Protein AF-0000000066690095 (afdb_homodimer)

Sequence (384 aa):
MIEQLFPEVTCYALRYLDYSSLCQLSMTSSSMRKTANDDVLWRALYFQEFTEETNGGTPVNGWKAFFAVTKQVMTVNDKFFSILDSRSLPRMTSLWLNSDYVKCFNGSGELFTGFDAVMQRWDFCFDNWEIGFPTYVIESRTRILSSVAWVSTIALHHIGQFNITNVFELHNGRWLMVHHHSSIIPTNGVENMIEQLFPEVTCYALRYLDYSSLCQLSMTSSSMRKTANDDVLWRALYFQEFTEETNGGTPVNGWKAFFAVTKQVMTVNDKFFSILDSRSLPRMTSLWLNSDYVKCFNGSGELFTGFDAVMQRWDFCFDNWEIGFPTYVIESRTRILSSVAWVSTIALHHIGQFNITNVFELHNGRWLMVHHHSSIIPTNGVEN

Organism: Arabidopsis thaliana (NCBI:txid3702)

Solvent-accessible surface area (backbone atoms only — not comparable to full-atom values): 20959 Å² total; per-residue (Å²): 114,73,71,66,55,42,58,55,50,48,47,53,52,53,70,70,42,49,66,68,50,51,59,49,47,45,65,70,39,73,67,48,26,50,58,71,60,30,49,68,56,28,42,53,53,35,62,73,75,44,70,86,45,57,92,68,81,79,52,94,76,33,32,57,53,49,41,47,52,49,50,53,54,51,49,53,55,50,46,52,54,52,34,64,59,68,49,41,60,71,62,50,57,69,42,38,46,90,35,67,52,21,36,32,33,39,64,72,48,51,79,29,64,13,38,68,49,39,50,51,50,51,50,51,46,56,72,63,54,79,80,92,62,60,70,43,76,74,46,74,44,52,36,76,54,98,53,34,35,39,34,46,31,37,30,37,40,88,91,42,44,33,45,34,41,39,32,32,35,56,53,94,91,36,77,21,40,40,34,37,40,36,30,62,39,65,71,73,76,72,70,125,117,72,72,67,54,42,57,56,52,48,49,52,53,53,68,70,40,52,66,67,49,52,59,51,49,42,65,71,40,73,67,47,26,49,58,70,62,30,50,68,56,29,43,52,53,35,59,72,75,44,68,84,44,58,91,68,79,79,52,93,76,33,32,55,51,49,41,47,52,50,51,52,53,52,49,53,54,50,46,52,55,53,34,64,59,68,50,42,60,71,60,48,56,70,41,38,48,90,35,68,54,23,36,33,33,40,63,72,48,50,79,30,64,13,37,68,49,40,50,52,50,52,50,50,46,54,72,63,52,79,81,93,61,58,70,43,76,76,46,75,44,52,36,76,54,96,53,36,33,40,35,46,33,36,33,39,41,87,93,43,43,31,44,34,42,39,32,30,35,56,54,95,90,37,78,23,39,39,33,37,39,35,30,62,40,64,72,74,76,72,72,124

Nearest PDB structures (foldseek):
  5iep-assembly1_A  TM=7.380E-01  e=6.665E-06  synthetic construct
  3fka-assembly1_D  TM=7.416E-01  e=8.452E-06  Ruegeria pomeroyi DSS-3
  4q53-assembly1_A  TM=7.599E-01  e=3.956E-05  Bacteroides uniformis ATCC 8492
  4orl-assembly1_A  TM=7.192E-01  e=2.611E-05  Bacteroides ovatus ATCC 8483
  5ts4-assembly3_C  TM=7.969E-01  e=1.550E-04  synthetic construct

InterPro domains:
  IPR001810 F-box domain [PF12937] (7-48)
  IPR001810 F-box domain [PS50181] (1-45)
  IPR032710 NTF2-like domain superfamily [SSF54427] (69-186)
  IPR036047 F-box-like domain superfamily [SSF81383] (1-72)
  IPR037401 SnoaL-like domain [PF13474] (73-184)
  IPR044260 F-box protein SKIP8-like [PTHR47124] (1-186)

Secondary structure (DSSP, 8-state):
-HHHHHHHHHHHHHHH--HHHHHHHTTT-HHHHHHHT-HHHHHHHHHHH----SSSS--TTHHHHHHHHHHHHHHHHHHHHHHHHHT-HHHHHHHB--STT-EEE-TTS-EEESHHHHHHHHHHHHHHSPSS---EEEEEEEEEETTEEEEEEEEEETTEEEEEEEEEEEETTEEEEEEEEEEE--------/-HHHHHHHHHHHHHHH--HHHHHHHTTT-HHHHHHHT-HHHHHHHHHHH----SSSS--TTHHHHHHHHHHHHHHHHHHHHHHHHHT-HHHHHHHB--STT-EEE-TTS-EEESHHHHHHHHHHHHHHSPSS---EEEEEEEEEETTEEEEEEEEEETTEEEEEEEEEEEETTEEEEEEEEEEEPP------

Foldseek 3Di:
DVVVVCLVVLLVVLLPDAPVVLVVQCPPDVVSVCSSQPLVSLVVSCVVVADDPDPDDAPPVGSNVVSNVVVQVVVLVVQVQVCVQVLDLVSVLVQADQFQAFWAQDQVGDIAGGSVRVSVVSNVCSVPPDHDKGKAWPDKHKDDDDFKMKIWTWIATPVAIKTKIWMWGHDPNHTHTRYIHIYGDPPPPPPD/DVVVVCLVVLLVVLLPDQPVVLVVQCPPDVVSVCSSQDLVSLVVSCVVVADDPDPDDAPPVGSNVVSNVVVQVVVLVVVVQVCVQVLDLVSVLVQADQFQAFWAQDQVGDIAGGSVRVSVVSNVCSVPPDHDKGKAWPDKHKDDDDFKMKIWTWIATPVAIKTKIWMWGHDPNHTHTRYIHIYGDPPPPPPD

Structure (mmCIF, N/CA/C/O backbone):
data_AF-0000000066690095-model_v1
#
loop_
_entity.id
_entity.type
_entity.pdbx_description
1 polymer 'F-box famil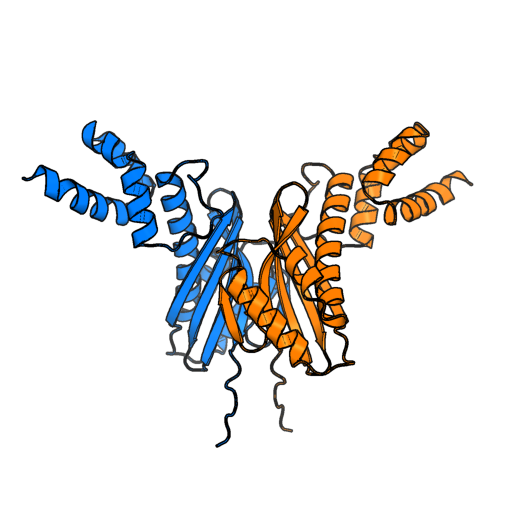y protein'
#
loop_
_atom_site.group_PDB
_atom_site.id
_atom_site.type_symbol
_atom_site.label_atom_id
_atom_site.label_alt_id
_atom_site.label_comp_id
_atom_site.label_asym_id
_atom_site.label_entity_id
_atom_site.label_seq_id
_atom_site.pdbx_PDB_ins_code
_atom_site.Cartn_x
_atom_site.Cartn_y
_atom_site.Cartn_z
_atom_site.occupancy
_atom_site.B_iso_or_equiv
_atom_site.auth_seq_id
_atom_site.auth_comp_id
_atom_site.auth_asym_id
_atom_site.auth_atom_id
_atom_site.pdbx_PDB_model_num
ATOM 1 N N . MET A 1 1 ? -36.812 -6.293 30.969 1 28.03 1 MET A N 1
ATOM 2 C CA . MET A 1 1 ? -36.531 -7.422 30.094 1 28.03 1 MET A CA 1
ATOM 3 C C . MET A 1 1 ? -36.438 -6.965 28.641 1 28.03 1 MET A C 1
ATOM 5 O O . MET A 1 1 ? -35.594 -7.473 27.891 1 28.03 1 MET A O 1
ATOM 9 N N . ILE A 1 2 ? -37.344 -6.164 28.172 1 34.03 2 ILE A N 1
ATOM 10 C CA . ILE A 1 2 ? -37.344 -5.594 26.828 1 34.03 2 ILE A CA 1
ATOM 11 C C . ILE A 1 2 ? -36.094 -4.73 26.641 1 34.03 2 ILE A C 1
ATOM 13 O O . ILE A 1 2 ? -35.656 -4.504 25.516 1 34.03 2 ILE A O 1
ATOM 17 N N . GLU A 1 3 ? -35.594 -4.172 27.656 1 40.62 3 GLU A N 1
ATOM 18 C CA . GLU A 1 3 ? -34.469 -3.275 27.641 1 40.62 3 GLU A CA 1
ATOM 19 C C . GLU A 1 3 ? -33.188 -4.004 27.188 1 40.62 3 GLU A C 1
ATOM 21 O O . GLU A 1 3 ? -32.219 -3.373 26.797 1 40.62 3 GLU A O 1
ATOM 26 N N . GLN A 1 4 ? -33.125 -5.285 27.562 1 43.12 4 GLN A N 1
ATOM 27 C CA . GLN A 1 4 ? -31.922 -6.047 27.219 1 43.12 4 GLN A CA 1
ATOM 28 C C . GLN A 1 4 ? -31.875 -6.355 25.734 1 43.12 4 GLN A C 1
ATOM 30 O O . GLN A 1 4 ? -30.797 -6.621 25.188 1 43.12 4 GLN A O 1
ATOM 35 N N . LEU A 1 5 ? -33.062 -6.633 25.172 1 39.5 5 LEU A N 1
ATOM 36 C CA . LEU A 1 5 ? -33.125 -7.02 23.766 1 39.5 5 LEU A CA 1
ATOM 37 C C . LEU A 1 5 ? -32.781 -5.84 22.859 1 39.5 5 LEU A C 1
ATOM 39 O O . LEU A 1 5 ? -32.406 -6.031 21.703 1 39.5 5 LEU A O 1
ATOM 43 N N . PHE A 1 6 ? -32.812 -4.668 23.375 1 42.16 6 PHE A N 1
ATOM 44 C CA . PHE A 1 6 ? -32.688 -3.447 22.594 1 42.16 6 PHE A CA 1
ATOM 45 C C . PHE A 1 6 ? -31.25 -3.201 22.203 1 42.16 6 PHE A C 1
ATOM 47 O O . PHE A 1 6 ? -30.969 -2.787 21.062 1 42.16 6 PHE A O 1
ATOM 54 N N . PRO A 1 7 ? -30.391 -3.57 23.156 1 47.62 7 PRO A N 1
ATOM 55 C CA . PRO A 1 7 ? -29.016 -3.271 22.75 1 47.62 7 PRO A CA 1
ATOM 56 C C . PRO A 1 7 ? -28.562 -4.117 21.562 1 47.62 7 PRO A C 1
ATOM 58 O O . PRO A 1 7 ? -27.859 -3.619 20.672 1 47.62 7 PRO A O 1
ATOM 61 N N . GLU A 1 8 ? -29 -5.332 21.562 1 49.38 8 GLU A N 1
ATOM 62 C CA . GLU A 1 8 ? -28.562 -6.195 20.469 1 49.38 8 GLU A CA 1
ATOM 63 C C . GLU A 1 8 ? -29.219 -5.797 19.141 1 49.38 8 GLU A C 1
ATOM 65 O O . GLU A 1 8 ? -28.578 -5.777 18.094 1 49.38 8 GLU A O 1
ATOM 70 N N . VAL A 1 9 ? -30.578 -5.598 19.266 1 47.53 9 VAL A N 1
ATOM 71 C CA . VAL A 1 9 ? -31.312 -5.203 18.062 1 47.53 9 VAL A CA 1
ATOM 72 C C . VAL A 1 9 ? -30.797 -3.857 17.562 1 47.53 9 VAL A C 1
ATOM 74 O O . VAL A 1 9 ? -30.656 -3.658 16.359 1 47.53 9 VAL A O 1
ATOM 77 N N . THR A 1 10 ? -30.578 -3.012 18.453 1 45.94 10 THR A N 1
ATOM 78 C CA . THR A 1 10 ? -30.016 -1.716 18.094 1 45.94 10 THR A CA 1
ATOM 79 C C . THR A 1 10 ? -28.641 -1.88 17.453 1 45.94 10 THR A C 1
ATOM 81 O O . THR A 1 10 ? -28.328 -1.224 16.453 1 45.94 10 THR A O 1
ATOM 84 N N . CYS A 1 11 ? -27.969 -2.83 18.062 1 51.69 11 CYS A N 1
ATOM 85 C CA . CYS A 1 11 ? -26.656 -3.088 17.5 1 51.69 11 CYS A CA 1
ATOM 86 C C . CYS A 1 11 ? -26.766 -3.646 16.078 1 51.69 11 CYS A C 1
ATOM 88 O O . CYS A 1 11 ? -26 -3.266 15.195 1 51.69 11 CYS A O 1
ATOM 90 N N . TYR A 1 12 ? -27.75 -4.523 15.961 1 50.72 12 TYR A N 1
ATOM 91 C CA . TYR A 1 12 ? -27.969 -5.102 14.641 1 50.72 12 TYR A CA 1
ATOM 92 C C . TYR A 1 12 ? -28.406 -4.035 13.648 1 50.72 12 TYR A C 1
ATOM 94 O O . TYR A 1 12 ? -27.969 -4.027 12.5 1 50.72 12 TYR A O 1
ATOM 102 N N . ALA A 1 13 ? -29.297 -3.25 14.023 1 51.5 13 ALA A N 1
ATOM 103 C CA . ALA A 1 13 ? -29.797 -2.195 13.148 1 51.5 13 ALA A CA 1
ATOM 104 C C . ALA A 1 13 ? -28.688 -1.197 12.805 1 51.5 13 ALA A C 1
ATOM 106 O O . ALA A 1 13 ? -28.625 -0.708 11.68 1 51.5 13 ALA A O 1
ATOM 107 N N . LEU A 1 14 ? -27.891 -1.047 13.758 1 54.28 14 LEU A N 1
ATOM 108 C CA . LEU A 1 14 ? -26.812 -0.073 13.562 1 54.28 14 LEU A CA 1
ATOM 109 C C . LEU A 1 14 ? -25.797 -0.591 12.562 1 54.28 14 LEU A C 1
ATOM 111 O O . LEU A 1 14 ? -25.156 0.195 11.852 1 54.28 14 LEU A O 1
ATOM 115 N N . ARG A 1 15 ? -25.688 -1.867 12.578 1 52.72 15 ARG A N 1
ATOM 116 C CA . ARG A 1 15 ? -24.75 -2.549 11.695 1 52.72 15 ARG A CA 1
ATOM 117 C C . ARG A 1 15 ? -25.062 -2.258 10.234 1 52.72 15 ARG A C 1
ATOM 119 O O . ARG A 1 15 ? -24.156 -2.221 9.391 1 52.72 15 ARG A O 1
ATOM 126 N N . TYR A 1 16 ? -26.359 -2.254 9.969 1 48.12 16 TYR A N 1
ATOM 127 C CA . TYR A 1 16 ? -26.766 -2.125 8.578 1 48.12 16 TYR A CA 1
ATOM 128 C C . TYR A 1 16 ? -26.984 -0.664 8.203 1 48.12 16 TYR A C 1
ATOM 130 O O . TYR A 1 16 ? -27.281 -0.35 7.047 1 48.12 16 TYR A O 1
ATOM 138 N N . LEU A 1 17 ? -27.031 0.154 9.094 1 47 17 LEU A N 1
ATOM 139 C CA . LEU A 1 17 ? -27.375 1.53 8.758 1 47 17 LEU A CA 1
ATOM 140 C C . LEU A 1 17 ? -26.172 2.268 8.188 1 47 17 LEU A C 1
ATOM 142 O O . LEU A 1 17 ? -25.047 2.096 8.672 1 47 17 LEU A O 1
ATOM 146 N N . ASP A 1 18 ? -26.375 2.721 6.98 1 47.66 18 ASP A N 1
ATOM 147 C CA . ASP A 1 18 ? -25.406 3.652 6.41 1 47.66 18 ASP A CA 1
ATOM 148 C C . ASP A 1 18 ? -25.25 4.895 7.285 1 47.66 18 ASP A C 1
ATOM 150 O O . ASP A 1 18 ? -26.078 5.133 8.18 1 47.66 18 ASP A O 1
ATOM 154 N N . TYR A 1 19 ? -24.094 5.516 7.262 1 44.06 19 TYR A N 1
ATOM 155 C CA . TYR A 1 19 ? -23.797 6.703 8.062 1 44.06 19 TYR A CA 1
ATOM 156 C C . TYR A 1 19 ? -25 7.648 8.086 1 44.06 19 TYR A C 1
ATOM 158 O O . TYR A 1 19 ? -25.344 8.195 9.133 1 44.06 19 TYR A O 1
ATOM 166 N N . SER A 1 20 ? -25.531 7.762 6.969 1 43.25 20 SER A N 1
ATOM 167 C CA . SER A 1 20 ? -26.656 8.703 6.887 1 43.25 20 SER A CA 1
ATOM 168 C C . SER A 1 20 ? -27.812 8.273 7.781 1 43.25 20 SER A C 1
ATOM 170 O O . SER A 1 20 ? -28.422 9.102 8.453 1 43.25 20 SER A O 1
ATOM 172 N N . SER A 1 21 ? -27.984 7.062 7.711 1 49.44 21 SER A N 1
ATOM 173 C CA . SER A 1 21 ? -29.125 6.582 8.477 1 49.44 21 SER A CA 1
ATOM 174 C C . SER A 1 21 ? -28.859 6.641 9.977 1 49.44 21 SER A C 1
ATOM 176 O O . SER A 1 21 ? -29.781 6.855 10.773 1 49.44 21 SER A O 1
ATOM 178 N N . LEU A 1 22 ? -27.672 6.43 10.328 1 50 22 LEU A N 1
ATOM 179 C CA . LEU A 1 22 ? -27.297 6.551 11.727 1 50 22 LEU A CA 1
ATOM 180 C C . LEU A 1 22 ? -27.516 7.969 12.234 1 50 22 LEU A C 1
ATOM 182 O O . LEU A 1 22 ? -27.984 8.164 13.359 1 50 22 LEU A O 1
ATOM 186 N N . CYS A 1 23 ? -27.188 8.852 11.297 1 46.22 23 CYS A N 1
ATOM 187 C CA . CYS A 1 23 ? -27.438 10.25 11.648 1 46.22 23 CYS A CA 1
ATOM 188 C C . CYS A 1 23 ? -28.922 10.5 11.859 1 46.22 23 CYS A C 1
ATOM 190 O O . CYS A 1 23 ? -29.297 11.266 12.742 1 46.22 23 CYS A O 1
ATOM 192 N N . GLN A 1 24 ? -29.672 9.797 11.164 1 46.28 24 GLN A N 1
ATOM 193 C CA . GLN A 1 24 ? -31.109 10.016 11.242 1 46.28 24 GLN A CA 1
ATOM 194 C C . GLN A 1 24 ? -31.688 9.438 12.523 1 46.28 24 GLN A C 1
ATOM 196 O O . GLN A 1 24 ? -32.625 10 13.102 1 46.28 24 GLN A O 1
ATOM 201 N N . LEU A 1 25 ? -31.188 8.32 12.82 1 48.19 25 LEU A N 1
ATOM 202 C CA . LEU A 1 25 ? -31.734 7.699 14.023 1 48.19 25 LEU A CA 1
ATOM 203 C C . LEU A 1 25 ? -31.5 8.586 15.242 1 48.19 25 LEU A C 1
ATOM 205 O O . LEU A 1 25 ? -32.219 8.492 16.234 1 48.19 25 LEU A O 1
ATOM 209 N N . SER A 1 26 ? -30.391 9.312 15.102 1 45.84 26 SER A N 1
ATOM 210 C CA . SER A 1 26 ? -30.172 10.203 16.234 1 45.84 26 SER A CA 1
ATOM 211 C C . SER A 1 26 ? -31.359 11.156 16.422 1 45.84 26 SER A C 1
ATOM 213 O O . SER A 1 26 ? -31.531 11.727 17.5 1 45.84 26 SER A O 1
ATOM 215 N N . MET A 1 27 ? -32.062 11.242 15.375 1 46.16 27 MET A N 1
ATOM 216 C CA . MET A 1 27 ? -33.125 12.258 15.438 1 46.16 27 MET A CA 1
ATOM 217 C C . MET A 1 27 ? -34.344 11.727 16.188 1 46.16 27 MET A C 1
ATOM 219 O O . MET A 1 27 ? -35.25 12.492 16.5 1 46.16 27 MET A O 1
ATOM 223 N N . THR A 1 28 ? -34.5 10.531 16.297 1 47.97 28 THR A N 1
ATOM 224 C CA . THR A 1 28 ? -35.812 10.18 16.766 1 47.97 28 THR A CA 1
ATOM 225 C C . THR A 1 28 ? -35.938 10.344 18.281 1 47.97 28 THR A C 1
ATOM 227 O O . THR A 1 28 ? -36.938 10.812 18.781 1 47.97 28 THR A O 1
ATOM 230 N N . SER A 1 29 ? -35.344 9.43 19.078 1 54.28 29 SER A N 1
ATOM 231 C CA . SER A 1 29 ? -35.469 9.547 20.516 1 54.28 29 SER A CA 1
ATOM 232 C C . SER A 1 29 ? -34.125 9.773 21.188 1 54.28 29 SER A C 1
ATOM 234 O O . SER A 1 29 ? -33.094 9.508 20.594 1 54.28 29 SER A O 1
ATOM 236 N N . SER A 1 30 ? -34.219 10.609 22.328 1 54.53 30 SER A N 1
ATOM 237 C CA . SER A 1 30 ? -33.031 10.898 23.141 1 54.53 30 SER A CA 1
ATOM 238 C C . SER A 1 30 ? -32.281 9.625 23.469 1 54.53 30 SER A C 1
ATOM 240 O O . SER A 1 30 ? -31.031 9.602 23.406 1 54.53 30 SER A O 1
ATOM 242 N N . SER A 1 31 ? -33 8.609 23.875 1 54 31 SER A N 1
ATOM 243 C CA . SER A 1 31 ? -32.375 7.352 24.234 1 54 31 SER A CA 1
ATOM 244 C C . SER A 1 31 ? -31.656 6.715 23.047 1 54 31 SER A C 1
ATOM 246 O O . SER A 1 31 ? -30.562 6.176 23.188 1 54 31 SER A O 1
ATOM 248 N N . MET A 1 32 ? -32.375 6.879 21.984 1 52.12 32 MET A N 1
ATOM 249 C CA . MET A 1 32 ? -31.797 6.301 20.766 1 52.12 32 MET A CA 1
ATOM 250 C C . MET A 1 32 ? -30.531 7.051 20.344 1 52.12 32 MET A C 1
ATOM 252 O O . MET A 1 32 ? -29.578 6.445 19.875 1 52.12 32 MET A O 1
ATOM 256 N N . ARG A 1 33 ? -30.578 8.297 20.688 1 53.09 33 ARG A N 1
ATOM 257 C CA . ARG A 1 33 ? -29.422 9.117 20.375 1 53.09 33 ARG A CA 1
ATOM 258 C C . ARG A 1 33 ? -28.234 8.758 21.281 1 53.09 33 ARG A C 1
ATOM 260 O O . ARG A 1 33 ? -27.094 8.695 20.812 1 53.09 33 ARG A O 1
ATOM 267 N N . LYS A 1 34 ? -28.609 8.578 22.5 1 61.88 34 LYS A N 1
ATOM 268 C CA . LYS A 1 34 ? -27.562 8.219 23.453 1 61.88 34 LYS A CA 1
ATOM 269 C C . LYS A 1 34 ? -26.906 6.895 23.078 1 61.88 34 LYS A C 1
ATOM 271 O O . LYS A 1 34 ? -25.688 6.766 23.141 1 61.88 34 LYS A O 1
ATOM 276 N N . THR A 1 35 ? -27.734 5.977 22.797 1 59 35 THR A N 1
ATOM 277 C CA . THR A 1 35 ? -27.219 4.668 22.422 1 59 35 THR A CA 1
ATOM 278 C C . THR A 1 35 ? -26.438 4.754 21.109 1 59 35 THR A C 1
ATOM 280 O O . THR A 1 35 ? -25.375 4.133 20.969 1 59 35 THR A O 1
ATOM 283 N N . ALA A 1 36 ? -27.016 5.609 20.266 1 61.69 36 ALA A N 1
ATOM 284 C CA . ALA A 1 36 ? -26.375 5.77 18.953 1 61.69 36 ALA A CA 1
ATOM 285 C C . ALA A 1 36 ? -25.016 6.426 19.078 1 61.69 36 ALA A C 1
ATOM 287 O O . ALA A 1 36 ? -24.156 6.262 18.219 1 61.69 36 ALA A O 1
ATOM 288 N N . ASN A 1 37 ? -24.938 7.027 20.188 1 65.88 37 ASN A N 1
ATOM 289 C CA . ASN A 1 37 ? -23.688 7.746 20.375 1 65.88 37 ASN A CA 1
ATOM 290 C C . ASN A 1 37 ? -22.812 7.094 21.438 1 65.88 37 ASN A C 1
ATOM 292 O O . ASN A 1 37 ? -21.797 7.652 21.844 1 65.88 37 ASN A O 1
ATOM 296 N N . ASP A 1 38 ? -23.25 5.938 21.844 1 72.88 38 ASP A N 1
ATOM 297 C CA . ASP A 1 38 ? -22.5 5.207 22.859 1 72.88 38 ASP A CA 1
ATOM 298 C C . ASP A 1 38 ? -21.188 4.648 22.297 1 72.88 38 ASP A C 1
ATOM 300 O O . ASP A 1 38 ? -21.219 3.762 21.438 1 72.88 38 ASP A O 1
ATOM 304 N N . ASP A 1 39 ? -20.109 5.145 22.766 1 77.62 39 ASP A N 1
ATOM 305 C CA . ASP A 1 39 ? -18.797 4.785 22.25 1 77.62 39 ASP A CA 1
ATOM 306 C C . ASP A 1 39 ? -18.469 3.316 22.531 1 77.62 39 ASP A C 1
ATOM 308 O O . ASP A 1 39 ? -17.812 2.658 21.734 1 77.62 39 ASP A O 1
ATOM 312 N N . VAL A 1 40 ? -19 2.857 23.625 1 75.75 40 VAL A N 1
ATOM 313 C CA . VAL A 1 40 ? -18.75 1.468 23.984 1 75.75 40 VAL A CA 1
ATOM 314 C C . VAL A 1 40 ? -19.453 0.541 23 1 75.75 40 VAL A C 1
ATOM 316 O O . VAL A 1 40 ? -18.891 -0.471 22.578 1 75.75 40 VAL A O 1
ATOM 319 N N . LEU A 1 41 ? -20.562 0.858 22.672 1 74.19 41 LEU A N 1
ATOM 320 C CA . LEU A 1 41 ? -21.328 0.059 21.703 1 74.19 41 LEU A CA 1
ATOM 321 C C . LEU A 1 41 ? -20.641 0.044 20.344 1 74.19 41 LEU A C 1
ATOM 323 O O . LEU A 1 41 ? -20.516 -1.013 19.719 1 74.19 41 LEU A O 1
ATOM 327 N N . TRP A 1 42 ? -20.25 1.155 19.969 1 82.62 42 TRP A N 1
ATOM 328 C CA . TRP A 1 42 ? -19.641 1.244 18.656 1 82.62 42 TRP A CA 1
ATOM 329 C C . TRP A 1 42 ? -18.297 0.506 18.625 1 82.62 42 TRP A C 1
ATOM 331 O O . TRP A 1 42 ? -17.922 -0.081 17.609 1 82.62 42 TRP A O 1
ATOM 341 N N . ARG A 1 43 ? -17.672 0.631 19.672 1 83.12 43 ARG A N 1
ATOM 342 C CA . ARG A 1 43 ? -16.453 -0.158 19.781 1 83.12 43 ARG A CA 1
ATOM 343 C C . ARG A 1 43 ? -16.75 -1.648 19.656 1 83.12 43 ARG A C 1
ATOM 345 O O . ARG A 1 43 ? -16.062 -2.365 18.922 1 83.12 43 ARG A O 1
ATOM 352 N N . ALA A 1 44 ? -17.703 -2.117 20.266 1 79.81 44 ALA A N 1
ATOM 353 C CA . ALA A 1 44 ? -18.094 -3.521 20.203 1 79.81 44 ALA A CA 1
ATOM 354 C C . ALA A 1 44 ? -18.5 -3.91 18.781 1 79.81 44 ALA A C 1
ATOM 356 O O . ALA A 1 44 ? -18.141 -4.98 18.297 1 79.81 44 ALA A O 1
ATOM 357 N N . LEU A 1 45 ? -19.25 -3.064 18.188 1 79 45 LEU A N 1
ATOM 358 C CA . LEU A 1 45 ? -19.688 -3.318 16.828 1 79 45 LEU A CA 1
ATOM 359 C C . LEU A 1 45 ? -18.484 -3.393 15.883 1 79 45 LEU A C 1
ATOM 361 O O . LEU A 1 45 ? -18.438 -4.242 14.992 1 79 45 LEU A O 1
ATOM 365 N N . TYR A 1 46 ? -17.609 -2.469 16.078 1 85.5 46 TYR A N 1
ATOM 366 C CA . TYR A 1 46 ? -16.391 -2.457 15.266 1 85.5 46 TYR A CA 1
ATOM 367 C C . TYR A 1 46 ? -15.672 -3.797 15.336 1 85.5 46 TYR A C 1
ATOM 369 O O . TYR A 1 46 ? -15.352 -4.395 14.305 1 85.5 46 TYR A O 1
ATOM 377 N N . PHE A 1 47 ? -15.492 -4.316 16.469 1 84.69 47 PHE A N 1
ATOM 378 C CA . PHE A 1 47 ? -14.68 -5.512 16.656 1 84.69 47 PHE A CA 1
ATOM 379 C C . PHE A 1 47 ? -15.469 -6.762 16.281 1 84.69 47 PHE A C 1
ATOM 381 O O . PHE A 1 47 ? -14.883 -7.832 16.109 1 84.69 47 PHE A O 1
ATOM 388 N N . GLN A 1 48 ? -16.688 -6.672 16.125 1 80.19 48 GLN A N 1
ATOM 389 C CA . GLN A 1 48 ? -17.5 -7.773 15.594 1 80.19 48 GLN A CA 1
ATOM 390 C C . GLN A 1 48 ? -17.297 -7.926 14.094 1 80.19 48 GLN A C 1
ATOM 392 O O . GLN A 1 48 ? -17.359 -9.039 13.562 1 80.19 48 GLN A O 1
ATOM 397 N N . GLU A 1 49 ? -16.984 -6.816 13.492 1 81.88 49 GLU A N 1
ATOM 398 C CA . GLU A 1 49 ? -17 -6.832 12.031 1 81.88 49 GLU A CA 1
ATOM 399 C C . GLU A 1 49 ? -15.578 -6.738 11.469 1 81.88 49 GLU A C 1
ATOM 401 O O . GLU A 1 49 ? -15.305 -7.234 10.375 1 81.88 49 GLU A O 1
ATOM 406 N N . PHE A 1 50 ? -14.781 -6.012 12.266 1 85.81 50 PHE A N 1
ATOM 407 C CA . PHE A 1 50 ? -13.477 -5.703 11.688 1 85.81 50 PHE A CA 1
ATOM 408 C C . PHE A 1 50 ? -12.359 -6.066 12.648 1 85.81 50 PHE A C 1
ATOM 410 O O . PHE A 1 50 ? -12.594 -6.238 13.844 1 85.81 50 PHE A O 1
ATOM 417 N N . THR A 1 51 ? -11.203 -6.254 12.039 1 81.88 51 THR A N 1
ATOM 418 C CA . THR A 1 51 ? -9.984 -6.332 12.836 1 81.88 51 THR A CA 1
ATOM 419 C C . THR A 1 51 ? -9.32 -4.965 12.938 1 81.88 51 THR A C 1
ATOM 421 O O . THR A 1 51 ? -9.102 -4.297 11.93 1 81.88 51 THR A O 1
ATOM 424 N N . GLU A 1 52 ? -9.078 -4.598 14.125 1 77.94 52 GLU A N 1
ATOM 425 C CA . GLU A 1 52 ? -8.477 -3.283 14.352 1 77.94 52 GLU A CA 1
ATOM 426 C C . GLU A 1 52 ? -7.027 -3.25 13.883 1 77.94 52 GLU A C 1
ATOM 428 O O . GLU A 1 52 ? -6.238 -4.133 14.219 1 77.94 52 GLU A O 1
ATOM 433 N N . GLU A 1 53 ? -6.699 -2.256 13.023 1 81.81 53 GLU A N 1
ATOM 434 C CA . GLU A 1 53 ? -5.34 -2.029 12.539 1 81.81 53 GLU A CA 1
ATOM 435 C C . GLU A 1 53 ? -4.793 -0.697 13.047 1 81.81 53 GLU A C 1
ATOM 437 O O . GLU A 1 53 ? -4.398 0.159 12.25 1 81.81 53 GLU A O 1
ATOM 442 N N . THR A 1 54 ? -4.844 -0.53 14.383 1 81.25 54 THR A N 1
ATOM 443 C CA . THR A 1 54 ? -4.355 0.707 14.984 1 81.25 54 THR A CA 1
ATOM 444 C C . THR A 1 54 ? -3.338 0.41 16.078 1 81.25 54 THR A C 1
ATOM 446 O O . THR A 1 54 ? -3.059 -0.753 16.375 1 81.25 54 THR A O 1
ATOM 449 N N . ASN A 1 55 ? -2.684 1.479 16.484 1 75 55 ASN A N 1
ATOM 450 C CA . ASN A 1 55 ? -1.743 1.353 17.594 1 75 55 ASN A CA 1
ATOM 451 C C . ASN A 1 55 ? -2.457 1.396 18.938 1 75 55 ASN A C 1
ATOM 453 O O . ASN A 1 55 ? -1.843 1.711 19.953 1 75 55 ASN A O 1
ATOM 457 N N . GLY A 1 56 ? -3.732 0.988 18.906 1 73 56 GLY A N 1
ATOM 458 C CA . GLY A 1 56 ? -4.508 1.002 20.141 1 73 56 GLY A CA 1
ATOM 459 C C . GLY A 1 56 ? -5.031 2.379 20.5 1 73 56 GLY A C 1
ATOM 460 O O . GLY A 1 56 ? -4.805 3.346 19.766 1 73 56 GLY A O 1
ATOM 461 N N . GLY A 1 57 ? -5.93 2.359 21.438 1 75.38 57 GLY A N 1
ATOM 462 C CA . GLY A 1 57 ? -6.523 3.604 21.906 1 75.38 57 GLY A CA 1
ATOM 463 C C . GLY A 1 57 ? -7.84 3.926 21.219 1 75.38 57 GLY A C 1
ATOM 464 O O . GLY A 1 57 ? -8.305 3.166 20.375 1 75.38 57 GLY A O 1
ATOM 465 N N . THR A 1 58 ? -8.406 5.035 21.703 1 77.06 58 THR A N 1
ATOM 466 C CA . THR A 1 58 ? -9.648 5.5 21.094 1 77.06 58 THR A CA 1
ATOM 467 C C . THR A 1 58 ? -9.367 6.301 19.828 1 77.06 58 THR A C 1
ATOM 469 O O . THR A 1 58 ? -8.5 7.176 19.828 1 77.06 58 THR A O 1
ATOM 472 N N . PRO A 1 59 ? -10.07 5.938 18.781 1 83.25 59 PRO A N 1
ATOM 473 C CA . PRO A 1 59 ? -9.906 6.738 17.562 1 83.25 59 PRO A CA 1
ATOM 474 C C . PRO A 1 59 ? -10.18 8.227 17.797 1 83.25 59 PRO A C 1
ATOM 476 O O . PRO A 1 59 ? -11.016 8.578 18.641 1 83.25 59 PRO A O 1
ATOM 479 N N . VAL A 1 60 ? -9.469 8.992 17.062 1 78.69 60 VAL A N 1
ATOM 480 C CA . VAL A 1 60 ? -9.461 10.438 17.25 1 78.69 60 VAL A CA 1
ATOM 481 C C . VAL A 1 60 ? -10.891 10.977 17.172 1 78.69 60 VAL A C 1
ATOM 483 O O . VAL A 1 60 ? -11.273 11.844 17.953 1 78.69 60 VAL A O 1
ATOM 486 N N . ASN A 1 61 ? -11.797 10.477 16.328 1 81.06 61 ASN A N 1
ATOM 487 C CA . ASN A 1 61 ? -13.156 10.977 16.156 1 81.06 61 ASN A CA 1
ATOM 488 C C . ASN A 1 61 ? -14.18 10.023 16.766 1 81.06 61 ASN A C 1
ATOM 490 O O . ASN A 1 61 ? -15.375 10.109 16.453 1 81.06 61 ASN A O 1
ATOM 494 N N . GLY A 1 62 ? -13.68 9.102 17.547 1 84.75 62 GLY A N 1
ATOM 495 C CA . GLY A 1 62 ? -14.578 8.164 18.203 1 84.75 62 GLY A CA 1
ATOM 496 C C . GLY A 1 62 ? -14.805 6.898 17.391 1 84.75 62 GLY A C 1
ATOM 497 O O . GLY A 1 62 ? -14.5 6.852 16.203 1 84.75 62 GLY A O 1
ATOM 498 N N . TRP A 1 63 ? -15.43 6.004 18.062 1 84.88 63 TRP A N 1
ATOM 499 C CA . TRP A 1 63 ? -15.57 4.68 17.469 1 84.88 63 TRP A CA 1
ATOM 500 C C . TRP A 1 63 ? -16.656 4.68 16.391 1 84.88 63 TRP A C 1
ATOM 502 O O . TRP A 1 63 ? -16.578 3.918 15.422 1 84.88 63 TRP A O 1
ATOM 512 N N . LYS A 1 64 ? -17.703 5.473 16.625 1 82.56 64 LYS A N 1
ATOM 513 C CA . LYS A 1 64 ? -18.75 5.539 15.625 1 82.56 64 LYS A CA 1
ATOM 514 C C . LYS A 1 64 ? -18.203 6.008 14.281 1 82.56 64 LYS A C 1
ATOM 516 O O . LYS A 1 64 ? -18.469 5.387 13.25 1 82.56 64 LYS A O 1
ATOM 521 N N . ALA A 1 65 ? -17.453 7.07 14.312 1 85.19 65 ALA A N 1
ATOM 522 C CA . ALA A 1 65 ? -16.844 7.605 13.094 1 85.19 65 ALA A CA 1
ATOM 523 C C . ALA A 1 65 ? -15.852 6.613 12.492 1 85.19 65 ALA A C 1
ATOM 525 O O . ALA A 1 65 ? -15.797 6.445 11.273 1 85.19 65 ALA A O 1
ATOM 526 N N . PHE A 1 66 ? -15.172 5.988 13.328 1 89.5 66 PHE A N 1
ATOM 527 C CA . PHE A 1 66 ? -14.172 5.031 12.852 1 89.5 66 PHE A CA 1
ATOM 528 C C . PHE A 1 66 ? -14.852 3.83 12.203 1 89.5 66 PHE A C 1
ATOM 530 O O . PHE A 1 66 ? -14.375 3.322 11.188 1 89.5 66 PHE A O 1
ATOM 537 N N . PHE A 1 67 ? -15.914 3.4 12.781 1 87.94 67 PHE A N 1
ATOM 538 C CA . PHE A 1 67 ? -16.703 2.322 12.195 1 87.94 67 PHE A CA 1
ATOM 539 C C . PHE A 1 67 ? -17.219 2.711 10.812 1 87.94 67 PHE A C 1
ATOM 541 O O . PHE A 1 67 ? -17.109 1.931 9.867 1 87.94 67 PHE A O 1
ATOM 548 N N . ALA A 1 68 ? -17.688 3.836 10.734 1 88.81 68 ALA A N 1
ATOM 549 C CA . ALA A 1 68 ? -18.281 4.309 9.484 1 88.81 68 ALA A CA 1
ATOM 550 C C . ALA A 1 68 ? -17.234 4.375 8.375 1 88.81 68 ALA A C 1
ATOM 552 O O . ALA A 1 68 ? -17.484 3.916 7.254 1 88.81 68 ALA A O 1
ATOM 553 N N . VAL A 1 69 ? -16.109 4.934 8.68 1 92.69 69 VAL A N 1
ATOM 554 C CA . VAL A 1 69 ? -15.078 5.09 7.66 1 92.69 69 VAL A CA 1
ATOM 555 C C . VAL A 1 69 ? -14.523 3.721 7.27 1 92.69 69 VAL A C 1
ATOM 557 O O . VAL A 1 69 ? -14.25 3.467 6.094 1 92.69 69 VAL A O 1
ATOM 560 N N . THR A 1 70 ? -14.383 2.863 8.219 1 93.31 70 THR A N 1
ATOM 561 C CA . THR A 1 70 ? -13.922 1.513 7.922 1 93.31 70 THR A CA 1
ATOM 562 C C . THR A 1 70 ? -14.906 0.796 7 1 93.31 70 THR A C 1
ATOM 564 O O . THR A 1 70 ? -14.492 0.142 6.039 1 93.31 70 THR A O 1
ATOM 567 N N . LYS A 1 71 ? -16.156 0.931 7.277 1 93.06 71 LYS A N 1
ATOM 568 C CA . LYS A 1 71 ? -17.188 0.335 6.43 1 93.06 71 LYS A CA 1
ATOM 569 C C . LYS A 1 71 ? -17.109 0.886 5.012 1 93.06 71 LYS A C 1
ATOM 571 O O . LYS A 1 71 ? -17.25 0.139 4.039 1 93.06 71 LYS A O 1
ATOM 576 N N . GLN A 1 72 ? -16.875 2.18 4.883 1 95 72 GLN A N 1
ATOM 577 C CA . GLN A 1 72 ? -16.766 2.801 3.566 1 95 72 GLN A CA 1
ATOM 578 C C . GLN A 1 72 ? -15.602 2.209 2.777 1 95 72 GLN A C 1
ATOM 580 O O . GLN A 1 72 ? -15.766 1.828 1.616 1 95 72 GLN A O 1
ATOM 585 N N . VAL A 1 73 ? -14.461 2.068 3.4 1 97.12 73 VAL A N 1
ATOM 586 C CA . VAL A 1 73 ? -13.258 1.565 2.74 1 97.12 73 VAL A CA 1
ATOM 587 C C . VAL A 1 73 ? -13.453 0.1 2.359 1 97.12 73 VAL A C 1
ATOM 589 O O . VAL A 1 73 ? -13.148 -0.3 1.232 1 97.12 73 VAL A O 1
ATOM 592 N N . MET A 1 74 ? -14.008 -0.649 3.266 1 96.12 74 MET A N 1
ATOM 593 C CA . MET A 1 74 ? -14.203 -2.07 2.998 1 96.12 74 MET A CA 1
ATOM 594 C C . MET A 1 74 ? -15.227 -2.279 1.891 1 96.12 74 MET A C 1
ATOM 596 O O . MET A 1 74 ? -15.102 -3.207 1.09 1 96.12 74 MET A O 1
ATOM 600 N N . THR A 1 75 ? -16.188 -1.418 1.851 1 96.12 75 THR A N 1
ATOM 601 C CA . THR A 1 75 ? -17.188 -1.492 0.793 1 96.12 75 THR A CA 1
ATOM 602 C C . THR A 1 75 ? -16.562 -1.229 -0.57 1 96.12 75 THR A C 1
ATOM 604 O O . THR A 1 75 ? -16.844 -1.939 -1.538 1 96.12 75 THR A O 1
ATOM 607 N N . VAL A 1 76 ? -15.727 -0.245 -0.625 1 98.12 76 VAL A N 1
ATOM 608 C CA . VAL A 1 76 ? -15.07 0.056 -1.893 1 98.12 76 VAL A CA 1
ATOM 609 C C . VAL A 1 76 ? -14.133 -1.091 -2.277 1 98.12 76 VAL A C 1
ATOM 611 O O . VAL A 1 76 ? -14.047 -1.46 -3.449 1 98.12 76 VAL A O 1
ATOM 614 N N . ASN A 1 77 ? -13.484 -1.633 -1.326 1 98.31 77 ASN A N 1
ATOM 615 C CA . ASN A 1 77 ? -12.641 -2.793 -1.594 1 98.31 77 ASN A CA 1
ATOM 616 C C . ASN A 1 77 ? -13.453 -3.971 -2.121 1 98.31 77 ASN A C 1
ATOM 618 O O . ASN A 1 77 ? -13.047 -4.633 -3.076 1 98.31 77 ASN A O 1
ATOM 622 N N . ASP A 1 78 ? -14.555 -4.211 -1.54 1 97.06 78 ASP A N 1
ATOM 623 C CA . ASP A 1 78 ? -15.438 -5.277 -1.986 1 97.06 78 ASP A CA 1
ATOM 624 C C . ASP A 1 78 ? -15.938 -5.02 -3.406 1 97.06 78 ASP A C 1
ATOM 626 O O . ASP A 1 78 ? -16.078 -5.953 -4.203 1 97.06 78 ASP A O 1
ATOM 630 N N . LYS A 1 79 ? -16.25 -3.828 -3.643 1 98 79 LYS A N 1
ATOM 631 C CA . LYS A 1 79 ? -16.688 -3.443 -4.98 1 98 79 LYS A CA 1
ATOM 632 C C . LYS A 1 79 ? -15.641 -3.805 -6.031 1 98 79 LYS A C 1
ATOM 634 O O . LYS A 1 79 ? -15.984 -4.246 -7.129 1 98 79 LYS A O 1
ATOM 639 N N . PHE A 1 80 ? -14.383 -3.6 -5.703 1 98.62 80 PHE A N 1
ATOM 640 C CA . PHE A 1 80 ? -13.312 -3.977 -6.625 1 98.62 80 PHE A CA 1
ATOM 641 C C . PHE A 1 80 ? -13.461 -5.43 -7.055 1 98.62 80 PHE A C 1
ATOM 643 O O . PHE A 1 80 ? -13.43 -5.734 -8.25 1 98.62 80 PHE A O 1
ATOM 650 N N . PHE A 1 81 ? -13.68 -6.289 -6.16 1 97.25 81 PHE A N 1
ATOM 651 C CA . PHE A 1 81 ? -13.75 -7.715 -6.465 1 97.25 81 PHE A CA 1
ATOM 652 C C . PHE A 1 81 ? -15.039 -8.047 -7.199 1 97.25 81 PHE A C 1
ATOM 654 O O . PHE A 1 81 ? -15.055 -8.914 -8.078 1 97.25 81 PHE A O 1
ATOM 661 N N . SER A 1 82 ? -16.109 -7.336 -6.805 1 96.19 82 SER A N 1
ATOM 662 C CA . SER A 1 82 ? -17.359 -7.5 -7.547 1 96.19 82 SER A CA 1
ATOM 663 C C . SER A 1 82 ? -17.188 -7.09 -9.008 1 96.19 82 SER A C 1
ATOM 665 O O . SER A 1 82 ? -17.766 -7.715 -9.898 1 96.19 82 SER A O 1
ATOM 667 N N . ILE A 1 83 ? -16.453 -6.062 -9.219 1 97.56 83 ILE A N 1
ATOM 668 C CA . ILE A 1 83 ? -16.203 -5.57 -10.562 1 97.56 83 ILE A CA 1
ATOM 669 C C . ILE A 1 83 ? -15.359 -6.586 -11.336 1 97.56 83 ILE A C 1
ATOM 671 O O . ILE A 1 83 ? -15.602 -6.82 -12.523 1 97.56 83 ILE A O 1
ATOM 675 N N . LEU A 1 84 ? -14.359 -7.207 -10.68 1 95.06 84 LEU A N 1
ATOM 676 C CA . LEU A 1 84 ? -13.586 -8.258 -11.336 1 95.06 84 LEU A CA 1
ATOM 677 C C . LEU A 1 84 ? -14.508 -9.359 -11.859 1 95.06 84 LEU A C 1
ATOM 679 O O . LEU A 1 84 ? -14.312 -9.852 -12.977 1 95.06 84 LEU A O 1
ATOM 683 N N . ASP A 1 85 ? -15.461 -9.688 -11.094 1 93.44 85 ASP A N 1
ATOM 684 C CA . ASP A 1 85 ? -16.375 -10.766 -11.438 1 93.44 85 ASP A CA 1
ATOM 685 C C . ASP A 1 85 ? -17.312 -10.352 -12.578 1 93.44 85 ASP A C 1
ATOM 687 O O . ASP A 1 85 ? -17.578 -11.148 -13.484 1 93.44 85 ASP A O 1
ATOM 691 N N . SER A 1 86 ? -17.781 -9.172 -12.547 1 94.5 86 SER A N 1
ATOM 692 C CA . SER A 1 86 ? -18.734 -8.695 -13.555 1 94.5 86 SER A CA 1
ATOM 693 C C . SER A 1 86 ? -18 -8.203 -14.805 1 94.5 86 SER A C 1
ATOM 695 O O . SER A 1 86 ? -18.625 -7.996 -15.852 1 94.5 86 SER A O 1
ATOM 697 N N . ARG A 1 87 ? -16.75 -7.855 -14.656 1 95.5 87 ARG A N 1
ATOM 698 C CA . ARG A 1 87 ? -15.883 -7.395 -15.742 1 95.5 87 ARG A CA 1
ATOM 699 C C . ARG A 1 87 ? -16.406 -6.098 -16.344 1 95.5 87 ARG A C 1
ATOM 701 O O . ARG A 1 87 ? -16.469 -5.953 -17.578 1 95.5 87 ARG A O 1
ATOM 708 N N . SER A 1 88 ? -16.875 -5.25 -15.547 1 96.88 88 SER A N 1
ATOM 709 C CA . SER A 1 88 ? -17.406 -3.971 -16 1 96.88 88 SER A CA 1
ATOM 710 C C . SER A 1 88 ? -16.328 -2.896 -16.031 1 96.88 88 SER A C 1
ATOM 712 O O . SER A 1 88 ? -15.898 -2.402 -14.984 1 96.88 88 SER A O 1
ATOM 714 N N . LEU A 1 89 ? -15.961 -2.443 -17.219 1 97.88 89 LEU A N 1
ATOM 715 C CA . LEU A 1 89 ? -14.93 -1.416 -17.344 1 97.88 89 LEU A CA 1
ATOM 716 C C . LEU A 1 89 ? -15.445 -0.071 -16.844 1 97.88 89 LEU A C 1
ATOM 718 O O . LEU A 1 89 ? -14.719 0.657 -16.156 1 97.88 89 LEU A O 1
ATOM 722 N N . PRO A 1 90 ? -16.734 0.328 -17.094 1 98.38 90 PRO A N 1
ATOM 723 C CA . PRO A 1 90 ? -17.219 1.598 -16.547 1 98.38 90 PRO A CA 1
ATOM 724 C C . PRO A 1 90 ? -17.156 1.645 -15.031 1 98.38 90 PRO A C 1
ATOM 726 O O . PRO A 1 90 ? -16.781 2.67 -14.453 1 98.38 90 PRO A O 1
ATOM 729 N N . ARG A 1 91 ? -17.438 0.576 -14.383 1 98.38 91 ARG A N 1
ATOM 730 C CA . ARG A 1 91 ? -17.391 0.539 -12.922 1 98.38 91 ARG A CA 1
ATOM 731 C C . ARG A 1 91 ? -15.945 0.579 -12.43 1 98.38 91 ARG A C 1
ATOM 733 O O . ARG A 1 91 ? -15.648 1.222 -11.422 1 98.38 91 ARG A O 1
ATOM 740 N N . MET A 1 92 ? -15.094 -0.105 -13.188 1 98.5 92 MET A N 1
ATOM 741 C CA . MET A 1 92 ? -13.68 -0.063 -12.828 1 98.5 92 MET A CA 1
ATOM 742 C C . MET A 1 92 ? -13.125 1.352 -12.961 1 98.5 92 MET A C 1
ATOM 744 O O . MET A 1 92 ? -12.406 1.828 -12.078 1 98.5 92 MET A O 1
ATOM 748 N N . THR A 1 93 ? -13.523 1.989 -13.992 1 98.5 93 THR A N 1
ATOM 749 C CA . THR A 1 93 ? -13.102 3.361 -14.258 1 98.5 93 THR A CA 1
ATOM 750 C C . THR A 1 93 ? -13.531 4.285 -13.125 1 98.5 93 THR A C 1
ATOM 752 O O . THR A 1 93 ? -12.773 5.16 -12.703 1 98.5 93 THR A O 1
ATOM 755 N N . SER A 1 94 ? -14.68 4.039 -12.609 1 98.38 94 SER A N 1
ATOM 756 C CA . SER A 1 94 ? -15.227 4.895 -11.555 1 98.38 94 SER A CA 1
ATOM 757 C C . SER A 1 94 ? -14.562 4.609 -10.211 1 98.38 94 SER A C 1
ATOM 759 O O . SER A 1 94 ? -14.633 5.426 -9.289 1 98.38 94 SER A O 1
ATOM 761 N N . LEU A 1 95 ? -13.945 3.469 -10.125 1 98.75 95 LEU A N 1
ATOM 762 C CA . LEU A 1 95 ? -13.336 3.043 -8.867 1 98.75 95 LEU A CA 1
ATOM 763 C C . LEU A 1 95 ? -11.961 3.678 -8.68 1 98.75 95 LEU A C 1
ATOM 765 O O . LEU A 1 95 ? -11.539 3.932 -7.551 1 98.75 95 LEU A O 1
ATOM 769 N N . TRP A 1 96 ? -11.305 3.988 -9.805 1 98.69 96 TRP A N 1
ATOM 770 C CA . TRP A 1 96 ? -9.93 4.477 -9.773 1 98.69 96 TRP A CA 1
ATOM 771 C C . TRP A 1 96 ? -9.891 6 -9.797 1 98.69 96 TRP A C 1
ATOM 773 O O . TRP A 1 96 ? -10.719 6.641 -10.445 1 98.69 96 TRP A O 1
ATOM 783 N N . LEU A 1 97 ? -8.953 6.566 -9.07 1 98.19 97 LEU A N 1
ATOM 784 C CA . LEU A 1 97 ? -8.688 7.992 -9.227 1 98.19 97 LEU A CA 1
ATOM 785 C C . LEU A 1 97 ? -8.109 8.289 -10.602 1 98.19 97 LEU A C 1
ATOM 787 O O . LEU A 1 97 ? -7.164 7.633 -11.047 1 98.19 97 LEU A O 1
ATOM 791 N N . ASN A 1 98 ? -8.703 9.25 -11.289 1 97.31 98 ASN A N 1
ATOM 792 C CA . ASN A 1 98 ? -8.164 9.695 -12.57 1 97.31 98 ASN A CA 1
ATOM 793 C C . ASN A 1 98 ? -6.945 10.594 -12.375 1 97.31 98 ASN A C 1
ATOM 795 O O . ASN A 1 98 ? -7.082 11.82 -12.281 1 97.31 98 ASN A O 1
ATOM 799 N N . SER A 1 99 ? -5.777 9.922 -12.289 1 96.5 99 SER A N 1
ATOM 800 C CA . SER A 1 99 ? -4.531 10.633 -12.055 1 96.5 99 SER A CA 1
ATOM 801 C C . SER A 1 99 ? -3.346 9.914 -12.688 1 96.5 99 SER A C 1
ATOM 803 O O . SER A 1 99 ? -3.41 8.711 -12.945 1 96.5 99 SER A O 1
ATOM 805 N N . ASP A 1 100 ? -2.275 10.641 -12.828 1 93.44 100 ASP A N 1
ATOM 806 C CA . ASP A 1 100 ? -1.093 10.102 -13.492 1 93.44 100 ASP A CA 1
ATOM 807 C C . ASP A 1 100 ? -0.261 9.258 -12.531 1 93.44 100 ASP A C 1
ATOM 809 O O . ASP A 1 100 ? 0.61 8.492 -12.961 1 93.44 100 ASP A O 1
ATOM 813 N N . TYR A 1 101 ? -0.566 9.281 -11.258 1 94.44 101 TYR A N 1
ATOM 814 C CA . TYR A 1 101 ? 0.343 8.609 -10.336 1 94.44 101 TYR A CA 1
ATOM 815 C C . TYR A 1 101 ? -0.228 7.273 -9.883 1 94.44 101 TYR A C 1
ATOM 817 O O . TYR A 1 101 ? 0.406 6.551 -9.109 1 94.44 101 TYR A O 1
ATOM 825 N N . VAL A 1 102 ? -1.411 6.93 -10.305 1 97.69 102 VAL A N 1
ATOM 826 C CA . VAL A 1 102 ? -1.968 5.656 -9.867 1 97.69 102 VAL A CA 1
ATOM 827 C C . VAL A 1 102 ? -1.154 4.504 -10.461 1 97.69 102 VAL A C 1
ATOM 829 O O . VAL A 1 102 ? -0.553 4.645 -11.523 1 97.69 102 VAL A O 1
ATOM 832 N N . LYS A 1 103 ? -1.113 3.369 -9.719 1 97.56 103 LYS A N 1
ATOM 833 C CA . LYS A 1 103 ? -0.265 2.256 -10.133 1 97.56 103 LYS A CA 1
ATOM 834 C C . LYS A 1 103 ? -0.985 0.921 -9.961 1 97.56 103 LYS A C 1
ATOM 836 O O . LYS A 1 103 ? -1.746 0.741 -9.008 1 97.56 103 LYS A O 1
ATOM 841 N N . CYS A 1 104 ? -0.616 0.048 -10.836 1 97.94 104 CYS A N 1
ATOM 842 C CA . CYS A 1 104 ? -1.155 -1.307 -10.789 1 97.94 104 CYS A CA 1
ATOM 843 C C . CYS A 1 104 ? -0.076 -2.336 -11.102 1 97.94 104 CYS A C 1
ATOM 845 O O . CYS A 1 104 ? 0.435 -2.381 -12.227 1 97.94 104 CYS A O 1
ATOM 847 N N . PHE A 1 105 ? 0.339 -3.041 -10.047 1 96.44 105 PHE A N 1
ATOM 848 C CA . PHE A 1 105 ? 1.06 -4.289 -10.273 1 96.44 105 PHE A CA 1
ATOM 849 C C . PHE A 1 105 ? 0.088 -5.441 -10.508 1 96.44 105 PHE A C 1
ATOM 851 O O . PHE A 1 105 ? -0.557 -5.918 -9.578 1 96.44 105 PHE A O 1
ATOM 858 N N . ASN A 1 106 ? 0.031 -5.879 -11.727 1 90.62 106 ASN A N 1
ATOM 859 C CA . ASN A 1 106 ? -0.91 -6.949 -12.039 1 90.62 106 ASN A CA 1
ATOM 860 C C . ASN A 1 106 ? -0.35 -8.32 -11.656 1 90.62 106 ASN A C 1
ATOM 862 O O . ASN A 1 106 ? 0.844 -8.453 -11.383 1 90.62 106 ASN A O 1
ATOM 866 N N . GLY A 1 107 ? -1.185 -9.258 -11.625 1 83.25 107 GLY A N 1
ATOM 867 C CA . GLY A 1 107 ? -0.816 -10.609 -11.234 1 83.25 107 GLY A CA 1
ATOM 868 C C . GLY A 1 107 ? 0.225 -11.227 -12.148 1 83.25 107 GLY A C 1
ATOM 869 O O . GLY A 1 107 ? 0.994 -12.094 -11.727 1 83.25 107 GLY A O 1
ATOM 870 N N . SER A 1 108 ? 0.253 -10.695 -13.312 1 78.12 108 SER A N 1
ATOM 871 C CA . SER A 1 108 ? 1.203 -11.219 -14.289 1 78.12 108 SER A CA 1
ATOM 872 C C . SER A 1 108 ? 2.59 -10.609 -14.086 1 78.12 108 SER A C 1
ATOM 874 O O . SER A 1 108 ? 3.562 -11.062 -14.695 1 78.12 108 SER A O 1
ATOM 876 N N . GLY A 1 109 ? 2.629 -9.594 -13.281 1 82.44 109 GLY A N 1
ATOM 877 C CA . GLY A 1 109 ? 3.939 -9.078 -12.914 1 82.44 109 GLY A CA 1
ATOM 878 C C . GLY A 1 109 ? 4.25 -7.734 -13.547 1 82.44 109 GLY A C 1
ATOM 879 O O . GLY A 1 109 ? 5.262 -7.113 -13.227 1 82.44 109 GLY A O 1
ATOM 880 N N . GLU A 1 110 ? 3.443 -7.234 -14.391 1 89.44 110 GLU A N 1
ATOM 881 C CA . GLU A 1 110 ? 3.705 -5.957 -15.047 1 89.44 110 GLU A CA 1
ATOM 882 C C . GLU A 1 110 ? 3.258 -4.785 -14.18 1 89.44 110 GLU A C 1
ATOM 884 O O . GLU A 1 110 ? 2.295 -4.898 -13.422 1 89.44 110 GLU A O 1
ATOM 889 N N . LEU A 1 111 ? 4.023 -3.752 -14.32 1 94.88 111 LEU A N 1
ATOM 890 C CA . LEU A 1 111 ? 3.65 -2.492 -13.68 1 94.88 111 LEU A CA 1
ATOM 891 C C . LEU A 1 111 ? 3.016 -1.541 -14.688 1 94.88 111 LEU A C 1
ATOM 893 O O . LEU A 1 111 ? 3.586 -1.283 -15.75 1 94.88 111 LEU A O 1
ATOM 897 N N . PHE A 1 112 ? 1.828 -1.001 -14.391 1 96.94 112 PHE A N 1
ATOM 898 C CA . PHE A 1 112 ? 1.158 0.035 -15.164 1 96.94 112 PHE A CA 1
ATOM 899 C C . PHE A 1 112 ? 1.029 1.32 -14.359 1 96.94 112 PHE A C 1
ATOM 901 O O . PHE A 1 112 ? 0.531 1.304 -13.227 1 96.94 112 PHE A O 1
ATOM 908 N N . THR A 1 113 ? 1.438 2.371 -14.938 1 96 113 THR A N 1
ATOM 909 C CA . THR A 1 113 ? 1.42 3.674 -14.281 1 96 113 THR A CA 1
ATOM 910 C C . THR A 1 113 ? 0.523 4.648 -15.039 1 96 113 THR A C 1
ATOM 912 O O . THR A 1 113 ? 0.62 4.77 -16.266 1 96 113 THR A O 1
ATOM 915 N N . GLY A 1 114 ? -0.318 5.355 -14.25 1 96.88 114 GLY A N 1
ATOM 916 C CA . GLY A 1 114 ? -1.236 6.312 -14.852 1 96.88 114 GLY A CA 1
ATOM 917 C C . GLY A 1 114 ? -2.604 5.723 -15.141 1 96.88 114 GLY A C 1
ATOM 918 O O . GLY A 1 114 ? -2.717 4.547 -15.492 1 96.88 114 GLY A O 1
ATOM 919 N N . PHE A 1 115 ? -3.508 6.633 -15.109 1 98 115 PHE A N 1
ATOM 920 C CA . PHE A 1 115 ? -4.902 6.211 -15.211 1 98 115 PHE A CA 1
ATOM 921 C C . PHE A 1 115 ? -5.164 5.527 -16.547 1 98 115 PHE A C 1
ATOM 923 O O . PHE A 1 115 ? -5.734 4.434 -16.594 1 98 115 PHE A O 1
ATOM 930 N N . ASP A 1 116 ? -4.723 6.062 -17.609 1 98 116 ASP A N 1
ATOM 931 C CA . ASP A 1 116 ? -5 5.523 -18.938 1 98 116 ASP A CA 1
ATOM 932 C C . ASP A 1 116 ? -4.391 4.133 -19.109 1 98 116 ASP A C 1
ATOM 934 O O . ASP A 1 116 ? -5.047 3.215 -19.594 1 98 116 ASP A O 1
ATOM 938 N N . ALA A 1 117 ? -3.146 3.977 -18.672 1 97.88 117 ALA A N 1
ATOM 939 C CA . ALA A 1 117 ? -2.469 2.689 -18.797 1 97.88 117 ALA A CA 1
ATOM 940 C C . ALA A 1 117 ? -3.15 1.628 -17.938 1 97.88 117 ALA A C 1
ATOM 942 O O . ALA A 1 117 ? -3.32 0.486 -18.375 1 97.88 117 ALA A O 1
ATOM 943 N N . VAL A 1 118 ? -3.547 2 -16.75 1 98.25 118 VAL A N 1
ATOM 944 C CA . VAL A 1 118 ? -4.211 1.079 -15.836 1 98.25 118 VAL A CA 1
ATOM 945 C C . VAL A 1 118 ? -5.551 0.642 -16.422 1 98.25 118 VAL A C 1
ATOM 947 O O . VAL A 1 118 ? -5.875 -0.548 -16.438 1 98.25 118 VAL A O 1
ATOM 950 N N . MET A 1 119 ? -6.289 1.568 -16.984 1 98.38 119 MET A N 1
ATOM 951 C CA . MET A 1 119 ? -7.598 1.232 -17.531 1 98.38 119 MET A CA 1
ATOM 952 C C . MET A 1 119 ? -7.453 0.364 -18.781 1 98.38 119 MET A C 1
ATOM 954 O O . MET A 1 119 ? -8.25 -0.545 -19 1 98.38 119 MET A O 1
ATOM 958 N N . GLN A 1 120 ? -6.48 0.681 -19.516 1 97.88 120 GLN A N 1
ATOM 959 C CA . GLN A 1 120 ? -6.234 -0.141 -20.703 1 97.88 120 GLN A CA 1
ATOM 960 C C . GLN A 1 120 ? -5.918 -1.583 -20.312 1 97.88 120 GLN A C 1
ATOM 962 O O . GLN A 1 120 ? -6.359 -2.521 -20.969 1 97.88 120 GLN A O 1
ATOM 967 N N . ARG A 1 121 ? -5.18 -1.727 -19.312 1 96.81 121 ARG A N 1
ATOM 968 C CA . ARG A 1 121 ? -4.848 -3.068 -18.844 1 96.81 121 ARG A CA 1
ATOM 969 C C . ARG A 1 121 ? -6.09 -3.801 -18.359 1 96.81 121 ARG A C 1
ATOM 971 O O . ARG A 1 121 ? -6.297 -4.973 -18.672 1 96.81 121 ARG A O 1
ATOM 978 N N . TRP A 1 122 ? -6.91 -3.133 -17.547 1 97.25 122 TRP A N 1
ATOM 979 C CA . TRP A 1 122 ? -8.148 -3.758 -17.094 1 97.25 122 TRP A CA 1
ATOM 980 C C . TRP A 1 122 ? -9.039 -4.133 -18.266 1 97.25 122 TRP A C 1
ATOM 982 O O . TRP A 1 122 ? -9.656 -5.199 -18.281 1 97.25 122 TRP A O 1
ATOM 992 N N . ASP A 1 123 ? -9.109 -3.24 -19.234 1 97.62 123 ASP A N 1
ATOM 993 C CA . ASP A 1 123 ? -9.875 -3.535 -20.438 1 97.62 123 ASP A CA 1
ATOM 994 C C . ASP A 1 123 ? -9.383 -4.82 -21.094 1 97.62 123 ASP A C 1
ATOM 996 O O . ASP A 1 123 ? -10.18 -5.691 -21.453 1 97.62 123 ASP A O 1
ATOM 1000 N N . PHE A 1 124 ? -8.133 -4.906 -21.234 1 96.25 124 PHE A N 1
ATOM 1001 C CA . PHE A 1 124 ? -7.508 -6.094 -21.812 1 96.25 124 PHE A CA 1
ATOM 1002 C C . PHE A 1 124 ? -7.855 -7.332 -21 1 96.25 124 PHE A C 1
ATOM 1004 O O . PHE A 1 124 ? -8.234 -8.367 -21.562 1 96.25 124 PHE A O 1
ATOM 1011 N N . CYS A 1 125 ? -7.707 -7.316 -19.672 1 93.81 125 CYS A N 1
ATOM 1012 C CA . CYS A 1 125 ? -8 -8.438 -18.781 1 93.81 125 CYS A CA 1
ATOM 1013 C C . CYS A 1 125 ? -9.461 -8.875 -18.922 1 93.81 125 CYS A C 1
ATOM 1015 O O . CYS A 1 125 ? -9.75 -10.07 -19.031 1 93.81 125 CYS A O 1
ATOM 1017 N N . PHE A 1 126 ? -10.328 -7.941 -18.969 1 95.06 126 PHE A N 1
ATOM 1018 C CA . PHE A 1 126 ? -11.758 -8.242 -19.016 1 95.06 126 PHE A CA 1
ATOM 1019 C C . PHE A 1 126 ? -12.133 -8.883 -20.344 1 95.06 126 PHE A C 1
ATOM 1021 O O . PHE A 1 126 ? -13.047 -9.711 -20.391 1 95.06 126 PHE A O 1
ATOM 1028 N N . ASP A 1 127 ? -11.398 -8.617 -21.297 1 94.88 127 ASP A N 1
ATOM 1029 C CA . ASP A 1 127 ? -11.656 -9.188 -22.625 1 94.88 127 ASP A CA 1
ATOM 1030 C C . ASP A 1 127 ? -11.062 -10.586 -22.75 1 94.88 127 ASP A C 1
ATOM 1032 O O . ASP A 1 127 ? -11.508 -11.391 -23.562 1 94.88 127 ASP 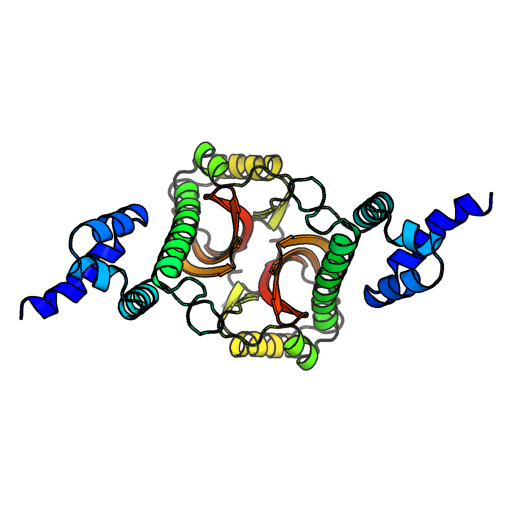A O 1
ATOM 1036 N N . ASN A 1 128 ? -10.07 -10.875 -21.891 1 92 128 ASN A N 1
ATOM 1037 C CA . ASN A 1 128 ? -9.289 -12.07 -22.188 1 92 128 ASN A CA 1
ATOM 1038 C C . ASN A 1 128 ? -9.398 -13.094 -21.062 1 92 128 ASN A C 1
ATOM 1040 O O . ASN A 1 128 ? -9.047 -14.266 -21.25 1 92 128 ASN A O 1
ATOM 1044 N N . TRP A 1 129 ? -9.781 -12.664 -19.953 1 89.31 129 TRP A N 1
ATOM 1045 C CA . TRP A 1 129 ? -9.914 -13.602 -18.844 1 89.31 129 TRP A CA 1
ATOM 1046 C C . TRP A 1 129 ? -11.008 -14.633 -19.125 1 89.31 129 TRP A C 1
ATOM 1048 O O . TRP A 1 129 ? -11.992 -14.328 -19.797 1 89.31 129 TRP A O 1
ATOM 1058 N N . GLU A 1 130 ? -10.727 -15.797 -18.578 1 85.38 130 GLU A N 1
ATOM 1059 C CA . GLU A 1 130 ? -11.758 -16.828 -18.641 1 85.38 130 GLU A CA 1
ATOM 1060 C C . GLU A 1 130 ? -12.992 -16.422 -17.828 1 85.38 130 GLU A C 1
ATOM 1062 O O . GLU A 1 130 ? -12.867 -15.797 -16.781 1 85.38 130 GLU A O 1
ATOM 1067 N N . ILE A 1 131 ? -14.117 -16.828 -18.406 1 81.12 131 ILE A N 1
ATOM 1068 C CA . ILE A 1 131 ? -15.383 -16.469 -17.781 1 81.12 131 ILE A CA 1
ATOM 1069 C C . ILE A 1 131 ? -15.844 -17.578 -16.844 1 81.12 131 ILE A C 1
ATOM 1071 O O . ILE A 1 131 ? -15.578 -18.75 -17.078 1 81.12 131 ILE A O 1
ATOM 1075 N N . GLY A 1 132 ? -16.547 -17.156 -15.805 1 81.62 132 GLY A N 1
ATOM 1076 C CA . GLY A 1 132 ? -17.219 -18.141 -14.961 1 81.62 132 GLY A CA 1
ATOM 1077 C C . GLY A 1 132 ? -16.406 -18.531 -13.742 1 81.62 132 GLY A C 1
ATOM 1078 O O . GLY A 1 132 ? -16.672 -19.562 -13.125 1 81.62 132 GLY A O 1
ATOM 1079 N N . PHE A 1 133 ? -15.352 -17.828 -13.5 1 87.5 133 PHE A N 1
ATOM 1080 C CA . PHE A 1 133 ? -14.539 -18.109 -12.32 1 87.5 133 PHE A CA 1
ATOM 1081 C C . PHE A 1 133 ? -14.5 -16.906 -11.391 1 87.5 133 PHE A C 1
ATOM 1083 O O . PHE A 1 133 ? -13.695 -15.984 -11.586 1 87.5 133 PHE A O 1
ATOM 1090 N N . PRO A 1 134 ? -15.297 -16.984 -10.43 1 91 134 PRO A N 1
ATOM 1091 C CA . PRO A 1 134 ? -15.352 -15.852 -9.508 1 91 134 PRO A CA 1
ATOM 1092 C C . PRO A 1 134 ? -14.133 -15.789 -8.586 1 91 134 PRO A C 1
ATOM 1094 O O . PRO A 1 134 ? -13.453 -16.797 -8.391 1 91 134 PRO A O 1
ATOM 1097 N N . THR A 1 135 ? -13.844 -14.641 -8.148 1 93.62 135 THR A N 1
ATOM 1098 C CA . THR A 1 135 ? -12.828 -14.438 -7.121 1 93.62 135 THR A CA 1
ATOM 1099 C C . THR A 1 135 ? -13.461 -14.477 -5.73 1 93.62 135 THR A C 1
ATOM 1101 O O . THR A 1 135 ? -14.469 -13.82 -5.48 1 93.62 135 THR A O 1
ATOM 1104 N N . TYR A 1 136 ? -12.883 -15.258 -4.844 1 94.94 136 TYR A N 1
ATOM 1105 C CA . TYR A 1 136 ? -13.367 -15.352 -3.473 1 94.94 136 TYR A CA 1
ATOM 1106 C C . TYR A 1 136 ? -12.398 -14.688 -2.502 1 94.94 136 TYR A C 1
ATOM 1108 O O . TYR A 1 136 ? -11.234 -15.102 -2.404 1 94.94 136 TYR A O 1
ATOM 1116 N N . VAL A 1 137 ? -12.891 -13.719 -1.845 1 96.38 137 VAL A N 1
ATOM 1117 C CA . VAL A 1 137 ? -12.07 -13.047 -0.842 1 96.38 137 VAL A CA 1
ATOM 1118 C C . VAL A 1 137 ? -12.055 -13.867 0.446 1 96.38 137 VAL A C 1
ATOM 1120 O O . VAL A 1 137 ? -13.109 -14.156 1.02 1 96.38 137 VAL A O 1
ATOM 1123 N N . ILE A 1 138 ? -10.906 -14.25 0.891 1 94.94 138 ILE A N 1
ATOM 1124 C CA . ILE A 1 138 ? -10.742 -15.047 2.102 1 94.94 138 ILE A CA 1
ATOM 1125 C C . ILE A 1 138 ? -10.695 -14.133 3.322 1 94.94 138 ILE A C 1
ATOM 1127 O O . ILE A 1 138 ? -11.422 -14.352 4.297 1 94.94 138 ILE A O 1
ATOM 1131 N N . GLU A 1 139 ? -9.859 -13.102 3.219 1 93.69 139 GLU A N 1
ATOM 1132 C CA . GLU A 1 139 ? -9.727 -12.148 4.316 1 93.69 139 GLU A CA 1
ATOM 1133 C C . GLU A 1 139 ? -9.234 -10.797 3.814 1 93.69 139 GLU A C 1
ATOM 1135 O O . GLU A 1 139 ? -8.445 -10.727 2.873 1 93.69 139 GLU A O 1
ATOM 1140 N N . SER A 1 140 ? -9.781 -9.781 4.457 1 95.88 140 SER A N 1
ATOM 1141 C CA . SER A 1 140 ? -9.32 -8.422 4.203 1 95.88 140 SER A CA 1
ATOM 1142 C C . SER A 1 140 ? -9.141 -7.652 5.508 1 95.88 140 SER A C 1
ATOM 1144 O O . SER A 1 140 ? -9.977 -7.734 6.406 1 95.88 140 SER A O 1
ATOM 1146 N N . ARG A 1 141 ? -8.062 -6.977 5.602 1 95.19 141 ARG A N 1
ATOM 1147 C CA . ARG A 1 141 ? -7.789 -6.082 6.719 1 95.19 141 ARG A CA 1
ATOM 1148 C C . ARG A 1 141 ? -7.398 -4.691 6.23 1 95.19 141 ARG A C 1
ATOM 1150 O O . ARG A 1 141 ? -6.668 -4.559 5.242 1 95.19 141 ARG A O 1
ATOM 1157 N N . THR A 1 142 ? -7.867 -3.709 6.977 1 96.56 142 THR A N 1
ATOM 1158 C CA . THR A 1 142 ? -7.621 -2.357 6.484 1 96.56 142 THR A CA 1
ATOM 1159 C C . THR A 1 142 ? -7.004 -1.487 7.578 1 96.56 142 THR A C 1
ATOM 1161 O O . THR A 1 142 ? -7.367 -1.608 8.75 1 96.56 142 THR A O 1
ATOM 1164 N N . ARG A 1 143 ? -6.07 -0.703 7.164 1 95.94 143 ARG A N 1
ATOM 1165 C CA . ARG A 1 143 ? -5.562 0.411 7.957 1 95.94 143 ARG A CA 1
ATOM 1166 C C . ARG A 1 143 ? -5.953 1.749 7.34 1 95.94 143 ARG A C 1
ATOM 1168 O O . ARG A 1 143 ? -5.801 1.948 6.133 1 95.94 143 ARG A O 1
ATOM 1175 N N . ILE A 1 144 ? -6.484 2.6 8.273 1 94.06 144 ILE A N 1
ATOM 1176 C CA . ILE A 1 144 ? -6.973 3.889 7.793 1 94.06 144 ILE A CA 1
ATOM 1177 C C . ILE A 1 144 ? -6.281 5.016 8.555 1 94.06 144 ILE A C 1
ATOM 1179 O O . ILE A 1 144 ? -6.238 5.012 9.789 1 94.06 144 ILE A O 1
ATOM 1183 N N . LEU A 1 145 ? -5.711 5.895 7.77 1 91 145 LEU A N 1
ATOM 1184 C CA . LEU A 1 145 ? -5.164 7.133 8.32 1 91 145 LEU A CA 1
ATOM 1185 C C . LEU A 1 145 ? -5.73 8.344 7.59 1 91 145 LEU A C 1
ATOM 1187 O O . LEU A 1 145 ? -5.305 8.664 6.477 1 91 145 LEU A O 1
ATOM 1191 N N . SER A 1 146 ? -6.645 9.062 8.258 1 86.25 146 SER A N 1
ATOM 1192 C CA . SER A 1 146 ? -7.234 10.297 7.762 1 86.25 146 SER A CA 1
ATOM 1193 C C . SER A 1 146 ? -7.77 10.133 6.344 1 86.25 146 SER A C 1
ATOM 1195 O O . SER A 1 146 ? -8.844 9.555 6.145 1 86.25 146 SER A O 1
ATOM 1197 N N . SER A 1 147 ? -6.914 10.438 5.297 1 92.19 147 SER A N 1
ATOM 1198 C CA . SER A 1 147 ? -7.434 10.484 3.934 1 92.19 147 SER A CA 1
ATOM 1199 C C . SER A 1 147 ? -6.82 9.383 3.072 1 92.19 147 SER A C 1
ATOM 1201 O O . SER A 1 147 ? -6.867 9.453 1.843 1 92.19 147 SER A O 1
ATOM 1203 N N . VAL A 1 148 ? -6.215 8.422 3.748 1 96.62 148 VAL A N 1
ATOM 1204 C CA . VAL A 1 148 ? -5.645 7.297 3.018 1 96.62 148 VAL A CA 1
ATOM 1205 C C . VAL A 1 148 ? -5.945 5.996 3.758 1 96.62 148 VAL A C 1
ATOM 1207 O O . VAL A 1 148 ? -6.031 5.98 4.988 1 96.62 148 VAL A O 1
ATOM 1210 N N . ALA A 1 149 ? -6.152 4.965 3.004 1 97.44 149 ALA A N 1
ATOM 1211 C CA . ALA A 1 149 ? -6.344 3.625 3.553 1 97.44 149 ALA A CA 1
ATOM 1212 C C . ALA A 1 149 ? -5.684 2.57 2.666 1 97.44 149 ALA A C 1
ATOM 1214 O O . ALA A 1 149 ? -5.633 2.723 1.443 1 97.44 149 ALA A O 1
ATOM 1215 N N . TRP A 1 150 ? -5.137 1.571 3.236 1 98.25 150 TRP A N 1
ATOM 1216 C CA . TRP A 1 150 ? -4.699 0.422 2.451 1 98.25 150 TRP A CA 1
ATOM 1217 C C . TRP A 1 150 ? -5.254 -0.875 3.027 1 98.25 150 TRP A C 1
ATOM 1219 O O . TRP A 1 150 ? -5.391 -1.013 4.246 1 98.25 150 TRP A O 1
ATOM 1229 N N . VAL A 1 151 ? -5.574 -1.72 2.148 1 98.38 151 VAL A N 1
ATOM 1230 C CA . VAL A 1 151 ? -6.242 -2.975 2.473 1 98.38 151 VAL A CA 1
ATOM 1231 C C . VAL A 1 151 ? -5.375 -4.152 2.035 1 98.38 151 VAL A C 1
ATOM 1233 O O . VAL A 1 151 ? -4.883 -4.184 0.905 1 98.38 151 VAL A O 1
ATOM 1236 N N . SER A 1 152 ? -5.125 -5.07 2.914 1 97.62 152 SER A N 1
ATOM 1237 C CA . SER A 1 152 ? -4.48 -6.348 2.623 1 97.62 152 SER A CA 1
ATOM 1238 C C . SER A 1 152 ? -5.508 -7.465 2.477 1 97.62 152 SER A C 1
ATOM 1240 O O . SER A 1 152 ? -6.281 -7.73 3.398 1 97.62 152 SER A O 1
ATOM 1242 N N . THR A 1 153 ? -5.508 -8.07 1.338 1 97.44 153 THR A N 1
ATOM 1243 C CA . THR A 1 153 ? -6.527 -9.078 1.059 1 97.44 153 THR A CA 1
ATOM 1244 C C . THR A 1 153 ? -5.891 -10.367 0.553 1 97.44 153 THR A C 1
ATOM 1246 O O . THR A 1 153 ? -4.949 -10.336 -0.245 1 97.44 153 THR A O 1
ATOM 1249 N N . ILE A 1 154 ? -6.383 -11.445 1.025 1 96.12 154 ILE A N 1
ATOM 1250 C CA . ILE A 1 154 ? -6.129 -12.758 0.447 1 96.12 154 ILE A CA 1
ATOM 1251 C C . ILE A 1 154 ? -7.363 -13.242 -0.306 1 96.12 154 ILE A C 1
ATOM 1253 O O . ILE A 1 154 ? -8.469 -13.234 0.238 1 96.12 154 ILE A O 1
ATOM 1257 N N . ALA A 1 155 ? -7.148 -13.594 -1.492 1 96 155 ALA A N 1
ATOM 1258 C CA . ALA A 1 155 ? -8.281 -14.023 -2.311 1 96 155 ALA A CA 1
ATOM 1259 C C . ALA A 1 155 ? -7.945 -15.305 -3.068 1 96 155 ALA A C 1
ATOM 1261 O O . ALA A 1 155 ? -6.777 -15.586 -3.348 1 96 155 ALA A O 1
ATOM 1262 N N . LEU A 1 156 ? -8.961 -16.031 -3.32 1 94.38 156 LEU A N 1
ATOM 1263 C CA . LEU A 1 156 ? -8.836 -17.266 -4.086 1 94.38 156 LEU A CA 1
ATOM 1264 C C . LEU A 1 156 ? -9.469 -17.125 -5.465 1 94.38 156 LEU A C 1
ATOM 1266 O O . LEU A 1 156 ? -10.539 -16.531 -5.598 1 94.38 156 LEU A O 1
ATOM 1270 N N . HIS A 1 157 ? -8.773 -17.547 -6.402 1 91.69 157 HIS A N 1
ATOM 1271 C CA . HIS A 1 157 ? -9.211 -17.656 -7.789 1 91.69 157 HIS A CA 1
ATOM 1272 C C . HIS A 1 157 ? -8.961 -19.062 -8.328 1 91.69 157 HIS A C 1
ATOM 1274 O O . HIS A 1 157 ? -8.242 -19.844 -7.715 1 91.69 157 HIS A O 1
ATOM 1280 N N . HIS A 1 158 ? -9.57 -19.406 -9.438 1 89.38 158 HIS A N 1
ATOM 1281 C CA . HIS A 1 158 ? -9.445 -20.766 -9.969 1 89.38 158 HIS A CA 1
ATOM 1282 C C . HIS A 1 158 ? -8 -21.078 -10.336 1 89.38 158 HIS A C 1
ATOM 1284 O O . HIS A 1 158 ? -7.586 -22.234 -10.305 1 89.38 158 HIS A O 1
ATOM 1290 N N . ILE A 1 159 ? -7.242 -20.078 -10.609 1 87.88 159 ILE A N 1
ATOM 1291 C CA . ILE A 1 159 ? -5.867 -20.312 -11.023 1 87.88 159 ILE A CA 1
ATOM 1292 C C . ILE A 1 159 ? -4.945 -20.297 -9.805 1 87.88 159 ILE A C 1
ATOM 1294 O O . ILE A 1 159 ? -3.736 -20.5 -9.93 1 87.88 159 ILE A O 1
ATOM 1298 N N . GLY A 1 160 ? -5.477 -19.969 -8.594 1 89.75 160 GLY A N 1
ATOM 1299 C CA . GLY A 1 160 ? -4.648 -19.984 -7.395 1 89.75 160 GLY A CA 1
ATOM 1300 C C . GLY A 1 160 ? -5.055 -18.938 -6.375 1 89.75 160 GLY A C 1
ATOM 1301 O O . GLY A 1 160 ? -6.125 -18.344 -6.488 1 89.75 160 GLY A O 1
ATOM 1302 N N . GLN A 1 161 ? -4.199 -18.812 -5.367 1 93.19 161 GLN A N 1
ATOM 1303 C CA . GLN A 1 161 ? -4.406 -17.828 -4.309 1 93.19 161 GLN A CA 1
ATOM 1304 C C . GLN A 1 161 ? -3.621 -16.547 -4.582 1 93.19 161 GLN A C 1
ATOM 1306 O O . GLN A 1 161 ? -2.486 -16.594 -5.062 1 93.19 161 GLN A O 1
ATOM 1311 N N . PHE A 1 162 ? -4.262 -15.438 -4.281 1 93.94 162 PHE A N 1
ATOM 1312 C CA . PHE A 1 162 ? -3.635 -14.148 -4.539 1 93.94 162 PHE A CA 1
ATOM 1313 C C . PHE A 1 162 ? -3.488 -13.352 -3.25 1 93.94 162 PHE A C 1
ATOM 1315 O O . PHE A 1 162 ? -4.383 -13.367 -2.4 1 93.94 162 PHE A O 1
ATOM 1322 N N . ASN A 1 163 ? -2.344 -12.719 -3.123 1 96.06 163 ASN A N 1
ATOM 1323 C CA . ASN A 1 163 ? -2.17 -11.617 -2.182 1 96.06 163 ASN A CA 1
ATOM 1324 C C . ASN A 1 163 ? -2.422 -10.266 -2.846 1 96.06 163 ASN A C 1
ATOM 1326 O O . ASN A 1 163 ? -1.932 -10.008 -3.947 1 96.06 163 ASN A O 1
ATOM 1330 N N . ILE A 1 164 ? -3.174 -9.453 -2.164 1 97.5 164 ILE A N 1
ATOM 1331 C CA . ILE A 1 164 ? -3.562 -8.203 -2.811 1 97.5 164 ILE A CA 1
ATOM 1332 C C . ILE A 1 164 ? -3.402 -7.043 -1.829 1 97.5 164 ILE A C 1
ATOM 1334 O O . ILE A 1 164 ? -3.855 -7.121 -0.685 1 97.5 164 ILE A O 1
ATOM 1338 N N . THR A 1 165 ? -2.752 -6.012 -2.236 1 98.5 165 THR A N 1
ATOM 1339 C CA . THR A 1 165 ? -2.672 -4.73 -1.546 1 98.5 165 THR A CA 1
ATOM 1340 C C . THR A 1 165 ? -3.361 -3.635 -2.355 1 98.5 165 THR A C 1
ATOM 1342 O O . THR A 1 165 ? -2.945 -3.33 -3.477 1 98.5 165 THR A O 1
ATOM 1345 N N . ASN A 1 166 ? -4.375 -3.082 -1.821 1 98.81 166 ASN A N 1
ATOM 1346 C CA . ASN A 1 166 ? -5.047 -1.923 -2.4 1 98.81 166 ASN A CA 1
ATOM 1347 C C . ASN A 1 166 ? -4.859 -0.678 -1.537 1 98.81 166 ASN A C 1
ATOM 1349 O O . ASN A 1 166 ? -5.035 -0.73 -0.318 1 98.81 166 ASN A O 1
ATOM 1353 N N . VAL A 1 167 ? -4.504 0.421 -2.162 1 98.75 167 VAL A N 1
ATOM 1354 C CA . VAL A 1 167 ? -4.43 1.703 -1.47 1 98.75 167 VAL A CA 1
ATOM 1355 C C . VAL A 1 167 ? -5.5 2.646 -2.016 1 98.75 167 VAL A C 1
ATOM 1357 O O . VAL A 1 167 ? -5.652 2.785 -3.23 1 98.75 167 VAL A O 1
ATOM 1360 N N . PHE A 1 168 ? -6.199 3.27 -1.102 1 98.62 168 PHE A N 1
ATOM 1361 C CA . PHE A 1 168 ? -7.254 4.215 -1.44 1 98.62 168 PHE A CA 1
ATOM 1362 C C . PHE A 1 168 ? -6.953 5.594 -0.86 1 98.62 168 PHE A C 1
ATOM 1364 O O . PHE A 1 168 ? -6.414 5.703 0.243 1 98.62 168 PHE A O 1
ATOM 1371 N N . GLU A 1 169 ? -7.305 6.605 -1.598 1 97.69 169 GLU A N 1
ATOM 1372 C CA . GLU A 1 169 ? -7.297 7.98 -1.111 1 97.69 169 GLU A CA 1
ATOM 1373 C C . GLU A 1 169 ? -8.711 8.562 -1.067 1 97.69 169 GLU A C 1
ATOM 1375 O O . GLU A 1 169 ? -9.547 8.227 -1.906 1 97.69 169 GLU A O 1
ATOM 1380 N N . LEU A 1 170 ? -8.906 9.422 -0.107 1 96.38 170 LEU A N 1
ATOM 1381 C CA . LEU A 1 170 ? -10.18 10.133 0.015 1 96.38 170 LEU A CA 1
ATOM 1382 C C . LEU A 1 170 ? -10.148 11.438 -0.765 1 96.38 170 LEU A C 1
ATOM 1384 O O . LEU A 1 170 ? -9.359 12.336 -0.449 1 96.38 170 LEU A O 1
ATOM 1388 N N . HIS A 1 171 ? -10.914 11.469 -1.835 1 94.31 171 HIS A N 1
ATOM 1389 C CA . HIS A 1 171 ? -11.07 12.672 -2.646 1 94.31 171 HIS A CA 1
ATOM 1390 C C . HIS A 1 171 ? -12.523 13.109 -2.713 1 94.31 171 HIS A C 1
ATOM 1392 O O . HIS A 1 171 ? -13.383 12.367 -3.199 1 94.31 171 HIS A O 1
ATOM 1398 N N . ASN A 1 172 ? -12.781 14.297 -2.195 1 92.81 172 ASN A N 1
ATOM 1399 C CA . ASN A 1 172 ? -14.133 14.852 -2.24 1 92.81 172 ASN A CA 1
ATOM 1400 C C . ASN A 1 172 ? -15.164 13.875 -1.677 1 92.81 172 ASN A C 1
ATOM 1402 O O . ASN A 1 172 ? -16.188 13.625 -2.305 1 92.81 172 ASN A O 1
ATOM 1406 N N . GLY A 1 173 ? -14.781 13.281 -0.628 1 93.5 173 GLY A N 1
ATOM 1407 C CA . GLY A 1 173 ? -15.703 12.438 0.11 1 93.5 173 GLY A CA 1
ATOM 1408 C C . GLY A 1 173 ? -15.82 11.039 -0.464 1 93.5 173 GLY A C 1
ATOM 1409 O O . GLY A 1 173 ? -16.641 10.242 -0.007 1 93.5 173 GLY A O 1
ATOM 1410 N N . ARG A 1 174 ? -15.008 10.727 -1.434 1 96.5 174 ARG A N 1
ATOM 1411 C CA . ARG A 1 174 ? -15.047 9.406 -2.053 1 96.5 174 ARG A CA 1
ATOM 1412 C C . ARG A 1 174 ? -13.688 8.711 -1.939 1 96.5 174 ARG A C 1
ATOM 1414 O O . ARG A 1 174 ? -12.648 9.328 -2.178 1 96.5 174 ARG A O 1
ATOM 1421 N N . TRP A 1 175 ? -13.781 7.488 -1.522 1 98 175 TRP A N 1
ATOM 1422 C CA . TRP A 1 175 ? -12.57 6.668 -1.528 1 98 175 TRP A CA 1
ATOM 1423 C C . TRP A 1 175 ? -12.289 6.125 -2.924 1 98 175 TRP A C 1
ATOM 1425 O O . TRP A 1 175 ? -13.133 5.438 -3.512 1 98 175 TRP A O 1
ATOM 1435 N N . LEU A 1 176 ? -11.102 6.43 -3.432 1 98.69 176 LEU A N 1
ATOM 1436 C CA . LEU A 1 176 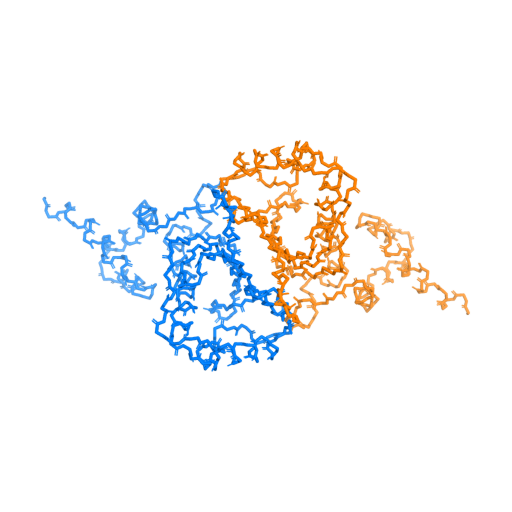? -10.727 6.023 -4.785 1 98.69 176 LEU A CA 1
ATOM 1437 C C . LEU A 1 176 ? -9.422 5.234 -4.773 1 98.69 176 LEU A C 1
ATOM 1439 O O . LEU A 1 176 ? -8.492 5.582 -4.047 1 98.69 176 LEU A O 1
ATOM 1443 N N . MET A 1 177 ? -9.375 4.223 -5.582 1 98.75 177 MET A N 1
ATOM 1444 C CA . MET A 1 177 ? -8.18 3.385 -5.707 1 98.75 177 MET A CA 1
ATOM 1445 C C . MET A 1 177 ? -7.035 4.164 -6.344 1 98.75 177 MET A C 1
ATOM 1447 O O . MET A 1 177 ? -7.223 4.84 -7.355 1 98.75 177 MET A O 1
ATOM 1451 N N . VAL A 1 178 ? -5.812 4.039 -5.691 1 98.44 178 VAL A N 1
ATOM 1452 C CA . VAL A 1 178 ? -4.68 4.746 -6.277 1 98.44 178 VAL A CA 1
ATOM 1453 C C . VAL A 1 178 ? -3.512 3.781 -6.477 1 98.44 178 VAL A C 1
ATOM 1455 O O . VAL A 1 178 ? -2.551 4.094 -7.18 1 98.44 178 VAL A O 1
ATOM 1458 N N . HIS A 1 179 ? -3.58 2.67 -5.914 1 98.69 179 HIS A N 1
ATOM 1459 C CA . HIS A 1 179 ? -2.514 1.679 -6.004 1 98.69 179 HIS A CA 1
ATOM 1460 C C . HIS A 1 179 ? -3.059 0.265 -5.828 1 98.69 179 HIS A C 1
ATOM 1462 O O . HIS A 1 179 ? -3.838 0.005 -4.91 1 98.69 179 HIS A O 1
ATOM 1468 N N . HIS A 1 180 ? -2.723 -0.625 -6.707 1 98.75 180 HIS A N 1
ATOM 1469 C CA . HIS A 1 180 ? -3.084 -2.037 -6.66 1 98.75 180 HIS A CA 1
ATOM 1470 C C . HIS A 1 180 ? -1.862 -2.926 -6.871 1 98.75 180 HIS A C 1
ATOM 1472 O O . HIS A 1 180 ? -1.104 -2.73 -7.824 1 98.75 180 HIS A O 1
ATOM 1478 N N . HIS A 1 181 ? -1.631 -3.818 -5.98 1 98.25 181 HIS A N 1
ATOM 1479 C CA . HIS A 1 181 ? -0.584 -4.832 -6.082 1 98.25 181 HIS A CA 1
ATOM 1480 C C . HIS A 1 181 ? -1.146 -6.23 -5.855 1 98.25 181 HIS A C 1
ATOM 1482 O O . HIS A 1 181 ? -1.571 -6.562 -4.746 1 98.25 181 HIS A O 1
ATOM 1488 N N . SER A 1 182 ? -1.162 -6.949 -6.879 1 95.94 182 SER A N 1
ATOM 1489 C CA . SER A 1 182 ? -1.639 -8.328 -6.793 1 95.94 182 SER A CA 1
ATOM 1490 C C . SER A 1 182 ? -0.535 -9.312 -7.148 1 95.94 182 SER A C 1
ATOM 1492 O O . SER A 1 182 ? 0.243 -9.078 -8.078 1 95.94 182 SER A O 1
ATOM 1494 N N . SER A 1 183 ? -0.43 -10.398 -6.391 1 92.94 183 SER A N 1
ATOM 1495 C CA . SER A 1 183 ? 0.558 -11.43 -6.684 1 92.94 183 SER A CA 1
ATOM 1496 C C . SER A 1 183 ? 0.013 -12.82 -6.375 1 92.94 183 SER A C 1
ATOM 1498 O O . SER A 1 183 ? -0.686 -13.016 -5.379 1 92.94 183 SER A O 1
ATOM 1500 N N . ILE A 1 184 ? 0.352 -13.703 -7.277 1 89.12 184 ILE A N 1
ATOM 1501 C CA . ILE A 1 184 ? -0.062 -15.094 -7.082 1 89.12 184 ILE A CA 1
ATOM 1502 C C . ILE A 1 184 ? 0.9 -15.789 -6.121 1 89.12 184 ILE A C 1
ATOM 1504 O O . ILE A 1 184 ? 2.104 -15.523 -6.137 1 89.12 184 ILE A O 1
ATOM 1508 N N . ILE A 1 185 ? 0.392 -16.656 -5.238 1 82.06 185 ILE A N 1
ATOM 1509 C CA . ILE A 1 185 ? 1.23 -17.469 -4.367 1 82.06 185 ILE A CA 1
ATOM 1510 C C . ILE A 1 185 ? 1.813 -18.641 -5.16 1 82.06 185 ILE A C 1
ATOM 1512 O O . ILE A 1 185 ? 1.072 -19.438 -5.73 1 82.06 185 ILE A O 1
ATOM 1516 N N . PRO A 1 186 ? 3.213 -18.578 -5.258 1 69.31 186 PRO A N 1
ATOM 1517 C CA . PRO A 1 186 ? 3.793 -19.688 -6.023 1 69.31 186 PRO A CA 1
ATOM 1518 C C . PRO A 1 186 ? 3.459 -21.047 -5.43 1 69.31 186 PRO A C 1
ATOM 1520 O O . PRO A 1 186 ? 3.383 -21.203 -4.207 1 69.31 186 PRO A O 1
ATOM 1523 N N . THR A 1 187 ? 2.773 -21.922 -6.16 1 59.53 187 THR A N 1
ATOM 1524 C CA . THR A 1 187 ? 2.529 -23.281 -5.711 1 59.53 187 THR A CA 1
ATOM 1525 C C . THR A 1 187 ? 3.844 -24.047 -5.535 1 59.53 187 THR A C 1
ATOM 1527 O O . THR A 1 187 ? 4.711 -24 -6.406 1 59.53 187 THR A O 1
ATOM 1530 N N . ASN A 1 188 ? 4.57 -23.891 -4.473 1 51.06 188 ASN A N 1
ATOM 1531 C CA . ASN A 1 188 ? 5.676 -24.844 -4.344 1 51.06 188 ASN A CA 1
ATOM 1532 C C . ASN A 1 188 ? 5.402 -26.125 -5.105 1 51.06 188 ASN A C 1
ATOM 1534 O O . ASN A 1 188 ? 4.328 -26.719 -4.977 1 51.06 188 ASN A O 1
ATOM 1538 N N . GLY A 1 189 ? 5.812 -26.375 -6.355 1 38.91 189 GLY A N 1
ATOM 1539 C CA . GLY A 1 189 ? 6.031 -27.75 -6.766 1 38.91 189 GLY A CA 1
ATOM 1540 C C . GLY A 1 189 ? 6.473 -28.641 -5.629 1 38.91 189 GLY A C 1
ATOM 1541 O O . GLY A 1 189 ? 7.641 -28.641 -5.238 1 38.91 189 GLY A O 1
ATOM 1542 N N . VAL A 1 190 ? 6.016 -28.859 -4.465 1 33.38 190 VAL A N 1
ATOM 1543 C CA . VAL A 1 190 ? 6.348 -30.172 -3.918 1 33.38 190 VAL A CA 1
ATOM 1544 C C . VAL A 1 190 ? 6.168 -31.234 -4.992 1 33.38 190 VAL A C 1
ATOM 1546 O O . VAL A 1 190 ? 5.043 -31.5 -5.422 1 33.38 190 VAL A O 1
ATOM 1549 N N . GLU A 1 191 ? 7.035 -31.344 -5.988 1 27 191 GLU A N 1
ATOM 1550 C CA . GLU A 1 191 ? 7.332 -32.719 -6.387 1 27 191 GLU A CA 1
ATOM 1551 C C . GLU A 1 191 ? 7.469 -33.625 -5.168 1 27 191 GLU A C 1
ATOM 1553 O O . GLU A 1 191 ? 8.25 -33.344 -4.258 1 27 191 GLU A O 1
ATOM 1558 N N . ASN A 1 192 ? 6.434 -34.312 -4.789 1 21.48 192 ASN A N 1
ATOM 1559 C CA . ASN A 1 192 ? 6.781 -35.688 -4.453 1 21.48 192 ASN A CA 1
ATOM 1560 C C . ASN A 1 192 ? 7.762 -36.281 -5.461 1 21.48 192 ASN A C 1
ATOM 1562 O O . ASN A 1 192 ? 7.613 -36.062 -6.668 1 21.48 192 ASN A O 1
ATOM 1566 N N . MET B 1 1 ? 29.031 36.875 -14.57 1 28.98 1 MET B N 1
ATOM 1567 C CA . MET B 1 1 ? 29.406 35.531 -15.062 1 28.98 1 MET B CA 1
ATOM 1568 C C . MET B 1 1 ? 29.453 34.531 -13.914 1 28.98 1 MET B C 1
ATOM 1570 O O . MET B 1 1 ? 29.062 33.375 -14.078 1 28.98 1 MET B O 1
ATOM 1574 N N . ILE B 1 2 ? 30.062 34.875 -12.797 1 35.97 2 ILE B N 1
ATOM 1575 C CA . ILE B 1 2 ? 30.141 34.062 -11.586 1 35.97 2 ILE B CA 1
ATOM 1576 C C . ILE B 1 2 ? 28.734 33.812 -11.047 1 35.97 2 ILE B C 1
ATOM 1578 O O . ILE B 1 2 ? 28.5 32.812 -10.352 1 3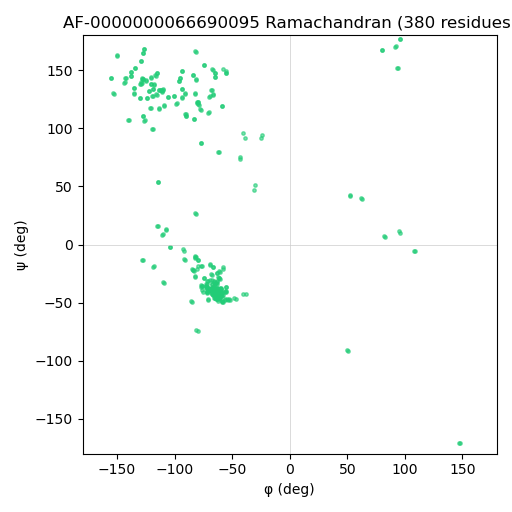5.97 2 ILE B O 1
ATOM 1582 N N . GLU B 1 3 ? 27.844 34.656 -11.258 1 41.62 3 GLU B N 1
ATOM 1583 C CA . GLU B 1 3 ? 26.469 34.594 -10.766 1 41.62 3 GLU B CA 1
ATOM 1584 C C . GLU B 1 3 ? 25.734 33.406 -11.367 1 41.62 3 GLU B C 1
ATOM 1586 O O . GLU B 1 3 ? 24.703 32.969 -10.844 1 41.62 3 GLU B O 1
ATOM 1591 N N . GLN B 1 4 ? 26.062 33.094 -12.594 1 43.25 4 GLN B N 1
ATOM 1592 C CA . GLN B 1 4 ? 25.375 32 -13.297 1 43.25 4 GLN B CA 1
ATOM 1593 C C . GLN B 1 4 ? 25.797 30.641 -12.734 1 43.25 4 GLN B C 1
ATOM 1595 O O . GLN B 1 4 ? 25.062 29.656 -12.891 1 43.25 4 GLN B O 1
ATOM 1600 N N . LEU B 1 5 ? 27.062 30.484 -12.359 1 40.75 5 LEU B N 1
ATOM 1601 C CA . LEU B 1 5 ? 27.578 29.219 -11.867 1 40.75 5 LEU B CA 1
ATOM 1602 C C . LEU B 1 5 ? 27 28.891 -10.5 1 40.75 5 LEU B C 1
ATOM 1604 O O . LEU B 1 5 ? 27 27.734 -10.07 1 40.75 5 LEU B O 1
ATOM 1608 N N . PHE B 1 6 ? 26.484 29.828 -9.859 1 43.09 6 PHE B N 1
ATOM 1609 C CA . PHE B 1 6 ? 26.062 29.703 -8.469 1 43.09 6 PHE B CA 1
ATOM 1610 C C . PHE B 1 6 ? 24.75 28.938 -8.367 1 43.09 6 PHE B C 1
ATOM 1612 O O . PHE B 1 6 ? 24.578 28.109 -7.473 1 43.09 6 PHE B O 1
ATOM 1619 N N . PRO B 1 7 ? 23.922 29.219 -9.406 1 48.19 7 PRO B N 1
ATOM 1620 C CA . PRO B 1 7 ? 22.672 28.469 -9.234 1 48.19 7 PRO B CA 1
ATOM 1621 C C . PRO B 1 7 ? 22.859 26.969 -9.336 1 48.19 7 PRO B C 1
ATOM 1623 O O . PRO B 1 7 ? 22.219 26.203 -8.594 1 48.19 7 PRO B O 1
ATOM 1626 N N . GLU B 1 8 ? 23.734 26.578 -10.203 1 49.91 8 GLU B N 1
ATOM 1627 C CA . GLU B 1 8 ? 23.938 25.141 -10.359 1 49.91 8 GLU B CA 1
ATOM 1628 C C . GLU B 1 8 ? 24.656 24.531 -9.148 1 49.91 8 GLU B C 1
ATOM 1630 O O . GLU B 1 8 ? 24.297 23.453 -8.688 1 49.91 8 GLU B O 1
ATOM 1635 N N . VAL B 1 9 ? 25.766 25.25 -8.758 1 47.69 9 VAL B N 1
ATOM 1636 C CA . VAL B 1 9 ? 26.531 24.781 -7.605 1 47.69 9 VAL B CA 1
ATOM 1637 C C . VAL B 1 9 ? 25.641 24.781 -6.363 1 47.69 9 VAL B C 1
ATOM 1639 O O . VAL B 1 9 ? 25.672 23.859 -5.555 1 47.69 9 VAL B O 1
ATOM 1642 N N . THR B 1 10 ? 24.875 25.812 -6.281 1 47.28 10 THR B N 1
ATOM 1643 C CA . THR B 1 10 ? 23.938 25.875 -5.168 1 47.28 10 THR B CA 1
ATOM 1644 C C . THR B 1 10 ? 22.906 24.75 -5.254 1 47.28 10 THR B C 1
ATOM 1646 O O . THR B 1 10 ? 22.594 24.125 -4.246 1 47.28 10 THR B O 1
ATOM 1649 N N . CYS B 1 11 ? 22.562 24.547 -6.48 1 51.97 11 CYS B N 1
ATOM 1650 C CA . CYS B 1 11 ? 21.625 23.438 -6.668 1 51.97 11 CYS B CA 1
ATOM 1651 C C . CYS B 1 11 ? 22.266 22.109 -6.285 1 51.97 11 CYS B C 1
ATOM 1653 O O . CYS B 1 11 ? 21.609 21.266 -5.66 1 51.97 11 CYS B O 1
ATOM 1655 N N . TYR B 1 12 ? 23.516 22.031 -6.68 1 50.62 12 TYR B N 1
ATOM 1656 C CA . TYR B 1 12 ? 24.234 20.797 -6.344 1 50.62 12 TYR B CA 1
ATOM 1657 C C . TYR B 1 12 ? 24.406 20.672 -4.836 1 50.62 12 TYR B C 1
ATOM 1659 O O . TYR B 1 12 ? 24.25 19.578 -4.281 1 50.62 12 TYR B O 1
ATOM 1667 N N . ALA B 1 13 ? 24.797 21.703 -4.23 1 50.97 13 ALA B N 1
ATOM 1668 C CA . ALA B 1 13 ? 25.016 21.672 -2.783 1 50.97 13 ALA B CA 1
ATOM 1669 C C . ALA B 1 13 ? 23.703 21.406 -2.049 1 50.97 13 ALA B C 1
ATOM 1671 O O . ALA B 1 13 ? 23.672 20.688 -1.042 1 50.97 13 ALA B O 1
ATOM 1672 N N . LEU B 1 14 ? 22.719 21.906 -2.648 1 54.66 14 LEU B N 1
ATOM 1673 C CA . LEU B 1 14 ? 21.422 21.75 -2 1 54.66 14 LEU B CA 1
ATOM 1674 C C . LEU B 1 14 ? 20.938 20.312 -2.08 1 54.66 1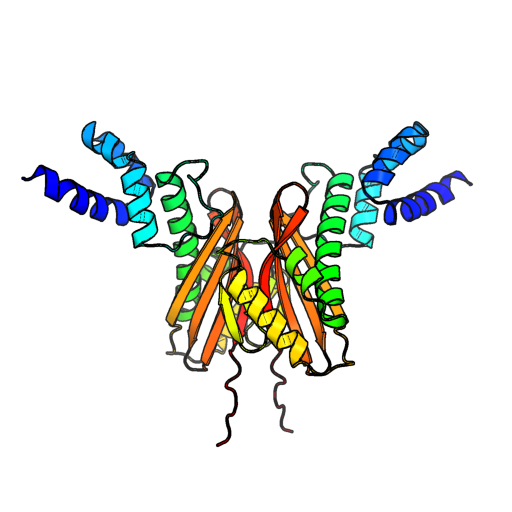4 LEU B C 1
ATOM 1676 O O . LEU B 1 14 ? 20.203 19.844 -1.198 1 54.66 14 LEU B O 1
ATOM 1680 N N . ARG B 1 15 ? 21.344 19.734 -3.123 1 52.84 15 ARG B N 1
ATOM 1681 C CA . ARG B 1 15 ? 20.969 18.344 -3.377 1 52.84 15 ARG B CA 1
ATOM 1682 C C . ARG B 1 15 ? 21.453 17.438 -2.254 1 52.84 15 ARG B C 1
ATOM 1684 O O . ARG B 1 15 ? 20.828 16.422 -1.95 1 52.84 15 ARG B O 1
ATOM 1691 N N . TYR B 1 16 ? 22.688 17.75 -1.808 1 48.5 16 TYR B N 1
ATOM 1692 C CA . TYR B 1 16 ? 23.297 16.844 -0.829 1 48.5 16 TYR B CA 1
ATOM 1693 C C . TYR B 1 16 ? 22.969 17.297 0.592 1 48.5 16 TYR B C 1
ATOM 1695 O O . TYR B 1 16 ? 23.359 16.641 1.561 1 48.5 16 TYR B O 1
ATOM 1703 N N . LEU B 1 17 ? 22.5 18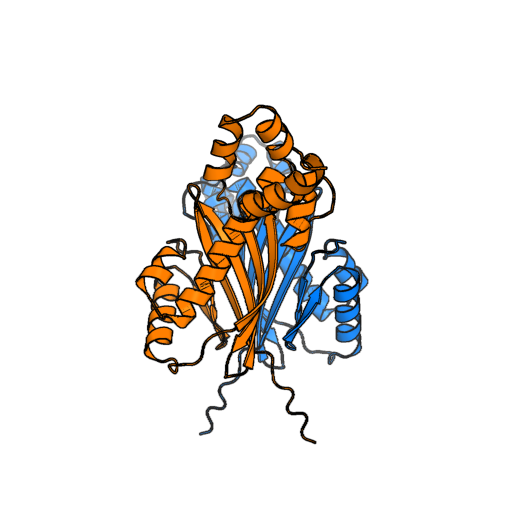.406 0.749 1 46.78 17 LEU B N 1
ATOM 1704 C CA . LEU B 1 17 ? 22.328 18.891 2.113 1 46.78 17 LEU B CA 1
ATOM 1705 C C . LEU B 1 17 ? 21.078 18.297 2.75 1 46.78 17 LEU B C 1
ATOM 1707 O O . LEU B 1 17 ? 20.062 18.141 2.084 1 46.78 17 LEU B O 1
ATOM 1711 N N . ASP B 1 18 ? 21.344 17.594 3.832 1 47.16 18 ASP B N 1
ATOM 1712 C CA . ASP B 1 18 ? 20.234 17.188 4.684 1 47.16 18 ASP B CA 1
ATOM 1713 C C . ASP B 1 18 ? 19.406 18.391 5.129 1 47.16 18 ASP B C 1
ATOM 1715 O O . ASP B 1 18 ? 19.844 19.531 5.004 1 47.16 18 ASP B O 1
ATOM 1719 N N . TYR B 1 19 ? 18.109 18.203 5.34 1 43.66 19 TYR B N 1
ATOM 1720 C CA . TYR B 1 19 ? 17.203 19.25 5.766 1 43.66 19 TYR B CA 1
ATOM 1721 C C . TYR B 1 19 ? 17.875 20.188 6.77 1 43.66 19 TYR B C 1
ATOM 1723 O O . TYR B 1 19 ? 17.734 21.406 6.68 1 43.66 19 TYR B O 1
ATOM 1731 N N . SER B 1 20 ? 18.547 19.578 7.621 1 42.53 20 SER B N 1
ATOM 1732 C CA . SER B 1 20 ? 19.172 20.391 8.664 1 42.53 20 SER B CA 1
ATOM 1733 C C . SER B 1 20 ? 20.188 21.359 8.078 1 42.53 20 SER B C 1
ATOM 1735 O O . SER B 1 20 ? 20.25 22.516 8.484 1 42.53 20 SER B O 1
ATOM 1737 N N . SER B 1 21 ? 20.844 20.828 7.199 1 48.78 21 SER B N 1
ATOM 1738 C CA . SER B 1 21 ? 21.906 21.672 6.648 1 48.78 21 SER B CA 1
ATOM 1739 C C . SER B 1 21 ? 21.312 22.781 5.777 1 48.78 21 SER B C 1
ATOM 1741 O O . SER B 1 21 ? 21.875 23.875 5.699 1 48.78 21 SER B O 1
ATOM 1743 N N . LEU B 1 22 ? 20.281 22.469 5.141 1 49.47 22 LEU B N 1
ATOM 1744 C CA . LEU B 1 22 ? 19.609 23.484 4.348 1 49.47 22 LEU B CA 1
ATOM 1745 C C . LEU B 1 22 ? 19.125 24.641 5.227 1 49.47 22 LEU B C 1
ATOM 1747 O O . LEU B 1 22 ? 19.219 25.797 4.84 1 49.47 22 LEU B O 1
ATOM 1751 N N . CYS B 1 23 ? 18.672 24.188 6.391 1 45.66 23 CYS B N 1
ATOM 1752 C CA . CYS B 1 23 ? 18.25 25.203 7.348 1 45.66 23 CYS B CA 1
ATOM 1753 C C . CYS B 1 23 ? 19.438 26.078 7.754 1 45.66 23 CYS B C 1
ATOM 1755 O O . CYS B 1 23 ? 19.281 27.281 7.953 1 45.66 23 CYS B O 1
ATOM 1757 N N . GLN B 1 24 ? 20.547 25.469 7.762 1 45.56 24 GLN B N 1
ATOM 1758 C CA . GLN B 1 24 ? 21.719 26.219 8.227 1 45.56 24 GLN B CA 1
ATOM 1759 C C . GLN B 1 24 ? 22.203 27.203 7.168 1 45.56 24 GLN B C 1
ATOM 1761 O O . GLN B 1 24 ? 22.688 28.281 7.5 1 45.56 24 GLN B O 1
ATOM 1766 N N . LEU B 1 25 ? 22.125 26.719 5.984 1 47.34 25 LEU B N 1
ATOM 1767 C CA . LEU B 1 25 ? 22.625 27.625 4.941 1 47.34 25 LEU B CA 1
ATOM 1768 C C . LEU B 1 25 ? 21.797 28.906 4.895 1 47.34 25 LEU B C 1
ATOM 1770 O O . LEU B 1 25 ? 22.266 29.938 4.398 1 47.34 25 LEU B O 1
ATOM 1774 N N . SER B 1 26 ? 20.547 28.703 5.312 1 45.22 26 SER B N 1
ATOM 1775 C CA . SER B 1 26 ? 19.766 29.938 5.316 1 45.22 26 SER B CA 1
ATOM 1776 C C . SER B 1 26 ? 20.422 31 6.203 1 45.22 26 SER B C 1
ATOM 1778 O O . SER B 1 26 ? 20.109 32.188 6.078 1 45.22 26 SER B O 1
ATOM 1780 N N . MET B 1 27 ? 21.219 30.484 7.047 1 45.94 27 MET B N 1
ATOM 1781 C CA . MET B 1 27 ? 21.719 31.438 8.031 1 45.94 27 MET B CA 1
ATOM 1782 C C . MET B 1 27 ? 22.844 32.281 7.453 1 45.94 27 MET B C 1
ATOM 1784 O O . MET B 1 27 ? 23.266 33.25 8.07 1 45.94 27 MET B O 1
ATOM 1788 N N . THR B 1 28 ? 23.438 31.891 6.453 1 47.88 28 THR B N 1
ATOM 1789 C CA . THR B 1 28 ? 24.641 32.656 6.207 1 47.88 28 THR B CA 1
ATOM 1790 C C . THR B 1 28 ? 24.328 33.969 5.484 1 47.88 28 THR B C 1
ATOM 1792 O O . THR B 1 28 ? 24.906 35 5.789 1 47.88 28 THR B O 1
ATOM 1795 N N . SER B 1 29 ? 24 33.906 4.18 1 53.59 29 SER B N 1
ATOM 1796 C CA . SER B 1 29 ? 23.766 35.156 3.467 1 53.59 29 SER B CA 1
ATOM 1797 C C . SER B 1 29 ? 22.328 35.25 2.984 1 53.59 29 SER B C 1
ATOM 1799 O O . SER B 1 29 ? 21.625 34.25 2.9 1 53.59 29 SER B O 1
ATOM 1801 N N . SER B 1 30 ? 21.797 36.562 3.021 1 54.28 30 SER B N 1
ATOM 1802 C CA . SER B 1 30 ? 20.453 36.875 2.547 1 54.28 30 SER B CA 1
ATOM 1803 C C . SER B 1 30 ? 20.188 36.219 1.183 1 54.28 30 SER B C 1
ATOM 1805 O O . SER B 1 30 ? 19.109 35.688 0.945 1 54.28 30 SER B O 1
ATOM 1807 N N . SER B 1 31 ? 21.141 36.375 0.302 1 53.5 31 SER B N 1
ATOM 1808 C CA . SER B 1 31 ? 20.984 35.844 -1.044 1 53.5 31 SER B CA 1
ATOM 1809 C C . SER B 1 31 ? 20.875 34.312 -1.02 1 53.5 31 SER B C 1
ATOM 1811 O O . SER B 1 31 ? 20.078 33.75 -1.759 1 53.5 31 SER B O 1
ATOM 1813 N N . MET B 1 32 ? 21.656 33.844 -0.129 1 52.41 32 MET B N 1
ATOM 1814 C CA . MET B 1 32 ? 21.641 32.375 -0.014 1 52.41 32 MET B CA 1
ATOM 1815 C C . MET B 1 32 ? 20.312 31.891 0.553 1 52.41 32 MET B C 1
ATOM 1817 O O . MET B 1 32 ? 19.797 30.859 0.135 1 52.41 32 MET B O 1
ATOM 1821 N N . ARG B 1 33 ? 19.797 32.781 1.374 1 54.41 33 ARG B N 1
ATOM 1822 C CA . ARG B 1 33 ? 18.5 32.438 1.944 1 54.41 33 ARG B CA 1
ATOM 1823 C C . ARG B 1 33 ? 17.406 32.531 0.884 1 54.41 33 ARG B C 1
ATOM 1825 O O . ARG B 1 33 ? 16.516 31.672 0.856 1 54.41 33 ARG B O 1
ATOM 1832 N N . LYS B 1 34 ? 17.547 33.531 0.125 1 62.19 34 LYS B N 1
ATOM 1833 C CA . LYS B 1 34 ? 16.547 33.719 -0.93 1 62.19 34 LYS B CA 1
ATOM 1834 C C . LYS B 1 34 ? 16.578 32.531 -1.903 1 62.19 34 LYS B C 1
ATOM 1836 O O . LYS B 1 34 ? 15.516 32.031 -2.305 1 62.19 34 LYS B O 1
ATOM 1841 N N . THR B 1 35 ? 17.719 32.219 -2.307 1 59.72 35 THR B N 1
ATOM 1842 C CA . THR B 1 35 ? 17.859 31.094 -3.238 1 59.72 35 THR B CA 1
ATOM 1843 C C . THR B 1 35 ? 17.406 29.781 -2.586 1 59.72 35 THR B C 1
ATOM 1845 O O . THR B 1 35 ? 16.75 28.969 -3.223 1 59.72 35 THR B O 1
ATOM 1848 N N . ALA B 1 36 ? 17.766 29.75 -1.287 1 62.56 36 ALA B N 1
ATOM 1849 C CA . ALA B 1 36 ? 17.422 28.547 -0.547 1 62.56 36 ALA B CA 1
ATOM 1850 C C . ALA B 1 36 ? 15.906 28.406 -0.403 1 62.56 36 ALA B C 1
ATOM 1852 O O . ALA B 1 36 ? 15.391 27.297 -0.221 1 62.56 36 ALA B O 1
ATOM 1853 N N . ASN B 1 37 ? 15.359 29.516 -0.593 1 66.75 3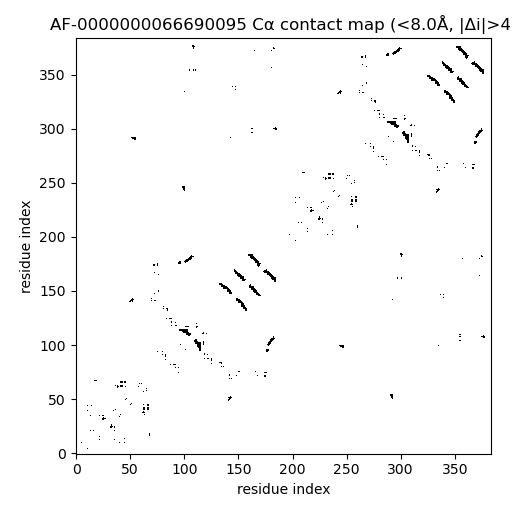7 ASN B N 1
ATOM 1854 C CA . ASN B 1 37 ? 13.906 29.484 -0.402 1 66.75 37 ASN B CA 1
ATOM 1855 C C . ASN B 1 37 ? 13.164 29.672 -1.721 1 66.75 37 ASN B C 1
ATOM 1857 O O . ASN B 1 37 ? 11.945 29.844 -1.73 1 66.75 37 ASN B O 1
ATOM 1861 N N . ASP B 1 38 ? 13.938 29.656 -2.756 1 73.06 38 ASP B N 1
ATOM 1862 C CA . ASP B 1 38 ? 13.344 29.812 -4.078 1 73.06 38 ASP B CA 1
ATOM 1863 C C . ASP B 1 38 ? 12.539 28.578 -4.477 1 73.06 38 ASP B C 1
ATOM 1865 O O . ASP B 1 38 ? 13.102 27.5 -4.684 1 73.06 38 ASP B O 1
ATOM 1869 N N . ASP B 1 39 ? 11.273 28.75 -4.59 1 77.62 39 ASP B N 1
ATOM 1870 C CA . ASP B 1 39 ? 10.359 27.641 -4.867 1 77.62 39 ASP B CA 1
ATOM 1871 C C . ASP B 1 39 ? 10.617 27.062 -6.254 1 77.62 39 ASP B C 1
ATOM 1873 O O . ASP B 1 39 ? 10.461 25.859 -6.465 1 77.62 39 ASP B O 1
ATOM 1877 N N . VAL B 1 40 ? 11.016 27.922 -7.125 1 75.56 40 VAL B N 1
ATOM 1878 C CA . VAL B 1 40 ? 11.273 27.469 -8.492 1 75.56 40 VAL B CA 1
ATOM 1879 C C . VAL B 1 40 ? 12.492 26.547 -8.508 1 75.56 40 VAL B C 1
ATOM 1881 O O . VAL B 1 40 ? 12.492 25.531 -9.188 1 75.56 40 VAL B O 1
ATOM 1884 N N . LEU B 1 41 ? 13.445 26.891 -7.824 1 74.25 41 LEU B N 1
ATOM 1885 C CA . LEU B 1 41 ? 14.648 26.078 -7.746 1 74.25 41 LEU B CA 1
ATOM 1886 C C . LEU B 1 41 ? 14.352 24.719 -7.133 1 74.25 41 LEU B C 1
ATOM 1888 O O . LEU B 1 41 ? 14.797 23.688 -7.641 1 74.25 41 LEU B O 1
ATOM 1892 N N . TRP B 1 42 ? 13.633 24.781 -6.125 1 82.81 42 TRP B N 1
ATOM 1893 C CA . TRP B 1 42 ? 13.336 23.516 -5.441 1 82.81 42 TRP B CA 1
ATOM 1894 C C . TRP B 1 42 ? 12.453 22.625 -6.305 1 82.81 42 TRP B C 1
ATOM 1896 O O . TRP B 1 42 ? 12.578 21.406 -6.27 1 82.81 42 TRP B O 1
ATOM 1906 N N . ARG B 1 43 ? 11.609 23.266 -6.945 1 83.12 43 ARG B N 1
ATOM 1907 C CA . ARG B 1 43 ? 10.828 22.484 -7.898 1 83.12 43 ARG B CA 1
ATOM 1908 C C . ARG B 1 43 ? 11.719 21.828 -8.938 1 83.12 43 ARG B C 1
ATOM 1910 O O . ARG B 1 43 ? 11.562 20.641 -9.242 1 83.12 43 ARG B O 1
ATOM 1917 N N . ALA B 1 44 ? 12.625 22.469 -9.445 1 79.94 44 ALA B N 1
ATOM 1918 C CA . ALA B 1 44 ? 13.555 21.938 -10.43 1 79.94 44 ALA B CA 1
ATOM 1919 C C . ALA B 1 44 ? 14.383 20.797 -9.836 1 79.94 44 ALA B C 1
ATOM 1921 O O . ALA B 1 44 ? 14.594 19.781 -10.492 1 79.94 44 ALA B O 1
ATOM 1922 N N . LEU B 1 45 ? 14.844 21.031 -8.68 1 79.06 45 LEU B N 1
ATOM 1923 C CA . LEU B 1 45 ? 15.625 20 -8 1 79.06 45 LEU B CA 1
ATOM 1924 C C . LEU B 1 45 ? 14.797 18.734 -7.789 1 79.06 45 LEU B C 1
ATOM 1926 O O . LEU B 1 45 ? 15.297 17.625 -7.961 1 79.06 45 LEU B O 1
ATOM 1930 N N . TYR B 1 46 ? 13.594 18.969 -7.363 1 85.5 46 TYR B N 1
ATOM 1931 C CA . TYR B 1 46 ? 12.688 17.844 -7.156 1 85.5 46 TYR B CA 1
ATOM 1932 C C . TYR B 1 46 ? 12.578 16.984 -8.422 1 85.5 46 TYR B C 1
ATOM 1934 O O . TYR B 1 46 ? 12.758 15.773 -8.375 1 85.5 46 TYR B O 1
ATOM 1942 N N . PHE B 1 47 ? 12.391 17.578 -9.508 1 84.81 47 PHE B N 1
ATOM 1943 C CA . PHE B 1 47 ? 12.109 16.844 -10.742 1 84.81 47 PHE B CA 1
ATOM 1944 C C . PHE B 1 47 ? 13.398 16.297 -11.344 1 84.81 47 PHE B C 1
ATOM 1946 O O . PHE B 1 47 ? 13.352 15.414 -12.219 1 84.81 47 PHE B O 1
ATOM 1953 N N . GLN B 1 48 ? 14.484 16.703 -10.922 1 80.25 48 GLN B N 1
ATOM 1954 C CA . GLN B 1 48 ? 15.758 16.109 -11.312 1 80.25 48 GLN B CA 1
ATOM 1955 C C . GLN B 1 48 ? 15.969 14.773 -10.617 1 80.25 48 GLN B C 1
ATOM 1957 O O . GLN B 1 48 ? 16.594 13.867 -11.172 1 80.25 48 GLN B O 1
ATOM 1962 N N . GLU B 1 49 ? 15.383 14.672 -9.469 1 81.94 49 GLU B N 1
ATOM 1963 C CA . GLU B 1 49 ? 15.719 13.516 -8.641 1 81.94 49 GLU B CA 1
ATOM 1964 C C . GLU B 1 49 ? 14.555 12.539 -8.562 1 81.94 49 GLU B C 1
ATOM 1966 O O . GLU B 1 49 ? 14.758 11.336 -8.391 1 81.94 49 GLU B O 1
ATOM 1971 N N . PHE B 1 50 ? 13.367 13.18 -8.609 1 86 50 PHE B N 1
ATOM 1972 C CA . PHE B 1 50 ? 12.219 12.336 -8.328 1 86 50 PHE B CA 1
ATOM 1973 C C . PHE B 1 50 ? 11.156 12.477 -9.414 1 86 50 PHE B C 1
ATOM 1975 O O . PHE B 1 50 ? 11.172 13.438 -10.18 1 86 50 PHE B O 1
ATOM 1982 N N . THR B 1 51 ? 10.336 11.438 -9.469 1 81.69 51 THR B N 1
ATOM 1983 C CA . THR B 1 51 ? 9.109 11.547 -10.25 1 81.69 51 THR B CA 1
ATOM 1984 C C . THR B 1 51 ? 7.941 11.977 -9.375 1 81.69 51 THR B C 1
ATOM 1986 O O . THR B 1 51 ? 7.695 11.383 -8.32 1 81.69 51 THR B O 1
ATOM 1989 N N . GLU B 1 52 ? 7.324 12.992 -9.797 1 77.81 52 GLU B N 1
ATOM 1990 C CA . GLU B 1 52 ? 6.211 13.523 -9.016 1 77.81 52 GLU B CA 1
ATOM 1991 C C . GLU B 1 52 ? 5.016 12.578 -9.047 1 77.81 52 GLU B C 1
ATOM 1993 O O . GLU B 1 52 ? 4.602 12.125 -10.117 1 77.81 52 GLU B O 1
ATOM 1998 N N . GLU B 1 53 ? 4.504 12.227 -7.859 1 81.94 53 GLU B N 1
ATOM 1999 C CA . GLU B 1 53 ? 3.314 11.391 -7.707 1 81.94 53 GLU B CA 1
ATOM 2000 C C . GLU B 1 53 ? 2.172 12.18 -7.066 1 81.94 53 GLU B C 1
ATOM 2002 O O . GLU B 1 53 ? 1.646 11.773 -6.023 1 81.94 53 GLU B O 1
ATOM 2007 N N . THR B 1 54 ? 1.866 13.344 -7.684 1 81.56 54 THR B N 1
ATOM 2008 C CA . THR B 1 54 ? 0.798 14.18 -7.156 1 81.56 54 THR B CA 1
ATOM 2009 C C . THR B 1 54 ? -0.22 14.508 -8.242 1 81.56 54 THR B C 1
ATOM 2011 O O . THR B 1 54 ? -0.055 14.102 -9.398 1 81.56 54 THR B O 1
ATOM 2014 N N . ASN B 1 55 ? -1.318 15.047 -7.777 1 75 55 ASN B N 1
ATOM 2015 C CA . ASN B 1 55 ? -2.342 15.492 -8.719 1 75 55 ASN B CA 1
ATOM 2016 C C . ASN B 1 55 ? -2.023 16.875 -9.281 1 75 55 ASN B C 1
ATOM 2018 O O . ASN B 1 55 ? -2.918 17.578 -9.75 1 75 55 ASN B O 1
ATOM 2022 N N . GLY B 1 56 ? -0.719 17.188 -9.305 1 73.25 56 GLY B N 1
ATOM 2023 C CA . GLY B 1 56 ? -0.307 18.484 -9.82 1 73.25 56 GLY B CA 1
ATOM 2024 C C . GLY B 1 56 ? -0.479 19.609 -8.82 1 73.25 56 GLY B C 1
ATOM 2025 O O . GLY B 1 56 ? -0.921 19.375 -7.691 1 73.25 56 GLY B O 1
ATOM 2026 N N . GLY B 1 57 ? 0.125 20.703 -9.164 1 75.38 57 GLY B N 1
ATOM 2027 C CA . GLY B 1 57 ? 0.047 21.875 -8.32 1 75.38 57 GLY B CA 1
ATOM 2028 C C . GLY B 1 57 ? 1.236 22.016 -7.387 1 75.38 57 GLY B C 1
ATOM 2029 O O . GLY B 1 57 ? 2.148 21.188 -7.402 1 75.38 57 GLY B O 1
ATOM 2030 N N . THR B 1 58 ? 1.182 23.125 -6.66 1 77.25 58 THR B N 1
ATOM 2031 C CA . THR B 1 58 ? 2.229 23.375 -5.672 1 77.25 58 THR B CA 1
ATOM 2032 C C . THR B 1 58 ? 1.933 22.625 -4.375 1 77.25 58 THR B C 1
ATOM 2034 O O . THR B 1 58 ? 0.808 22.656 -3.871 1 77.25 58 THR B O 1
ATOM 2037 N N . PRO B 1 59 ? 2.926 21.906 -3.908 1 83.31 59 PRO B N 1
ATOM 2038 C CA . PRO B 1 59 ? 2.723 21.234 -2.617 1 83.31 59 PRO B CA 1
ATOM 2039 C C . PRO B 1 59 ? 2.309 22.219 -1.516 1 83.31 59 PRO B C 1
ATOM 2041 O O . PRO B 1 59 ? 2.721 23.375 -1.527 1 83.31 59 PRO B O 1
ATOM 2044 N N . VAL B 1 60 ? 1.524 21.688 -0.643 1 78.75 60 VAL B N 1
ATOM 2045 C CA . VAL B 1 60 ? 0.894 22.5 0.399 1 78.75 60 VAL B CA 1
ATOM 2046 C C . VAL B 1 60 ? 1.962 23.25 1.184 1 78.75 60 VAL B C 1
ATOM 2048 O O . VAL B 1 60 ? 1.778 24.422 1.518 1 78.75 60 VAL B O 1
ATOM 2051 N N . ASN B 1 61 ? 3.145 22.719 1.463 1 80.75 61 ASN B N 1
ATOM 2052 C CA . ASN B 1 61 ? 4.188 23.359 2.26 1 80.75 61 ASN B CA 1
ATOM 2053 C C . ASN B 1 61 ? 5.352 23.828 1.389 1 80.75 61 ASN B C 1
ATOM 2055 O O . ASN B 1 61 ? 6.441 24.109 1.896 1 80.75 61 ASN B O 1
ATOM 2059 N N . GLY B 1 62 ? 5.113 23.812 0.099 1 84.81 62 GLY B N 1
ATOM 2060 C CA . GLY B 1 62 ? 6.141 24.281 -0.821 1 84.81 62 GLY B CA 1
ATOM 2061 C C . GLY B 1 62 ? 7.039 23.156 -1.314 1 84.81 62 GLY B C 1
ATOM 2062 O O . GLY B 1 62 ? 7.051 22.062 -0.74 1 84.81 62 GLY B O 1
ATOM 2063 N N . TRP B 1 63 ? 7.805 23.531 -2.26 1 85.12 63 TRP B N 1
ATOM 2064 C CA . TRP B 1 63 ? 8.602 22.516 -2.939 1 85.12 63 TRP B CA 1
ATOM 2065 C C . TRP B 1 63 ? 9.797 22.094 -2.086 1 85.12 63 TRP B C 1
ATOM 2067 O O . TRP B 1 63 ? 10.25 20.953 -2.158 1 85.12 63 TRP B O 1
ATOM 2077 N N . LYS B 1 64 ? 10.344 23.062 -1.379 1 82.62 64 LYS B N 1
ATOM 2078 C CA . LYS B 1 64 ? 11.477 22.734 -0.521 1 82.62 64 LYS B CA 1
ATOM 2079 C C . LYS B 1 64 ? 11.094 21.656 0.495 1 82.62 64 LYS B C 1
ATOM 2081 O O . LYS B 1 64 ? 11.805 20.656 0.646 1 82.62 64 LYS B O 1
ATOM 2086 N N . ALA B 1 65 ? 9.992 21.859 1.155 1 85.12 65 ALA B N 1
ATOM 2087 C CA . ALA B 1 65 ? 9.5 20.891 2.137 1 85.12 65 ALA B CA 1
ATOM 2088 C C . ALA B 1 65 ? 9.164 19.562 1.476 1 85.12 65 ALA B C 1
ATOM 2090 O O . ALA B 1 65 ? 9.453 18.5 2.027 1 85.12 65 ALA B O 1
ATOM 2091 N N . PHE B 1 66 ? 8.617 19.656 0.36 1 89.44 66 PHE B N 1
ATOM 2092 C CA . PHE B 1 66 ? 8.234 18.453 -0.35 1 89.44 66 PHE B CA 1
ATOM 2093 C C . PHE B 1 66 ? 9.461 17.656 -0.778 1 89.44 66 PHE B C 1
ATOM 2095 O O . PHE B 1 66 ? 9.461 16.422 -0.711 1 89.44 66 PHE B O 1
ATOM 2102 N N . PHE B 1 67 ? 10.445 18.359 -1.211 1 87.94 67 PHE B N 1
ATOM 2103 C CA . PHE B 1 67 ? 11.711 17.719 -1.559 1 87.94 67 PHE B CA 1
ATOM 2104 C C . PHE B 1 67 ? 12.305 17.016 -0.35 1 87.94 67 PHE B C 1
ATOM 2106 O O . PHE B 1 67 ? 12.734 15.859 -0.451 1 87.94 67 PHE B O 1
ATOM 2113 N N . ALA B 1 68 ? 12.297 17.656 0.692 1 88.81 68 ALA B N 1
ATOM 2114 C CA . ALA B 1 68 ? 12.906 17.125 1.907 1 88.81 68 ALA B CA 1
ATOM 2115 C C . ALA B 1 68 ? 12.195 15.844 2.365 1 88.81 68 ALA B C 1
ATOM 2117 O O . ALA B 1 68 ? 12.844 14.852 2.691 1 88.81 68 ALA B O 1
ATOM 2118 N N . VAL B 1 69 ? 10.906 15.883 2.385 1 92.56 69 VAL B N 1
ATOM 2119 C CA . VAL B 1 69 ? 10.148 14.734 2.859 1 92.56 69 VAL B CA 1
ATOM 2120 C C . VAL B 1 69 ? 10.297 13.578 1.877 1 92.56 69 VAL B C 1
ATOM 2122 O O . VAL B 1 69 ? 10.414 12.414 2.285 1 92.56 69 VAL B O 1
ATOM 2125 N N . THR B 1 70 ? 10.305 13.875 0.625 1 93.38 70 THR B N 1
ATOM 2126 C CA . THR B 1 70 ? 10.508 12.836 -0.378 1 93.38 70 THR B CA 1
ATOM 2127 C C . THR B 1 70 ? 11.875 12.172 -0.204 1 93.38 70 THR B C 1
ATOM 2129 O O . THR B 1 70 ? 11.992 10.945 -0.266 1 93.38 70 THR B O 1
ATOM 2132 N N . LYS B 1 71 ? 12.867 12.977 0.02 1 93.06 71 LYS B N 1
ATOM 2133 C CA . LYS B 1 71 ? 14.203 12.445 0.257 1 93.06 71 LYS B CA 1
ATOM 2134 C C . LYS B 1 71 ? 14.234 11.539 1.485 1 93.06 71 LYS B C 1
ATOM 2136 O O . LYS B 1 71 ? 14.883 10.492 1.476 1 93.06 71 LYS B O 1
ATOM 2141 N N . GLN B 1 72 ? 13.531 11.93 2.535 1 94.88 72 GLN B N 1
ATOM 2142 C CA . GLN B 1 72 ? 13.469 11.125 3.75 1 94.88 72 GLN B CA 1
ATOM 2143 C C . GLN B 1 72 ? 12.844 9.758 3.471 1 94.88 72 GLN B C 1
ATOM 2145 O O . GLN B 1 72 ? 13.398 8.727 3.863 1 94.88 72 GLN B O 1
ATOM 2150 N N . VAL B 1 73 ? 11.75 9.727 2.756 1 97.06 73 VAL B N 1
ATOM 2151 C CA . VAL B 1 73 ? 11.031 8.492 2.467 1 97.06 73 VAL B CA 1
ATOM 2152 C C . VAL B 1 73 ? 11.883 7.598 1.565 1 97.06 73 VAL B C 1
ATOM 2154 O O . VAL B 1 73 ? 12.023 6.402 1.822 1 97.06 73 VAL B O 1
ATOM 2157 N N . MET B 1 74 ? 12.477 8.203 0.579 1 96.19 74 MET B N 1
ATOM 2158 C CA . MET B 1 74 ? 13.289 7.422 -0.354 1 96.19 74 MET B CA 1
ATOM 2159 C C . MET B 1 74 ? 14.531 6.867 0.337 1 96.19 74 MET B C 1
ATOM 2161 O O . MET B 1 74 ? 14.977 5.758 0.026 1 96.19 74 MET B O 1
ATOM 2165 N N . THR B 1 75 ? 15.047 7.617 1.246 1 96.19 75 THR B N 1
ATOM 2166 C CA . THR B 1 75 ? 16.203 7.152 2.008 1 96.19 75 THR B CA 1
ATOM 2167 C C . THR B 1 75 ? 15.836 5.934 2.854 1 96.19 75 THR B C 1
ATOM 2169 O O . THR B 1 75 ? 16.578 4.957 2.898 1 96.19 75 THR B O 1
ATOM 2172 N N . VAL B 1 76 ? 14.703 6 3.482 1 98.19 76 VAL B N 1
ATOM 2173 C CA . VAL B 1 76 ? 14.281 4.867 4.293 1 98.19 76 VAL B CA 1
ATOM 2174 C C . VAL B 1 76 ? 14 3.662 3.396 1 98.19 76 VAL B C 1
ATOM 2176 O O . VAL B 1 76 ? 14.336 2.529 3.748 1 98.19 76 VAL B O 1
ATOM 2179 N N . ASN B 1 77 ? 13.43 3.902 2.289 1 98.31 77 ASN B N 1
ATOM 2180 C CA . ASN B 1 77 ? 13.211 2.822 1.333 1 98.31 77 ASN B CA 1
ATOM 2181 C C . ASN B 1 77 ? 14.531 2.197 0.88 1 98.31 77 ASN B C 1
ATOM 2183 O O . ASN B 1 77 ? 14.648 0.974 0.806 1 98.31 77 ASN B O 1
ATOM 2187 N N . ASP B 1 78 ? 15.469 2.99 0.602 1 97.12 78 ASP B N 1
ATOM 2188 C CA . ASP B 1 78 ? 16.781 2.51 0.202 1 97.12 78 ASP B CA 1
ATOM 2189 C C . ASP B 1 78 ? 17.438 1.705 1.322 1 97.12 78 ASP B C 1
ATOM 2191 O O . ASP B 1 78 ? 18.109 0.705 1.063 1 97.12 78 ASP B O 1
ATOM 2195 N N . LYS B 1 79 ? 17.281 2.191 2.469 1 98 79 LYS B N 1
ATOM 2196 C CA . LYS B 1 79 ? 17.812 1.484 3.631 1 98 79 LYS B CA 1
ATOM 2197 C C . LYS B 1 79 ? 17.266 0.064 3.711 1 98 79 LYS B C 1
ATOM 2199 O O . LYS B 1 79 ? 18 -0.871 4.059 1 98 79 LYS B O 1
ATOM 2204 N N . PHE B 1 80 ? 15.992 -0.099 3.418 1 98.62 80 PHE B N 1
ATOM 2205 C CA . PHE B 1 80 ? 15.398 -1.432 3.406 1 98.62 80 PHE B CA 1
ATOM 2206 C C . PHE B 1 80 ? 16.219 -2.377 2.531 1 98.62 80 PHE B C 1
ATOM 2208 O O . PHE B 1 80 ? 16.578 -3.475 2.963 1 98.62 80 PHE B O 1
ATOM 2215 N N . PHE B 1 81 ? 16.562 -1.976 1.388 1 97.25 81 PHE B N 1
ATOM 2216 C CA . PHE B 1 81 ? 17.266 -2.838 0.448 1 97.25 81 PHE B CA 1
ATOM 2217 C C . PHE B 1 81 ? 18.719 -3.045 0.885 1 97.25 81 PHE B C 1
ATOM 2219 O O . PHE B 1 81 ? 19.281 -4.129 0.702 1 97.25 81 PHE B O 1
ATOM 2226 N N . SER B 1 82 ? 19.297 -1.965 1.454 1 96.19 82 SER B N 1
ATOM 2227 C CA . SER B 1 82 ? 20.625 -2.119 2.02 1 96.19 82 SER B CA 1
ATOM 2228 C C . SER B 1 82 ? 20.641 -3.156 3.139 1 96.19 82 SER B C 1
ATOM 2230 O O . SER B 1 82 ? 21.594 -3.918 3.277 1 96.19 82 SER B O 1
ATOM 2232 N N . ILE B 1 83 ? 19.609 -3.158 3.91 1 97.5 83 ILE B N 1
ATOM 2233 C CA . ILE B 1 83 ? 19.484 -4.105 5.012 1 97.5 83 ILE B CA 1
ATOM 2234 C C . ILE B 1 83 ? 19.328 -5.52 4.461 1 97.5 83 ILE B C 1
ATOM 2236 O O . ILE B 1 83 ? 19.891 -6.473 5 1 97.5 83 ILE B O 1
ATOM 2240 N N . LEU B 1 84 ? 18.531 -5.688 3.365 1 95.06 84 LEU B N 1
ATOM 2241 C CA . LEU B 1 84 ? 18.422 -7 2.736 1 95.06 84 LEU B CA 1
ATOM 2242 C C . LEU B 1 84 ? 19.797 -7.539 2.361 1 95.06 84 LEU B C 1
ATOM 2244 O O . LEU B 1 84 ? 20.078 -8.727 2.555 1 95.06 84 LEU B O 1
ATOM 2248 N N . ASP B 1 85 ? 20.609 -6.688 1.885 1 93.31 85 ASP B N 1
ATOM 2249 C CA . ASP B 1 85 ? 21.938 -7.082 1.425 1 93.31 85 ASP B CA 1
ATOM 2250 C C . ASP B 1 85 ? 22.859 -7.426 2.604 1 93.31 85 ASP B C 1
ATOM 2252 O O . ASP B 1 85 ? 23.609 -8.398 2.549 1 93.31 85 ASP B O 1
ATOM 2256 N N . SER B 1 86 ? 22.781 -6.676 3.637 1 94.44 86 SER B N 1
ATOM 2257 C CA . SER B 1 86 ? 23.656 -6.875 4.793 1 94.44 86 SER B CA 1
ATOM 2258 C C . SER B 1 86 ? 23.094 -7.934 5.73 1 94.44 86 SER B C 1
ATOM 2260 O O . SER B 1 86 ? 23.781 -8.422 6.625 1 94.44 86 SER B O 1
ATOM 2262 N N . ARG B 1 87 ? 21.797 -8.18 5.645 1 95.5 87 ARG B N 1
ATOM 2263 C CA . ARG B 1 87 ? 21.078 -9.18 6.43 1 95.5 87 ARG B CA 1
ATOM 2264 C C . ARG B 1 87 ? 21.156 -8.859 7.922 1 95.5 87 ARG B C 1
ATOM 2266 O O . ARG B 1 87 ? 21.422 -9.742 8.742 1 95.5 87 ARG B O 1
ATOM 2273 N N . SER B 1 88 ? 21.047 -7.648 8.242 1 96.88 88 SER B N 1
ATOM 2274 C CA . SER B 1 88 ? 21.109 -7.211 9.633 1 96.88 88 SER B CA 1
ATOM 2275 C C . SER B 1 88 ? 19.719 -7.188 10.266 1 96.88 88 SER B C 1
ATOM 2277 O O . SER B 1 88 ? 18.922 -6.305 9.969 1 96.88 88 SER B O 1
ATOM 2279 N N . LEU B 1 89 ? 19.469 -8.07 11.227 1 97.94 89 LEU B N 1
ATOM 2280 C CA . LEU B 1 89 ? 18.172 -8.117 11.883 1 97.94 89 LEU B CA 1
ATOM 2281 C C . LEU B 1 89 ? 17.969 -6.898 12.773 1 97.94 89 LEU B C 1
ATOM 2283 O O . LEU B 1 89 ? 16.875 -6.32 12.805 1 97.94 89 LEU B O 1
ATOM 2287 N N . PRO B 1 90 ? 19 -6.391 13.523 1 98.38 90 PRO B N 1
ATOM 2288 C CA . PRO B 1 90 ? 18.797 -5.188 14.336 1 98.38 90 PRO B CA 1
ATOM 2289 C C . PRO B 1 90 ? 18.391 -3.977 13.492 1 98.38 90 PRO B C 1
ATOM 2291 O O . PRO B 1 90 ? 17.516 -3.205 13.898 1 98.38 90 PRO B O 1
ATOM 2294 N N . ARG B 1 91 ? 18.938 -3.83 12.336 1 98.38 91 ARG B N 1
ATOM 2295 C CA . ARG B 1 91 ? 18.578 -2.713 11.461 1 98.38 91 ARG B CA 1
ATOM 2296 C C . ARG B 1 91 ? 17.172 -2.887 10.898 1 98.38 91 ARG B C 1
ATOM 2298 O O . ARG B 1 91 ? 16.422 -1.917 10.766 1 98.38 91 ARG B O 1
ATOM 2305 N N . MET B 1 92 ? 16.859 -4.152 10.594 1 98.5 92 MET B N 1
ATOM 2306 C CA . MET B 1 92 ? 15.508 -4.422 10.117 1 98.5 92 MET B CA 1
ATOM 2307 C C . MET B 1 92 ? 14.477 -4.109 11.188 1 98.5 92 MET B C 1
ATOM 2309 O O . MET B 1 92 ? 13.453 -3.484 10.906 1 98.5 92 MET B O 1
ATOM 2313 N N . THR B 1 93 ? 14.805 -4.477 12.367 1 98.5 93 THR B N 1
ATOM 2314 C CA . THR B 1 93 ? 13.93 -4.234 13.516 1 98.5 93 THR B CA 1
ATOM 2315 C C . THR B 1 93 ? 13.688 -2.738 13.703 1 98.5 93 THR B C 1
ATOM 2317 O O . THR B 1 93 ? 12.57 -2.316 13.992 1 98.5 93 THR B O 1
ATOM 2320 N N . SER B 1 94 ? 14.688 -1.969 13.461 1 98.38 94 SER B N 1
ATOM 2321 C CA . SER B 1 94 ? 14.594 -0.527 13.664 1 98.38 94 SER B CA 1
ATOM 2322 C C . SER B 1 94 ? 13.82 0.14 12.523 1 98.38 94 SER B C 1
ATOM 2324 O O . SER B 1 94 ? 13.352 1.271 12.672 1 98.38 94 SER B O 1
ATOM 2326 N N . LEU B 1 95 ? 13.711 -0.562 11.43 1 98.75 95 LEU B N 1
ATOM 2327 C CA . LEU B 1 95 ? 13.07 -0.001 10.25 1 98.75 95 LEU B CA 1
ATOM 2328 C C . LEU B 1 95 ? 11.555 -0.122 10.336 1 98.75 95 LEU B C 1
ATOM 2330 O O . LEU B 1 95 ? 10.828 0.713 9.797 1 98.75 95 LEU B O 1
ATOM 2334 N N . TRP B 1 96 ? 11.094 -1.14 11.086 1 98.69 96 TRP B N 1
ATOM 2335 C CA . TRP B 1 96 ? 9.672 -1.447 11.141 1 98.69 96 TRP B CA 1
ATOM 2336 C C . TRP B 1 96 ? 9.023 -0.787 12.359 1 98.69 96 TRP B C 1
ATOM 2338 O O . TRP B 1 96 ? 9.641 -0.677 13.414 1 98.69 96 TRP B O 1
ATOM 2348 N N . LEU B 1 97 ? 7.805 -0.334 12.18 1 98.19 97 LEU B N 1
ATOM 2349 C CA . LEU B 1 97 ? 7.023 0.085 13.344 1 98.19 97 LEU B CA 1
ATOM 2350 C C . LEU B 1 97 ? 6.699 -1.105 14.234 1 98.19 97 LEU B C 1
ATOM 2352 O O . LEU B 1 97 ? 6.23 -2.139 13.758 1 98.19 97 LEU B O 1
ATOM 2356 N N . ASN B 1 98 ? 6.98 -0.97 15.508 1 97.31 98 ASN B N 1
ATOM 2357 C CA . ASN B 1 98 ? 6.602 -2 16.469 1 97.31 98 ASN B CA 1
ATOM 2358 C C . ASN B 1 98 ? 5.117 -1.934 16.812 1 97.31 98 ASN B C 1
ATOM 2360 O O . ASN B 1 98 ? 4.719 -1.248 17.75 1 97.31 98 ASN B O 1
ATOM 2364 N N . SER B 1 99 ? 4.336 -2.648 15.969 1 96.5 99 SER B N 1
ATOM 2365 C CA . SER B 1 99 ? 2.885 -2.639 16.125 1 96.5 99 SER B CA 1
ATOM 2366 C C . SER B 1 99 ? 2.27 -3.953 15.656 1 96.5 99 SER B C 1
ATOM 2368 O O . SER B 1 99 ? 2.871 -4.676 14.859 1 96.5 99 SER B O 1
ATOM 2370 N N . ASP B 1 100 ? 1.062 -4.18 16.078 1 93.5 100 ASP B N 1
ATOM 2371 C CA . ASP B 1 100 ? 0.378 -5.43 15.773 1 93.5 100 ASP B CA 1
ATOM 2372 C C . ASP B 1 100 ? -0.228 -5.395 14.367 1 93.5 100 ASP B C 1
ATOM 2374 O O . ASP B 1 100 ? -0.598 -6.438 13.82 1 93.5 100 ASP B O 1
ATOM 2378 N N . TYR B 1 101 ? -0.254 -4.25 13.727 1 94.44 101 TYR B N 1
ATOM 2379 C CA . TYR B 1 101 ? -0.994 -4.191 12.477 1 94.44 101 TYR B CA 1
ATOM 2380 C C . TYR B 1 101 ? -0.046 -4.203 11.281 1 94.44 101 TYR B C 1
ATOM 2382 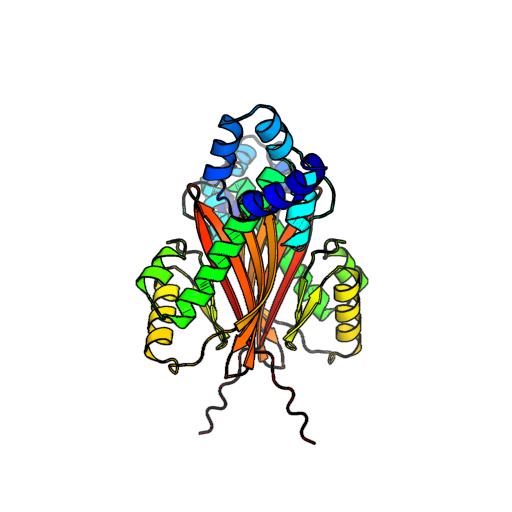O O . TYR B 1 101 ? -0.487 -4.176 10.133 1 94.44 101 TYR B O 1
ATOM 2390 N N . VAL B 1 102 ? 1.237 -4.215 11.508 1 97.69 102 VAL B N 1
ATOM 2391 C CA . VAL B 1 102 ? 2.15 -4.219 10.367 1 97.69 102 VAL B CA 1
ATOM 2392 C C . VAL B 1 102 ? 2.025 -5.539 9.617 1 97.69 102 VAL B C 1
ATOM 2394 O O . VAL B 1 102 ? 1.672 -6.566 10.203 1 97.69 102 VAL B O 1
ATOM 2397 N N . LYS B 1 103 ? 2.285 -5.496 8.289 1 97.56 103 LYS B N 1
ATOM 2398 C CA . LYS B 1 103 ? 2.078 -6.676 7.457 1 97.56 103 LYS B CA 1
ATOM 2399 C C . LYS B 1 103 ? 3.221 -6.852 6.461 1 97.56 103 LYS B C 1
ATOM 2401 O O . LYS B 1 103 ? 3.762 -5.871 5.949 1 97.56 103 LYS B O 1
ATOM 2406 N N . CYS B 1 104 ? 3.439 -8.086 6.191 1 97.88 104 CYS B N 1
ATOM 2407 C CA . CYS B 1 104 ? 4.461 -8.445 5.211 1 97.88 104 CYS B CA 1
ATOM 2408 C C . CYS B 1 104 ? 3.992 -9.602 4.336 1 97.88 104 CYS B C 1
ATOM 2410 O O . CYS B 1 104 ? 3.809 -10.719 4.824 1 97.88 104 CYS B O 1
ATOM 2412 N N . PHE B 1 105 ? 3.674 -9.25 3.078 1 96.38 105 PHE B N 1
ATOM 2413 C CA . PHE B 1 105 ? 3.596 -10.289 2.059 1 96.38 105 PHE B CA 1
ATOM 2414 C C . PHE B 1 105 ? 4.977 -10.609 1.498 1 96.38 105 PHE B C 1
ATOM 2416 O O . PHE B 1 105 ? 5.535 -9.82 0.73 1 96.38 105 PHE B O 1
ATOM 2423 N N . ASN B 1 106 ? 5.469 -11.742 1.855 1 90.5 106 ASN B N 1
ATOM 2424 C CA . ASN B 1 106 ? 6.809 -12.086 1.395 1 90.5 106 ASN B CA 1
ATOM 2425 C C . ASN B 1 106 ? 6.789 -12.648 -0.027 1 90.5 106 ASN B C 1
ATOM 2427 O O . ASN B 1 106 ? 5.723 -12.961 -0.557 1 90.5 106 ASN B O 1
ATOM 2431 N N . GLY B 1 107 ? 7.898 -12.719 -0.606 1 83.19 107 GLY B N 1
ATOM 2432 C CA . GLY B 1 107 ? 8.039 -13.18 -1.979 1 83.19 107 GLY B CA 1
ATOM 2433 C C . GLY B 1 107 ? 7.562 -14.602 -2.182 1 83.19 107 GLY B C 1
ATOM 2434 O O . GLY B 1 107 ? 7.148 -14.977 -3.281 1 83.19 107 GLY B O 1
ATOM 2435 N N . SER B 1 108 ? 7.574 -15.289 -1.105 1 78.06 108 SER B N 1
ATOM 2436 C CA . SER B 1 108 ? 7.152 -16.688 -1.176 1 78.06 108 SER B CA 1
ATOM 2437 C C . SER B 1 108 ? 5.633 -16.812 -1.122 1 78.06 108 SER B C 1
ATOM 2439 O O . SER B 1 108 ? 5.086 -17.891 -1.347 1 78.06 108 SER B O 1
ATOM 2441 N N . GLY B 1 109 ? 5.008 -15.727 -0.802 1 82.44 109 GLY B N 1
ATOM 2442 C CA . GLY B 1 109 ? 3.557 -15.734 -0.887 1 82.44 109 GLY B CA 1
ATOM 2443 C C . GLY B 1 109 ? 2.881 -15.75 0.47 1 82.44 109 GLY B C 1
ATOM 2444 O O . GLY B 1 109 ? 1.657 -15.633 0.561 1 82.44 109 GLY B O 1
ATOM 2445 N N . GLU B 1 110 ? 3.578 -15.859 1.521 1 89.31 110 GLU B N 1
ATOM 2446 C CA . GLU B 1 110 ? 2.979 -15.914 2.852 1 89.31 110 GLU B CA 1
ATOM 2447 C C . GLU B 1 110 ? 2.707 -14.508 3.391 1 89.31 110 GLU B C 1
ATOM 2449 O O . GLU B 1 110 ? 3.441 -13.57 3.086 1 89.31 110 GLU B O 1
ATOM 2454 N N . LEU B 1 111 ? 1.641 -14.469 4.121 1 94.75 111 LEU B N 1
ATOM 2455 C CA . LEU B 1 111 ? 1.316 -13.242 4.84 1 94.75 111 LEU B CA 1
ATOM 2456 C C . LEU B 1 111 ? 1.718 -13.352 6.305 1 94.75 111 LEU B C 1
ATOM 2458 O O . LEU B 1 111 ? 1.347 -14.312 6.988 1 94.75 111 LEU B O 1
ATOM 2462 N N . PHE B 1 112 ? 2.484 -12.375 6.824 1 96.88 112 PHE B N 1
ATOM 2463 C CA . PHE B 1 112 ? 2.83 -12.25 8.234 1 96.88 112 PHE B CA 1
ATOM 2464 C C . PHE B 1 112 ? 2.24 -10.969 8.82 1 96.88 112 PHE B C 1
ATOM 2466 O O . PHE B 1 112 ? 2.436 -9.883 8.273 1 96.88 112 PHE B O 1
ATOM 2473 N N . THR B 1 113 ? 1.58 -11.133 9.898 1 96.06 113 THR B N 1
ATOM 2474 C CA . THR B 1 113 ? 0.922 -10.016 10.562 1 96.06 113 THR B CA 1
ATOM 2475 C C . THR B 1 113 ? 1.489 -9.812 11.961 1 96.06 113 THR B C 1
ATOM 2477 O O . THR B 1 113 ? 1.627 -10.766 12.727 1 96.06 113 THR B O 1
ATOM 2480 N N . GLY B 1 114 ? 1.771 -8.508 12.266 1 96.81 114 GLY B N 1
ATOM 2481 C CA . GLY B 1 114 ? 2.328 -8.172 13.562 1 96.81 114 GLY B CA 1
ATOM 2482 C C . GLY B 1 114 ? 3.844 -8.117 13.57 1 96.81 114 GLY B C 1
ATOM 2483 O O . GLY B 1 114 ? 4.5 -8.883 12.859 1 96.81 114 GLY B O 1
ATOM 2484 N N . PHE B 1 115 ? 4.266 -7.301 14.477 1 98 115 PHE B N 1
ATOM 2485 C CA . PHE B 1 115 ? 5.695 -7.004 14.508 1 98 115 PHE B CA 1
ATOM 2486 C C . PHE B 1 115 ? 6.5 -8.266 14.781 1 98 115 PHE B C 1
ATOM 2488 O O . PHE B 1 115 ? 7.461 -8.562 14.062 1 98 115 PHE B O 1
ATOM 2495 N N . ASP B 1 116 ? 6.129 -9.055 15.711 1 98 116 ASP B N 1
ATOM 2496 C CA . ASP B 1 116 ? 6.891 -10.242 16.094 1 98 116 ASP B CA 1
ATOM 2497 C C . ASP B 1 116 ? 6.949 -11.25 14.953 1 98 116 ASP B C 1
ATOM 2499 O O . ASP B 1 116 ? 8.016 -11.797 14.648 1 98 116 ASP B O 1
ATOM 2503 N N . ALA B 1 117 ? 5.82 -11.492 14.32 1 97.88 117 ALA B N 1
ATOM 2504 C CA . ALA B 1 117 ? 5.766 -12.445 13.211 1 97.88 117 ALA B CA 1
ATOM 2505 C C . ALA B 1 117 ? 6.613 -11.969 12.039 1 97.88 117 ALA B C 1
ATOM 2507 O O . ALA B 1 117 ? 7.324 -12.758 11.414 1 97.88 117 ALA B O 1
ATOM 2508 N N . VAL B 1 118 ? 6.555 -10.703 11.742 1 98.25 118 VAL B N 1
ATOM 2509 C CA . VAL B 1 118 ? 7.316 -10.117 10.641 1 98.25 118 VAL B CA 1
ATOM 2510 C C . VAL B 1 118 ? 8.812 -10.242 10.922 1 98.25 118 VAL B C 1
ATOM 2512 O O . VAL B 1 118 ? 9.586 -10.656 10.055 1 98.25 118 VAL B O 1
ATOM 2515 N N . MET B 1 119 ? 9.219 -9.953 12.133 1 98.38 119 MET B N 1
ATOM 2516 C CA . MET B 1 119 ? 10.633 -10.023 12.477 1 98.38 119 MET B CA 1
ATOM 2517 C C . MET B 1 119 ? 11.133 -11.461 12.461 1 98.38 119 MET B C 1
ATOM 2519 O O . MET B 1 119 ? 12.266 -11.727 12.047 1 98.38 119 MET B O 1
ATOM 2523 N N . GLN B 1 120 ? 10.305 -12.297 12.914 1 97.88 120 GLN B N 1
ATOM 2524 C CA . GLN B 1 120 ? 10.672 -13.711 12.883 1 97.88 120 GLN B CA 1
ATOM 2525 C C . GLN B 1 120 ? 10.891 -14.188 11.445 1 97.88 120 GLN B C 1
ATOM 2527 O O . GLN B 1 120 ? 11.812 -14.961 11.18 1 97.88 120 GLN B O 1
ATOM 2532 N N . ARG B 1 121 ? 10.07 -13.758 10.602 1 96.81 121 ARG B N 1
ATOM 2533 C CA . ARG B 1 121 ? 10.219 -14.133 9.203 1 96.81 121 ARG B CA 1
ATOM 2534 C C . ARG B 1 121 ? 11.508 -13.57 8.617 1 96.81 121 ARG B C 1
ATOM 2536 O O . ARG B 1 121 ? 12.234 -14.273 7.914 1 96.81 121 ARG B O 1
ATOM 2543 N N . TRP B 1 122 ? 11.797 -12.297 8.867 1 97.25 122 TRP B N 1
ATOM 2544 C CA . TRP B 1 122 ? 13.039 -11.719 8.383 1 97.25 122 TRP B CA 1
ATOM 2545 C C . TRP B 1 122 ? 14.242 -12.461 8.953 1 97.25 122 TRP B C 1
ATOM 2547 O O . TRP B 1 122 ? 15.227 -12.695 8.25 1 97.25 122 TRP B O 1
ATOM 2557 N N . ASP B 1 123 ? 14.156 -12.789 10.227 1 97.56 123 ASP B N 1
ATOM 2558 C CA . ASP B 1 123 ? 15.219 -13.57 10.844 1 97.56 123 ASP B CA 1
ATOM 2559 C C . ASP B 1 123 ? 15.445 -14.883 10.094 1 97.56 123 ASP B C 1
ATOM 2561 O O . ASP B 1 123 ? 16.578 -15.234 9.781 1 97.56 123 ASP B O 1
ATOM 2565 N N . PHE B 1 124 ? 14.406 -15.547 9.812 1 96.38 124 PHE B N 1
ATOM 2566 C CA . PHE B 1 124 ? 14.461 -16.797 9.062 1 96.38 124 PHE B CA 1
ATOM 2567 C C . PHE B 1 124 ? 15.094 -16.578 7.691 1 96.38 124 PHE B C 1
ATOM 2569 O O . PHE B 1 124 ? 15.969 -17.328 7.273 1 96.38 124 PHE B O 1
ATOM 2576 N N . CYS B 1 125 ? 14.664 -15.562 6.926 1 93.75 125 CYS B N 1
ATOM 2577 C CA . CYS B 1 125 ? 15.188 -15.25 5.598 1 93.75 125 CYS B CA 1
ATOM 2578 C C . CYS B 1 125 ? 16.688 -14.969 5.66 1 93.75 125 CYS B C 1
ATOM 2580 O O . CYS B 1 125 ? 17.453 -15.484 4.844 1 93.75 125 CYS B O 1
ATOM 2582 N N . PHE B 1 126 ? 17.094 -14.219 6.613 1 95.12 126 PHE B N 1
ATOM 2583 C CA . PHE B 1 126 ? 18.484 -13.812 6.719 1 95.12 126 PHE B CA 1
ATOM 2584 C C . PHE B 1 126 ? 19.375 -15.008 7.043 1 95.12 126 PHE B C 1
ATOM 2586 O O . PHE B 1 126 ? 20.531 -15.062 6.621 1 95.12 126 PHE B O 1
ATOM 2593 N N . ASP B 1 127 ? 18.828 -15.945 7.645 1 94.88 127 ASP B N 1
ATOM 2594 C CA . ASP B 1 127 ? 19.578 -17.141 8 1 94.88 127 ASP B CA 1
ATOM 2595 C C . ASP B 1 127 ? 19.641 -18.109 6.828 1 94.88 127 ASP B C 1
ATOM 2597 O O . ASP B 1 127 ? 20.547 -18.953 6.762 1 94.88 127 ASP B O 1
ATOM 2601 N N . ASN B 1 128 ? 18.688 -17.984 5.902 1 92.06 128 ASN B N 1
ATOM 2602 C CA . ASN B 1 128 ? 18.547 -19.078 4.945 1 92.06 128 ASN B CA 1
ATOM 2603 C C . ASN B 1 128 ? 18.812 -18.609 3.518 1 92.06 128 ASN B C 1
ATOM 2605 O O . ASN B 1 128 ? 19.031 -19.422 2.621 1 92.06 128 ASN B O 1
ATOM 2609 N N . TRP B 1 129 ? 18.75 -17.391 3.314 1 89.31 129 TRP B N 1
ATOM 2610 C CA . TRP B 1 129 ? 19 -16.875 1.97 1 89.31 129 TRP B CA 1
ATOM 2611 C C . TRP B 1 129 ? 20.438 -17.141 1.553 1 89.31 129 TRP B C 1
ATOM 2613 O O . TRP B 1 129 ? 21.344 -17.141 2.393 1 89.31 129 TRP B O 1
ATOM 2623 N N . GLU B 1 130 ? 20.547 -17.344 0.26 1 85.38 130 GLU B N 1
ATOM 2624 C CA . GLU B 1 130 ? 21.891 -17.438 -0.3 1 85.38 130 GLU B CA 1
ATOM 2625 C C . GLU B 1 130 ? 22.641 -16.109 -0.165 1 85.38 130 GLU B C 1
ATOM 2627 O O . GLU B 1 130 ? 22.047 -15.039 -0.297 1 85.38 130 GLU B O 1
ATOM 2632 N N . ILE B 1 131 ? 23.922 -16.297 0.07 1 81.19 131 ILE B N 1
ATOM 2633 C CA . ILE B 1 131 ? 24.766 -15.125 0.296 1 81.19 131 ILE B CA 1
ATOM 2634 C C . ILE B 1 131 ? 25.406 -14.688 -1.017 1 81.19 131 ILE B C 1
ATOM 2636 O O . ILE B 1 131 ? 25.703 -15.523 -1.881 1 81.19 131 ILE B O 1
ATOM 2640 N N . GLY B 1 132 ? 25.641 -13.398 -1.135 1 81.5 132 GLY B N 1
ATOM 2641 C CA . GLY B 1 132 ? 26.438 -12.891 -2.238 1 81.5 132 GLY B CA 1
ATOM 2642 C C . GLY B 1 132 ? 25.609 -12.438 -3.424 1 81.5 132 GLY B C 1
ATOM 2643 O O . GLY B 1 132 ? 26.109 -12.32 -4.539 1 81.5 132 GLY B O 1
ATOM 2644 N N . PHE B 1 133 ? 24.328 -12.344 -3.221 1 87.56 133 PHE B N 1
ATOM 2645 C CA . PHE B 1 133 ? 23.469 -11.875 -4.293 1 87.56 133 PHE B CA 1
ATOM 2646 C C . PHE B 1 133 ? 22.734 -10.602 -3.877 1 87.56 133 PHE B C 1
ATOM 2648 O O . PHE B 1 133 ? 21.688 -10.664 -3.221 1 87.56 133 PHE B O 1
ATOM 2655 N N . PRO B 1 134 ? 23.266 -9.555 -4.312 1 91 134 PRO B N 1
ATOM 2656 C CA . PRO B 1 134 ? 22.641 -8.289 -3.924 1 91 134 PRO B CA 1
ATOM 2657 C C . PRO B 1 134 ? 21.344 -8.023 -4.668 1 91 134 PRO B C 1
ATOM 2659 O O . PRO B 1 134 ? 21.109 -8.602 -5.73 1 91 134 PRO B O 1
ATOM 2662 N N . THR B 1 135 ? 20.516 -7.27 -4.074 1 93.62 135 THR B N 1
ATOM 2663 C CA . THR B 1 135 ? 19.312 -6.773 -4.727 1 93.62 135 THR B CA 1
ATOM 2664 C C . THR B 1 135 ? 19.578 -5.434 -5.41 1 93.62 135 THR B C 1
ATOM 2666 O O . THR B 1 135 ? 20.156 -4.527 -4.805 1 93.62 135 THR B O 1
ATOM 2669 N N . TYR B 1 136 ? 19.203 -5.328 -6.664 1 94.94 136 TYR B N 1
ATOM 2670 C CA . TYR B 1 136 ? 19.375 -4.082 -7.406 1 94.94 136 TYR B CA 1
ATOM 2671 C C . TYR B 1 136 ? 18.016 -3.412 -7.652 1 94.94 136 TYR B C 1
ATOM 2673 O O . TYR B 1 136 ? 17.141 -3.99 -8.289 1 94.94 136 TYR B O 1
ATOM 2681 N N . VAL B 1 137 ? 17.922 -2.242 -7.137 1 96.38 137 VAL B N 1
ATOM 2682 C CA . VAL B 1 137 ? 16.688 -1.478 -7.352 1 96.38 137 VAL B CA 1
ATOM 2683 C C . VAL B 1 137 ? 16.719 -0.835 -8.734 1 96.38 137 VAL B C 1
ATOM 2685 O O . VAL B 1 137 ? 17.656 -0.084 -9.062 1 96.38 137 VAL B O 1
ATOM 2688 N N . ILE B 1 138 ? 15.766 -1.131 -9.555 1 95 138 ILE B N 1
ATOM 2689 C CA . ILE B 1 138 ? 15.672 -0.602 -10.906 1 95 138 ILE B CA 1
ATOM 2690 C C . ILE B 1 138 ? 14.992 0.765 -10.883 1 95 138 ILE B C 1
ATOM 2692 O O . ILE B 1 138 ? 15.516 1.732 -11.445 1 95 138 ILE B O 1
ATOM 2696 N N . GLU B 1 139 ? 13.859 0.801 -10.195 1 93.81 139 GLU B N 1
ATOM 2697 C CA . GLU B 1 139 ? 13.117 2.051 -10.094 1 93.81 139 GLU B CA 1
ATOM 2698 C C . GLU B 1 139 ? 12.242 2.072 -8.844 1 93.81 139 GLU B C 1
ATOM 2700 O O . GLU B 1 139 ? 11.727 1.034 -8.422 1 93.81 139 GLU B O 1
ATOM 2705 N N . SER B 1 140 ? 12.172 3.275 -8.281 1 95.88 140 SER B N 1
ATOM 2706 C CA . SER B 1 140 ? 11.266 3.51 -7.156 1 95.88 140 SER B CA 1
ATOM 2707 C C . SER B 1 140 ? 10.5 4.816 -7.328 1 95.88 140 SER B C 1
ATOM 2709 O O . SER B 1 140 ? 11.078 5.832 -7.73 1 95.88 140 SER B O 1
ATOM 2711 N N . ARG B 1 141 ? 9.25 4.762 -7.09 1 95.31 141 ARG B N 1
ATOM 2712 C CA . ARG B 1 141 ? 8.391 5.945 -7.082 1 95.31 141 ARG B CA 1
ATOM 2713 C C . ARG B 1 141 ? 7.594 6.031 -5.785 1 95.31 141 ARG B C 1
ATOM 2715 O O . ARG B 1 141 ? 7.113 5.016 -5.277 1 95.31 141 ARG B O 1
ATOM 2722 N N . THR B 1 142 ? 7.449 7.262 -5.32 1 96.56 142 THR B N 1
ATOM 2723 C CA . THR B 1 142 ? 6.797 7.391 -4.02 1 96.56 142 THR B CA 1
ATOM 2724 C C . THR B 1 142 ? 5.656 8.398 -4.086 1 96.56 142 THR B C 1
ATOM 2726 O O . THR B 1 142 ? 5.762 9.422 -4.77 1 96.56 142 THR B O 1
ATOM 2729 N N . ARG B 1 143 ? 4.602 8.047 -3.439 1 96 143 ARG B N 1
ATOM 2730 C CA . ARG B 1 143 ? 3.518 8.977 -3.121 1 96 143 ARG B CA 1
ATOM 2731 C C . ARG B 1 143 ? 3.459 9.258 -1.623 1 96 143 ARG B C 1
ATOM 2733 O O . ARG B 1 143 ? 3.512 8.328 -0.811 1 96 143 ARG B O 1
ATOM 2740 N N . ILE B 1 144 ? 3.381 10.594 -1.359 1 94.06 144 ILE B N 1
ATOM 2741 C CA . ILE B 1 144 ? 3.398 11 0.041 1 94.06 144 ILE B CA 1
ATOM 2742 C C . ILE B 1 144 ? 2.158 11.836 0.351 1 94.06 144 ILE B C 1
ATOM 2744 O O . ILE B 1 144 ? 1.854 12.797 -0.362 1 94.06 144 ILE B O 1
ATOM 2748 N N . LEU B 1 145 ? 1.474 11.375 1.372 1 91.12 145 LEU B N 1
ATOM 2749 C CA . LEU B 1 145 ? 0.371 12.156 1.923 1 91.12 145 LEU B CA 1
ATOM 2750 C C . LEU B 1 145 ? 0.554 12.375 3.422 1 91.12 145 LEU B C 1
ATOM 2752 O O . LEU B 1 145 ? 0.318 11.461 4.219 1 91.12 145 LEU B O 1
ATOM 2756 N N . SER B 1 146 ? 0.904 13.586 3.809 1 86.19 146 SER B N 1
ATOM 2757 C CA . SER B 1 146 ? 1.04 14.008 5.199 1 86.19 146 SER B CA 1
ATOM 2758 C C . SER B 1 146 ? 1.895 13.031 5.996 1 86.19 146 SER B C 1
ATOM 2760 O O . SER B 1 146 ? 3.123 13.047 5.895 1 86.19 146 SER B O 1
ATOM 2762 N N . SER B 1 147 ? 1.249 11.984 6.641 1 92.12 147 SER B N 1
ATOM 2763 C CA . SER B 1 147 ? 1.993 11.141 7.566 1 92.12 147 SER B CA 1
ATOM 2764 C C . SER B 1 147 ? 2.084 9.703 7.047 1 92.12 147 SER B C 1
ATOM 2766 O O . SER B 1 147 ? 2.373 8.781 7.809 1 92.12 147 SER B O 1
ATOM 2768 N N . VAL B 1 148 ? 1.784 9.555 5.77 1 96.62 148 VAL B N 1
ATOM 2769 C CA . VAL B 1 148 ? 1.895 8.227 5.164 1 96.62 148 VAL B CA 1
ATOM 2770 C C . VAL B 1 148 ? 2.525 8.344 3.777 1 96.62 148 VAL B C 1
ATOM 2772 O O . VAL B 1 148 ? 2.338 9.352 3.086 1 96.62 148 VAL B O 1
ATOM 2775 N N . ALA B 1 149 ? 3.295 7.363 3.436 1 97.44 149 ALA B N 1
ATOM 2776 C CA . ALA B 1 149 ? 3.885 7.266 2.104 1 97.44 149 ALA B CA 1
ATOM 2777 C C . ALA B 1 149 ? 3.924 5.82 1.624 1 97.44 149 ALA B C 1
ATOM 2779 O O . ALA B 1 149 ? 4.078 4.898 2.428 1 97.44 149 ALA B O 1
ATOM 2780 N N . TRP B 1 150 ? 3.717 5.594 0.391 1 98.25 150 TRP B N 1
ATOM 2781 C CA . TRP B 1 150 ? 3.969 4.27 -0.17 1 98.25 150 TRP B CA 1
ATOM 2782 C C . TRP B 1 150 ? 4.859 4.359 -1.403 1 98.25 150 TRP B C 1
ATOM 2784 O O . TRP B 1 150 ? 4.77 5.32 -2.172 1 98.25 150 TRP B O 1
ATOM 2794 N N . VAL B 1 151 ? 5.688 3.41 -1.503 1 98.38 151 VAL B N 1
ATOM 2795 C CA . VAL B 1 151 ? 6.719 3.369 -2.537 1 98.38 151 VAL B CA 1
ATOM 2796 C C . VAL B 1 151 ? 6.52 2.135 -3.414 1 98.38 151 VAL B C 1
ATOM 2798 O O . VAL B 1 151 ? 6.348 1.023 -2.904 1 98.38 151 VAL B O 1
ATOM 2801 N N . SER B 1 152 ? 6.465 2.303 -4.691 1 97.62 152 SER B N 1
ATOM 2802 C CA . SER B 1 152 ? 6.477 1.229 -5.68 1 97.62 152 SER B CA 1
ATOM 2803 C C . SER B 1 152 ? 7.875 1.02 -6.254 1 97.62 152 SER B C 1
ATOM 2805 O O . SER B 1 152 ? 8.461 1.941 -6.824 1 97.62 152 SER B O 1
ATOM 2807 N N . THR B 1 153 ? 8.367 -0.159 -6.098 1 97.5 153 THR B N 1
ATOM 2808 C CA . THR B 1 153 ? 9.742 -0.425 -6.512 1 97.5 153 THR B CA 1
ATOM 2809 C C . THR B 1 153 ? 9.812 -1.672 -7.387 1 97.5 153 THR B C 1
ATOM 2811 O O . THR B 1 153 ? 9.141 -2.668 -7.113 1 97.5 153 THR B O 1
ATOM 2814 N N . ILE B 1 154 ? 10.586 -1.578 -8.398 1 96.12 154 ILE B N 1
ATOM 2815 C CA . ILE B 1 154 ? 11.016 -2.74 -9.172 1 96.12 154 ILE B CA 1
ATOM 2816 C C . ILE B 1 154 ? 12.477 -3.053 -8.852 1 96.12 154 ILE B C 1
ATOM 2818 O O . ILE B 1 154 ? 13.336 -2.17 -8.906 1 96.12 154 ILE B O 1
ATOM 2822 N N . ALA B 1 155 ? 12.695 -4.238 -8.508 1 96.06 155 ALA B N 1
ATOM 2823 C CA . ALA B 1 155 ? 14.055 -4.625 -8.133 1 96.06 155 ALA B CA 1
ATOM 2824 C C . ALA B 1 155 ? 14.445 -5.941 -8.797 1 96.06 155 ALA B C 1
ATOM 2826 O O . ALA B 1 155 ? 13.586 -6.766 -9.117 1 96.06 155 ALA B O 1
ATOM 2827 N N . LEU B 1 156 ? 15.695 -6.062 -9 1 94.38 156 LEU B N 1
ATOM 2828 C CA . LEU B 1 156 ? 16.25 -7.277 -9.57 1 94.38 156 LEU B CA 1
ATOM 2829 C C . LEU B 1 156 ? 17.062 -8.047 -8.531 1 94.38 156 LEU B C 1
ATOM 2831 O O . LEU B 1 156 ? 17.812 -7.449 -7.75 1 94.38 156 LEU B O 1
ATOM 2835 N N . HIS B 1 157 ? 16.828 -9.273 -8.484 1 91.62 157 HIS B N 1
ATOM 2836 C CA . HIS B 1 157 ? 17.562 -10.242 -7.691 1 91.62 157 HIS B CA 1
ATOM 2837 C C . HIS B 1 157 ? 18.031 -11.414 -8.555 1 91.62 157 HIS B C 1
ATOM 2839 O O . HIS B 1 157 ? 17.562 -11.586 -9.68 1 91.62 157 HIS B O 1
ATOM 2845 N N . HIS B 1 158 ? 18.953 -12.203 -8.07 1 89.44 158 HIS B N 1
ATOM 2846 C CA . HIS B 1 158 ? 19.5 -13.289 -8.875 1 89.44 158 HIS B CA 1
ATOM 2847 C C . HIS B 1 158 ? 18.438 -14.312 -9.234 1 89.44 158 HIS B C 1
ATOM 2849 O O . HIS B 1 158 ? 18.516 -14.977 -10.266 1 89.44 158 HIS B O 1
ATOM 2855 N N . ILE B 1 159 ? 17.406 -14.375 -8.438 1 87.94 159 ILE B N 1
ATOM 2856 C CA . ILE B 1 159 ? 16.391 -15.375 -8.703 1 87.94 159 ILE B CA 1
ATOM 2857 C C . ILE B 1 159 ? 15.289 -14.773 -9.578 1 87.94 159 ILE B C 1
ATOM 2859 O O . ILE B 1 159 ? 14.328 -15.461 -9.945 1 87.94 159 ILE B O 1
ATOM 2863 N N . GLY B 1 160 ? 15.359 -13.453 -9.898 1 89.75 160 GLY B N 1
ATOM 2864 C CA . GLY B 1 160 ? 14.367 -12.844 -10.773 1 89.75 160 GLY B CA 1
ATOM 2865 C C . GLY B 1 160 ? 14.078 -11.398 -10.43 1 89.75 160 GLY B C 1
ATOM 2866 O O . GLY B 1 160 ? 14.812 -10.781 -9.648 1 89.75 160 GLY B O 1
ATOM 2867 N N . GLN B 1 161 ? 13.047 -10.891 -11.086 1 93.19 161 GLN B N 1
ATOM 2868 C CA . GLN B 1 161 ? 12.602 -9.516 -10.867 1 93.19 161 GLN B CA 1
ATOM 2869 C C . GLN B 1 161 ? 11.453 -9.469 -9.867 1 93.19 161 GLN B C 1
ATOM 2871 O O . GLN B 1 161 ? 10.57 -10.336 -9.883 1 93.19 161 GLN B O 1
ATOM 2876 N N . PHE B 1 162 ? 11.508 -8.461 -9.016 1 93.94 162 PHE B N 1
ATOM 2877 C CA . PHE B 1 162 ? 10.484 -8.328 -7.988 1 93.94 162 PHE B CA 1
ATOM 2878 C C . PHE B 1 162 ? 9.742 -7.004 -8.125 1 93.94 162 PHE B C 1
ATOM 2880 O O . PHE B 1 162 ? 10.352 -5.973 -8.422 1 93.94 162 PHE B O 1
ATOM 2887 N N . ASN B 1 163 ? 8.445 -7.086 -7.953 1 96.12 163 ASN B N 1
ATOM 2888 C CA . ASN B 1 163 ? 7.637 -5.91 -7.652 1 96.12 163 ASN B CA 1
ATOM 2889 C C . ASN B 1 163 ? 7.457 -5.723 -6.152 1 96.12 163 ASN B C 1
ATOM 2891 O O . ASN B 1 163 ? 7.16 -6.676 -5.43 1 96.12 163 ASN B O 1
ATOM 2895 N N . ILE B 1 164 ? 7.641 -4.504 -5.715 1 97.44 164 ILE B N 1
ATOM 2896 C CA . ILE B 1 164 ? 7.621 -4.289 -4.27 1 97.44 164 ILE B CA 1
ATOM 2897 C C . ILE B 1 164 ? 6.793 -3.051 -3.945 1 97.44 164 ILE B C 1
ATOM 2899 O O . ILE B 1 164 ? 6.973 -1.996 -4.559 1 97.44 164 ILE B O 1
ATOM 2903 N N . THR B 1 165 ? 5.883 -3.168 -3.041 1 98.5 165 THR B N 1
ATOM 2904 C CA . THR B 1 165 ? 5.141 -2.07 -2.436 1 98.5 165 THR B CA 1
ATOM 2905 C C . THR B 1 165 ? 5.488 -1.934 -0.955 1 98.5 165 THR B C 1
ATOM 2907 O O . THR B 1 165 ? 5.246 -2.852 -0.169 1 98.5 165 THR B O 1
ATOM 2910 N N . ASN B 1 166 ? 6.043 -0.845 -0.597 1 98.81 166 ASN B N 1
ATOM 2911 C CA . ASN B 1 166 ? 6.301 -0.504 0.798 1 98.81 166 ASN B CA 1
ATOM 2912 C C . ASN B 1 166 ? 5.438 0.669 1.256 1 98.81 166 ASN B C 1
ATOM 2914 O O . ASN B 1 166 ? 5.344 1.683 0.561 1 98.81 166 ASN B O 1
ATOM 2918 N N . VAL B 1 167 ? 4.816 0.529 2.404 1 98.75 167 VAL B N 1
ATOM 2919 C CA . VAL B 1 167 ? 4.078 1.632 3.012 1 98.75 167 VAL B CA 1
ATOM 2920 C C . VAL B 1 167 ? 4.766 2.062 4.305 1 98.75 167 VAL B C 1
ATOM 2922 O O . VAL B 1 167 ? 5.113 1.224 5.141 1 98.75 167 VAL B O 1
ATOM 2925 N N . PHE B 1 168 ? 4.938 3.355 4.434 1 98.62 168 PHE B N 1
ATOM 2926 C CA . PHE B 1 168 ? 5.566 3.947 5.609 1 98.62 168 PHE B CA 1
ATOM 2927 C C . PHE B 1 168 ? 4.613 4.91 6.305 1 98.62 168 PHE B C 1
ATOM 2929 O O . PHE B 1 168 ? 3.844 5.613 5.648 1 98.62 168 PHE B O 1
ATOM 2936 N N . GLU B 1 169 ? 4.68 4.934 7.602 1 97.69 169 GLU B N 1
ATOM 2937 C CA . GLU B 1 169 ? 4.004 5.941 8.414 1 97.69 169 GLU B CA 1
ATOM 2938 C C . GLU B 1 169 ? 5.012 6.812 9.164 1 97.69 169 GLU B C 1
ATOM 2940 O O . GLU B 1 169 ? 6.078 6.336 9.555 1 97.69 169 GLU B O 1
ATOM 2945 N N . LEU B 1 170 ? 4.629 8.047 9.344 1 96.38 170 LEU B N 1
ATOM 2946 C CA . LEU B 1 170 ? 5.441 8.984 10.109 1 96.38 170 LEU B CA 1
ATOM 2947 C C . LEU B 1 170 ? 5.055 8.945 11.586 1 96.38 170 LEU B C 1
ATOM 2949 O O . LEU B 1 170 ? 3.928 9.289 11.945 1 96.38 170 LEU B O 1
ATOM 2953 N N . HIS B 1 171 ? 5.957 8.422 12.391 1 94.19 171 HIS B N 1
ATOM 2954 C CA . HIS B 1 171 ? 5.785 8.391 13.836 1 94.19 171 HIS B CA 1
ATOM 2955 C C . HIS B 1 171 ? 6.914 9.125 14.547 1 94.19 171 HIS B C 1
ATOM 2957 O O . HIS B 1 171 ? 8.078 8.742 14.422 1 94.19 171 HIS B O 1
ATOM 2963 N N . ASN B 1 172 ? 6.551 10.172 15.25 1 92.56 172 ASN B N 1
ATOM 2964 C CA . ASN B 1 172 ? 7.531 10.938 16.016 1 92.56 172 ASN B CA 1
ATOM 2965 C C . ASN B 1 172 ? 8.719 11.359 15.156 1 92.56 172 ASN B C 1
ATOM 2967 O O . ASN B 1 172 ? 9.867 11.164 15.539 1 92.56 172 ASN B O 1
ATOM 2971 N N . GLY B 1 173 ? 8.391 11.781 14.008 1 93.38 173 GLY B N 1
ATOM 2972 C CA . GLY B 1 173 ? 9.391 12.352 13.117 1 93.38 173 GLY B CA 1
ATOM 2973 C C . GLY B 1 173 ? 10.188 11.305 12.359 1 93.38 173 GLY B C 1
ATOM 2974 O O . GLY B 1 173 ? 11.133 11.641 11.648 1 93.38 173 GLY B O 1
ATOM 2975 N N . ARG B 1 174 ? 9.797 10.062 12.477 1 96.44 174 ARG B N 1
ATOM 2976 C CA . ARG B 1 174 ? 10.5 8.984 11.789 1 96.44 174 ARG B CA 1
ATOM 2977 C C . ARG B 1 174 ? 9.562 8.211 10.875 1 96.44 174 ARG B C 1
ATOM 2979 O O . ARG B 1 174 ? 8.438 7.875 11.266 1 96.44 174 ARG B O 1
ATOM 2986 N N . TRP B 1 175 ? 10.039 8.023 9.695 1 98 175 TRP B N 1
ATOM 2987 C CA . TRP B 1 175 ? 9.312 7.156 8.773 1 98 175 TRP B CA 1
ATOM 2988 C C . TRP B 1 175 ? 9.594 5.688 9.078 1 98 175 TRP B C 1
ATOM 2990 O O . TRP B 1 175 ? 10.742 5.254 9.055 1 98 175 TRP B O 1
ATOM 3000 N N . LEU B 1 176 ? 8.523 4.938 9.344 1 98.69 176 LEU B N 1
ATOM 3001 C CA . LEU B 1 176 ? 8.656 3.531 9.703 1 98.69 176 LEU B CA 1
ATOM 3002 C C . LEU B 1 176 ? 7.816 2.65 8.781 1 98.69 176 LEU B C 1
ATOM 3004 O O . LEU B 1 176 ? 6.684 3.004 8.438 1 98.69 176 LEU B O 1
ATOM 3008 N N . MET B 1 177 ? 8.359 1.521 8.438 1 98.75 177 MET B N 1
ATOM 3009 C CA . MET B 1 177 ? 7.668 0.557 7.582 1 98.75 177 MET B CA 1
ATOM 3010 C C . MET B 1 177 ? 6.473 -0.053 8.312 1 98.75 177 MET B C 1
ATOM 3012 O O . MET B 1 177 ? 6.586 -0.466 9.461 1 98.75 177 MET B O 1
ATOM 3016 N N . VAL B 1 178 ? 5.297 -0.093 7.566 1 98.5 178 VAL B N 1
ATOM 3017 C CA . VAL B 1 178 ? 4.133 -0.692 8.211 1 98.5 178 VAL B CA 1
ATOM 3018 C C . VAL B 1 178 ? 3.533 -1.762 7.297 1 98.5 178 VAL B C 1
ATOM 3020 O O . VAL B 1 178 ? 2.713 -2.57 7.738 1 98.5 178 VAL B O 1
ATOM 3023 N N . HIS B 1 179 ? 3.916 -1.788 6.109 1 98.69 179 HIS B N 1
ATOM 3024 C CA . HIS B 1 179 ? 3.391 -2.742 5.141 1 98.69 179 HIS B CA 1
ATOM 3025 C C . HIS B 1 179 ? 4.41 -3.027 4.043 1 98.69 179 HIS B C 1
ATOM 3027 O O . HIS B 1 179 ? 5.004 -2.102 3.486 1 98.69 179 HIS B O 1
ATOM 3033 N N . HIS B 1 180 ? 4.668 -4.27 3.77 1 98.75 180 HIS B N 1
ATOM 3034 C CA . HIS B 1 180 ? 5.551 -4.727 2.705 1 98.75 180 HIS B CA 1
ATOM 3035 C C . HIS B 1 180 ? 4.875 -5.797 1.851 1 98.75 180 HIS B C 1
ATOM 3037 O O . HIS B 1 180 ? 4.34 -6.773 2.381 1 98.75 180 HIS B O 1
ATOM 3043 N N . HIS B 1 181 ? 4.828 -5.594 0.577 1 98.25 181 HIS B N 1
ATOM 3044 C CA . HIS B 1 181 ? 4.332 -6.555 -0.399 1 98.25 181 HIS B CA 1
ATOM 3045 C C . HIS B 1 181 ? 5.348 -6.785 -1.513 1 98.25 181 HIS B C 1
ATOM 3047 O O . HIS B 1 181 ? 5.613 -5.887 -2.314 1 98.25 181 HIS B O 1
ATOM 3053 N N . SER B 1 182 ? 5.883 -7.918 -1.499 1 96 182 SER B N 1
ATOM 3054 C CA . SER B 1 182 ? 6.844 -8.281 -2.535 1 96 182 SER B CA 1
ATOM 3055 C C . SER B 1 182 ? 6.348 -9.461 -3.359 1 96 182 SER B C 1
ATOM 3057 O O . SER B 1 182 ? 5.766 -10.406 -2.816 1 96 182 SER B O 1
ATOM 3059 N N . SER B 1 183 ? 6.52 -9.398 -4.676 1 93 183 SER B N 1
ATOM 3060 C CA . SER B 1 183 ? 6.129 -10.5 -5.547 1 93 183 SER B CA 1
ATOM 3061 C C . SER B 1 183 ? 7.109 -10.664 -6.699 1 93 183 SER B C 1
ATOM 3063 O O . SER B 1 183 ? 7.59 -9.68 -7.262 1 93 183 SER B O 1
ATOM 3065 N N . ILE B 1 184 ? 7.367 -11.93 -6.965 1 89.19 184 ILE B N 1
ATOM 3066 C CA . ILE B 1 184 ? 8.25 -12.234 -8.078 1 89.19 184 ILE B CA 1
ATOM 3067 C C . ILE B 1 184 ? 7.465 -12.18 -9.391 1 89.19 184 ILE B C 1
ATOM 3069 O O . ILE B 1 184 ? 6.297 -12.57 -9.43 1 89.19 184 ILE B O 1
ATOM 3073 N N . ILE B 1 185 ? 8.07 -11.68 -10.477 1 82.12 185 ILE B N 1
ATOM 3074 C CA . ILE B 1 185 ? 7.457 -11.703 -11.805 1 82.12 185 ILE B CA 1
ATOM 3075 C C . ILE B 1 185 ? 7.582 -13.102 -12.398 1 82.12 185 ILE B C 1
ATOM 3077 O O . ILE B 1 185 ? 8.688 -13.625 -12.547 1 82.12 185 ILE B O 1
ATOM 3081 N N . PRO B 1 186 ? 6.324 -13.719 -12.609 1 69.12 186 PRO B N 1
ATOM 3082 C CA . PRO B 1 186 ? 6.426 -15.062 -13.172 1 69.12 186 PRO B CA 1
ATOM 3083 C C . PRO B 1 186 ? 7.145 -15.086 -14.523 1 69.12 186 PRO B C 1
ATOM 3085 O O . PRO B 1 186 ? 7.004 -14.148 -15.312 1 69.12 186 PRO B O 1
ATOM 3088 N N . THR B 1 187 ? 8.258 -15.781 -14.625 1 59.69 187 THR B N 1
ATOM 3089 C CA . THR B 1 187 ? 8.93 -15.953 -15.906 1 59.69 187 THR B CA 1
ATOM 3090 C C . THR B 1 187 ? 8.031 -16.688 -16.906 1 59.69 187 THR B C 1
ATOM 3092 O O . THR B 1 187 ? 7.426 -17.703 -16.562 1 59.69 187 THR B O 1
ATOM 3095 N N . ASN B 1 188 ? 7.098 -16.078 -17.547 1 50.78 188 ASN B N 1
ATOM 3096 C CA . ASN B 1 188 ? 6.469 -16.844 -18.609 1 50.78 188 ASN B CA 1
ATOM 3097 C C . ASN B 1 188 ? 7.406 -17.938 -19.156 1 50.78 188 ASN B C 1
ATOM 3099 O O . ASN B 1 188 ? 8.562 -17.656 -19.469 1 50.78 188 ASN B O 1
ATOM 3103 N N . GLY B 1 189 ? 7.441 -19.172 -18.703 1 38.62 189 GLY B N 1
ATOM 3104 C CA . GLY B 1 189 ? 7.879 -20.219 -19.625 1 38.62 189 GLY B CA 1
ATOM 3105 C C . GLY B 1 189 ? 7.539 -19.938 -21.078 1 38.62 189 GLY B C 1
ATOM 3106 O O . GLY B 1 189 ? 6.406 -20.156 -21.5 1 38.62 189 GLY B O 1
ATOM 3107 N N . VAL B 1 190 ? 7.668 -18.906 -21.812 1 33.31 190 VAL B N 1
ATOM 3108 C CA . VAL B 1 190 ? 7.719 -19.203 -23.234 1 33.31 190 VAL B CA 1
ATOM 3109 C C . VAL B 1 190 ? 8.609 -20.422 -23.484 1 33.31 190 VAL B C 1
ATOM 3111 O O . VAL B 1 190 ? 9.82 -20.375 -23.25 1 33.31 190 VAL B O 1
ATOM 3114 N N . GLU B 1 191 ? 8.164 -21.641 -23.203 1 26.36 191 GLU B N 1
ATOM 3115 C CA . GLU B 1 191 ? 8.531 -22.688 -24.156 1 26.36 191 GLU B CA 1
ATOM 3116 C C . GLU B 1 191 ? 8.461 -22.156 -25.594 1 26.36 191 GLU B C 1
ATOM 3118 O O . GLU B 1 191 ? 7.434 -21.625 -26.016 1 26.36 191 GLU B O 1
ATOM 3123 N N . ASN B 1 192 ? 9.516 -21.656 -26.109 1 21.38 192 ASN B N 1
ATOM 3124 C CA . ASN B 1 192 ? 9.688 -22.125 -27.484 1 21.38 192 ASN B CA 1
ATOM 3125 C C . ASN B 1 192 ? 9.391 -23.625 -27.609 1 21.38 192 ASN B C 1
ATOM 3127 O O . ASN B 1 192 ? 9.781 -24.406 -26.75 1 21.38 192 ASN B O 1
#

Radius of gyration: 23.66 Å; Cα contacts (8 Å, |Δi|>4): 582; chains: 2; bounding box: 68×73×58 Å

pLDDT: mean 81.89, std 20.06, range [21.38, 98.81]